Protein AF-A0A937TI10-F1 (afdb_monomer)

Sequence (398 aa):
NIEIWIIPLLNPDGWKYVVEENLANPWWRKNQRDNNENGTFDPDYDGVDINRNYDYNWAIGGSGDPSSWTYRGPAPFSEKEAQAKRDLALSQKFVLSISYHSHGEIVIYSWSDVPPAPDQQLIIDIADSIASRIPLFSSGGSYEPTSSNCTNGFSRCWMYVVAGSLEYTVETAPEFIPPGPDGIQIAQDNVAGALYLLDRVFGPGLTGHITDAFTGEPLLATVKVLEIFDPVLTPRTSDELYGRYFRLLLPGTYSIEISKEGYETVTVNNVQVNPGYLTQLDVQMDSTMTSADKREIGVKISGKYVLHQNYPNPFSSQTVISYQLPINSKVSLKIYNILGEEITILVDAEQKAGEYSVIWDGKDSSGGDLNSGFYIYSLEAENNFSVSEQSKKIFLIR

Foldseek 3Di:
DDDDDDDPDLAVQQVCVCVVVPRPDLLQQWHQAPPPPPPDGDLQQGGARLQQQAPQLNVQAFDCGSSDSHNRDPHRVPDPSNVVVVVVLQVVLAAAEEDEADDDQAKEFDAPDPPGALCNVVLQVLRQVLFQQFADPVDGGTHYYHHYHRNHSGPQNCCCAESNYRYIYGHQYNGRDDPPVSVVVSVVSSVRSVVSRSQLQFWWWAKEFEAAPQQRAGDFKFKDWPSSDDPSHDTFTADRHGNMGITRDDFDFTWIWIDDPQWDIDIDGRQTTDGRGYDYDYYHIYGPDDPVVSVVVCVQPVDDWDWDDWPPFADEFKIKTKIFDSAFWQKWKFKAAPVRHTFATQDGGTDGGGMDITMDGCHGPVRHHHDWDKMKIKMWTDDPPDIDIDMDIGTYDD

Nearest PDB structures (foldseek):
  3osv-assembly2_C-2  TM=8.124E-01  e=7.720E-04  Pseudomonas aeruginosa
  3osv-assembly3_D-3  TM=6.913E-01  e=1.930E-04  Pseudomonas aeruginosa
  7eha-assembly1_C  TM=5.357E-01  e=1.623E-04  Salmonella enterica subsp. enterica serovar Typhimurium str. LT2
  3c12-assembly1_A-2  TM=7.032E-01  e=4.628E-03  Xanthomonas campestris pv. campestris
  7q62-assembly1_B  TM=3.363E-01  e=7.406E-02  Homo sapiens

Mean predicted aligned error: 11.58 Å

Structure (mmCIF, N/CA/C/O backbone):
data_AF-A0A937TI10-F1
#
_entry.id   AF-A0A937TI10-F1
#
loop_
_atom_site.group_PDB
_atom_site.id
_atom_site.type_symbol
_atom_site.label_atom_id
_atom_site.label_alt_id
_atom_site.label_comp_id
_atom_site.label_asym_id
_atom_site.label_entity_id
_atom_site.label_seq_id
_atom_site.pdbx_PDB_ins_code
_atom_site.Cartn_x
_atom_site.Cartn_y
_atom_site.Cartn_z
_atom_site.occupancy
_atom_site.B_iso_or_equiv
_atom_site.auth_seq_id
_atom_site.auth_comp_id
_atom_site.auth_asym_id
_atom_site.auth_atom_id
_atom_site.pdbx_PDB_model_num
ATOM 1 N N . ASN A 1 1 ? 7.418 -9.203 14.237 1.00 65.88 1 ASN A N 1
ATOM 2 C CA . ASN A 1 1 ? 7.607 -9.984 12.995 1.00 65.88 1 ASN A CA 1
ATOM 3 C C . ASN A 1 1 ? 7.283 -9.108 11.803 1.00 65.88 1 ASN A C 1
ATOM 5 O O . ASN A 1 1 ? 6.367 -8.301 11.920 1.00 65.88 1 ASN A O 1
ATOM 9 N N . ILE A 1 2 ? 8.051 -9.247 10.720 1.00 85.38 2 ILE A N 1
ATOM 10 C CA . ILE A 1 2 ? 7.802 -8.611 9.418 1.00 85.38 2 ILE A CA 1
ATOM 11 C C . ILE A 1 2 ? 7.185 -9.666 8.502 1.00 85.38 2 ILE A C 1
ATOM 13 O O . ILE A 1 2 ? 7.547 -10.839 8.598 1.00 85.38 2 ILE A O 1
ATOM 17 N N . GLU A 1 3 ? 6.286 -9.241 7.627 1.00 91.25 3 GLU A N 1
ATOM 18 C CA . GLU A 1 3 ? 5.816 -10.031 6.496 1.00 91.25 3 GLU A CA 1
ATOM 19 C C . GLU A 1 3 ? 6.436 -9.477 5.210 1.00 91.25 3 GLU A C 1
ATOM 21 O O . GLU A 1 3 ? 6.429 -8.266 4.992 1.00 91.25 3 GLU A O 1
ATOM 26 N N . ILE A 1 4 ? 7.036 -10.350 4.397 1.00 93.81 4 ILE A N 1
ATOM 27 C CA . ILE A 1 4 ? 7.802 -9.966 3.206 1.00 93.81 4 ILE A CA 1
ATOM 28 C C . ILE A 1 4 ? 7.180 -10.652 1.996 1.00 93.81 4 ILE A C 1
ATOM 30 O O . ILE A 1 4 ? 7.056 -11.875 1.972 1.00 93.81 4 ILE A O 1
ATOM 34 N N . TRP A 1 5 ? 6.845 -9.854 0.986 1.00 96.12 5 TRP A N 1
ATOM 35 C CA . TRP A 1 5 ? 6.301 -10.315 -0.285 1.00 96.12 5 TRP A CA 1
ATOM 36 C C . TRP A 1 5 ? 7.302 -10.025 -1.399 1.00 96.12 5 TRP A C 1
ATOM 38 O O . TRP A 1 5 ? 7.849 -8.927 -1.477 1.00 96.12 5 TRP A O 1
ATOM 48 N N . ILE A 1 6 ? 7.551 -11.016 -2.255 1.00 95.69 6 ILE A N 1
ATOM 49 C CA . ILE A 1 6 ? 8.474 -10.901 -3.387 1.00 95.69 6 ILE A CA 1
ATOM 50 C C . ILE A 1 6 ? 7.693 -11.229 -4.654 1.00 95.69 6 ILE A C 1
ATOM 52 O O . ILE A 1 6 ? 7.132 -12.317 -4.767 1.00 95.69 6 ILE A O 1
ATOM 56 N N . ILE A 1 7 ? 7.683 -10.292 -5.604 1.00 96.12 7 ILE A N 1
ATOM 57 C CA . ILE A 1 7 ? 7.153 -10.483 -6.957 1.00 96.12 7 ILE A CA 1
ATOM 58 C C . ILE A 1 7 ? 8.364 -10.532 -7.895 1.00 96.12 7 ILE A C 1
ATOM 60 O O . ILE A 1 7 ? 8.885 -9.475 -8.245 1.00 96.12 7 ILE A O 1
ATOM 64 N N . PRO A 1 8 ? 8.854 -11.726 -8.282 1.00 94.00 8 PRO A N 1
ATOM 65 C CA . PRO A 1 8 ? 10.076 -11.830 -9.080 1.00 94.00 8 PRO A CA 1
ATOM 66 C C . PRO A 1 8 ? 9.953 -11.178 -10.460 1.00 94.00 8 PRO A C 1
ATOM 68 O O . PRO A 1 8 ? 10.937 -10.681 -10.995 1.00 94.00 8 PRO A O 1
ATOM 71 N N . LEU A 1 9 ? 8.750 -11.197 -11.040 1.00 94.00 9 LEU A N 1
ATOM 72 C CA . LEU A 1 9 ? 8.481 -10.673 -12.372 1.00 94.00 9 LEU A CA 1
ATOM 73 C C . LEU A 1 9 ? 7.028 -10.208 -12.470 1.00 94.00 9 LEU A C 1
ATOM 75 O O . LEU A 1 9 ? 6.111 -11.011 -12.309 1.00 94.00 9 LEU A O 1
ATOM 79 N N . LEU A 1 10 ? 6.825 -8.915 -12.733 1.00 95.94 10 LEU A N 1
ATOM 80 C CA . LEU A 1 10 ? 5.485 -8.338 -12.888 1.00 95.94 10 LEU A CA 1
ATOM 81 C C . LEU A 1 10 ? 4.950 -8.466 -14.322 1.00 95.94 10 LEU A C 1
ATOM 83 O O . LEU A 1 10 ? 3.753 -8.645 -14.493 1.00 95.94 10 LEU A O 1
ATOM 87 N N . ASN A 1 11 ? 5.826 -8.383 -15.332 1.00 96.25 11 ASN A N 1
ATOM 88 C CA . ASN A 1 11 ? 5.479 -8.420 -16.759 1.00 96.25 11 ASN A CA 1
ATOM 89 C C . ASN A 1 11 ? 6.072 -9.670 -17.441 1.00 96.25 11 ASN A C 1
ATOM 91 O O . ASN A 1 11 ? 7.101 -9.564 -18.118 1.00 96.25 11 ASN A O 1
ATOM 95 N N . PRO A 1 12 ? 5.484 -10.863 -17.237 1.00 94.56 12 PRO A N 1
ATOM 96 C CA . PRO A 1 12 ? 5.992 -12.093 -17.839 1.00 94.56 12 PRO A CA 1
ATOM 97 C C . PRO A 1 12 ? 5.885 -12.102 -19.369 1.00 94.56 12 PRO A C 1
ATOM 99 O O . PRO A 1 12 ? 6.796 -12.598 -20.027 1.00 94.56 12 PRO A O 1
ATOM 102 N N . ASP A 1 13 ? 4.838 -11.504 -19.941 1.00 92.75 13 ASP A N 1
ATOM 103 C CA . ASP A 1 13 ? 4.618 -11.483 -21.393 1.00 92.75 13 ASP A CA 1
ATOM 104 C C . ASP A 1 13 ? 5.658 -10.608 -22.107 1.00 92.75 13 ASP A C 1
ATOM 106 O O . ASP A 1 13 ? 6.280 -11.021 -23.086 1.00 92.75 13 ASP A O 1
ATOM 110 N N . GLY A 1 14 ? 5.918 -9.407 -21.580 1.00 92.94 14 GLY A N 1
ATOM 111 C CA . GLY A 1 14 ? 6.981 -8.543 -22.092 1.00 92.94 14 GLY A CA 1
ATOM 112 C C . GLY A 1 14 ? 8.369 -9.158 -21.907 1.00 92.94 14 GLY A C 1
ATOM 113 O O . GLY A 1 14 ? 9.202 -9.057 -22.803 1.00 92.94 14 GLY A O 1
ATOM 114 N N . TRP A 1 15 ? 8.619 -9.843 -20.786 1.00 91.56 15 TRP A N 1
ATOM 115 C CA . TRP A 1 15 ? 9.876 -10.570 -20.581 1.00 91.56 15 TRP A CA 1
ATOM 116 C C . TRP A 1 15 ? 10.064 -11.691 -21.604 1.00 91.56 15 TRP A C 1
ATOM 118 O O . TRP A 1 15 ? 11.148 -11.817 -22.171 1.00 91.56 15 TRP A O 1
ATOM 128 N N . LYS A 1 16 ? 9.009 -12.464 -21.883 1.00 89.25 16 LYS A N 1
ATOM 129 C CA . LYS A 1 16 ? 9.019 -13.542 -22.874 1.00 89.25 16 LYS A CA 1
ATOM 130 C C . LYS A 1 16 ? 9.401 -13.026 -24.258 1.00 89.25 16 LYS A C 1
ATOM 132 O O . LYS A 1 16 ? 10.302 -13.591 -24.875 1.00 89.25 16 LYS A O 1
ATOM 137 N N . TYR A 1 17 ? 8.775 -11.934 -24.701 1.00 88.94 17 TYR A N 1
ATOM 138 C CA . TYR A 1 17 ? 9.116 -11.283 -25.969 1.00 88.94 17 TYR A CA 1
ATOM 139 C C . TYR A 1 17 ? 10.606 -10.954 -26.062 1.00 88.94 17 TYR A C 1
ATOM 141 O O . TYR A 1 17 ? 11.244 -11.179 -27.083 1.00 88.94 17 TYR A O 1
ATOM 149 N N . VAL A 1 18 ? 11.191 -10.431 -24.984 1.00 89.06 18 VAL A N 1
ATOM 150 C CA . VAL A 1 18 ? 12.598 -10.046 -25.023 1.00 89.06 18 VAL A CA 1
ATOM 151 C C . VAL A 1 18 ? 13.513 -11.256 -24.925 1.00 89.06 18 VAL A C 1
ATOM 153 O O . VAL A 1 18 ? 14.444 -11.372 -25.707 1.00 89.06 18 VAL A O 1
ATOM 156 N N . VAL A 1 19 ? 13.299 -12.158 -23.974 1.00 82.94 19 VAL A N 1
ATOM 157 C CA . VAL A 1 19 ? 14.292 -13.187 -23.640 1.00 82.94 19 VAL A CA 1
ATOM 158 C C . VAL A 1 19 ? 14.108 -14.461 -24.457 1.00 82.94 19 VAL A C 1
ATOM 160 O O . VAL A 1 19 ? 15.090 -15.000 -24.967 1.00 82.94 19 VAL A O 1
ATOM 163 N N . GLU A 1 20 ? 12.876 -14.943 -24.619 1.00 79.56 20 GLU A N 1
ATOM 164 C CA . GLU A 1 20 ? 12.619 -16.188 -25.353 1.00 79.56 20 GLU A CA 1
ATOM 165 C C . GLU A 1 20 ? 12.738 -15.995 -26.871 1.00 79.56 20 GLU A C 1
ATOM 167 O O . GLU A 1 20 ? 13.105 -16.933 -27.578 1.00 79.56 20 GLU A O 1
ATOM 172 N N . GLU A 1 21 ? 12.541 -14.771 -27.373 1.00 78.19 21 GLU A N 1
ATOM 173 C CA . GLU A 1 21 ? 12.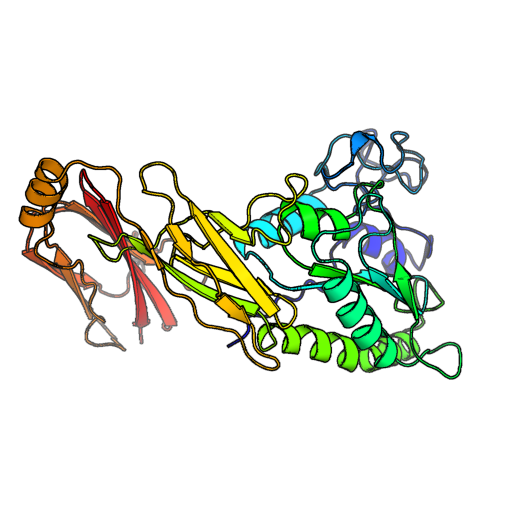761 -14.415 -28.784 1.00 78.19 21 GLU A CA 1
ATOM 174 C C . GLU A 1 21 ? 14.180 -13.867 -29.044 1.00 78.19 21 GLU A C 1
ATOM 176 O O . GLU A 1 21 ? 14.412 -13.091 -29.970 1.00 78.19 21 GLU A O 1
ATOM 181 N N . ASN A 1 22 ? 15.159 -14.306 -28.240 1.00 74.69 22 ASN A N 1
ATOM 182 C CA . ASN A 1 22 ? 16.593 -14.052 -28.422 1.00 74.69 22 ASN A CA 1
ATOM 183 C C . ASN A 1 22 ? 16.976 -12.556 -28.455 1.00 74.69 22 ASN A C 1
ATOM 185 O O . ASN A 1 22 ? 17.707 -12.108 -29.340 1.00 74.69 22 ASN A O 1
ATOM 189 N N . LEU A 1 23 ? 16.505 -11.794 -27.463 1.00 74.38 23 LEU A N 1
ATOM 190 C CA . LEU A 1 23 ? 16.749 -10.353 -27.300 1.00 74.38 23 LEU A CA 1
ATOM 191 C C . LEU A 1 23 ? 16.233 -9.521 -28.478 1.00 74.38 23 LEU A C 1
ATOM 193 O O . LEU A 1 23 ? 16.879 -8.549 -28.870 1.00 74.38 23 LEU A O 1
ATOM 197 N N . ALA A 1 24 ? 15.056 -9.881 -29.009 1.00 73.56 24 ALA A N 1
ATOM 198 C CA . ALA A 1 24 ? 14.419 -9.232 -30.160 1.00 73.56 24 ALA A CA 1
ATOM 199 C C . ALA A 1 24 ? 14.465 -7.697 -30.079 1.00 73.56 24 ALA A C 1
ATOM 201 O O . ALA A 1 24 ? 14.826 -7.026 -31.048 1.00 73.56 24 ALA A O 1
ATOM 202 N N . ASN A 1 25 ? 14.171 -7.141 -28.898 1.00 85.12 25 ASN A N 1
ATOM 203 C CA . ASN A 1 25 ? 14.445 -5.746 -28.582 1.00 85.12 25 ASN A CA 1
ATOM 204 C C . ASN A 1 25 ? 14.732 -5.563 -27.077 1.00 85.12 25 ASN A C 1
ATOM 206 O O . ASN A 1 25 ? 13.791 -5.571 -26.282 1.00 85.12 25 ASN A O 1
ATOM 210 N N . PRO A 1 26 ? 15.991 -5.337 -26.655 1.00 85.31 26 PRO A N 1
ATOM 211 C CA . PRO A 1 26 ? 16.334 -5.187 -25.238 1.00 85.31 26 PRO A CA 1
ATOM 212 C C . PRO A 1 26 ? 15.778 -3.904 -24.597 1.00 85.31 26 PRO A C 1
ATOM 214 O O . PRO A 1 26 ? 15.846 -3.757 -23.382 1.00 85.31 26 PRO A O 1
ATOM 217 N N . TRP A 1 27 ? 15.218 -2.986 -25.392 1.00 87.69 27 TRP A N 1
ATOM 218 C CA . TRP A 1 27 ? 14.556 -1.765 -24.920 1.00 87.69 27 TRP A CA 1
ATOM 219 C C . TRP A 1 27 ? 13.045 -1.940 -24.733 1.00 87.69 27 TRP A C 1
ATOM 221 O O . TRP A 1 27 ? 12.349 -0.982 -24.385 1.00 87.69 27 TRP A O 1
ATOM 231 N N . TRP A 1 28 ? 12.511 -3.140 -24.995 1.00 91.88 28 TRP A N 1
ATOM 232 C CA . TRP A 1 28 ? 11.090 -3.420 -24.832 1.00 91.88 28 TRP A CA 1
ATOM 233 C C . TRP A 1 28 ? 10.632 -3.214 -23.387 1.00 91.88 28 TRP A C 1
ATOM 235 O O . TRP A 1 28 ? 11.249 -3.701 -22.444 1.00 91.88 28 TRP A O 1
ATOM 245 N N . ARG A 1 29 ? 9.519 -2.495 -23.223 1.00 92.81 29 ARG A N 1
ATOM 246 C CA . ARG A 1 29 ? 8.973 -2.117 -21.906 1.00 92.81 29 ARG A CA 1
ATOM 247 C C . ARG A 1 29 ? 7.496 -2.441 -21.715 1.00 92.81 29 ARG A C 1
ATOM 249 O O . ARG A 1 29 ? 7.000 -2.368 -20.593 1.00 92.81 29 ARG A O 1
ATOM 256 N N . LYS A 1 30 ? 6.784 -2.729 -22.803 1.00 95.94 30 LYS A N 1
ATOM 257 C CA . LYS A 1 30 ? 5.340 -2.967 -22.784 1.00 95.94 30 LYS A CA 1
ATOM 258 C C . LYS A 1 30 ? 5.052 -4.444 -22.475 1.00 95.94 30 LYS A C 1
ATOM 260 O O . LYS A 1 30 ? 5.948 -5.285 -22.543 1.00 95.94 30 LYS A O 1
ATOM 265 N N . ASN A 1 31 ? 3.830 -4.790 -22.094 1.00 96.44 31 ASN A N 1
ATOM 266 C CA . ASN A 1 31 ? 3.375 -6.187 -22.170 1.00 96.44 31 ASN A CA 1
ATOM 267 C C . ASN A 1 31 ? 3.026 -6.564 -23.627 1.00 96.44 31 ASN A C 1
ATOM 269 O O . ASN A 1 31 ? 3.325 -5.795 -24.542 1.00 96.44 31 ASN A O 1
ATOM 273 N N . GLN A 1 32 ? 2.420 -7.733 -23.861 1.00 95.00 32 GLN A N 1
ATOM 274 C CA . GLN A 1 32 ? 2.014 -8.190 -25.203 1.00 95.00 32 GLN A CA 1
ATOM 275 C C . GLN A 1 32 ? 0.504 -8.047 -25.472 1.00 95.00 32 GLN A C 1
ATOM 277 O O . GLN A 1 32 ? -0.079 -8.852 -26.196 1.00 95.00 32 GLN A O 1
ATOM 282 N N . ARG A 1 33 ? -0.161 -7.043 -24.883 1.00 95.94 33 ARG A N 1
ATOM 283 C CA . ARG A 1 33 ? -1.580 -6.772 -25.160 1.00 95.94 33 ARG A CA 1
ATOM 284 C C . ARG A 1 33 ? -1.821 -6.562 -26.659 1.00 95.94 33 ARG A C 1
ATOM 286 O O . ARG A 1 33 ? -1.315 -5.595 -27.213 1.00 95.94 33 ARG A O 1
ATOM 293 N N . ASP A 1 34 ? -2.674 -7.381 -27.263 1.00 96.44 34 ASP A N 1
ATOM 294 C CA . ASP A 1 34 ? -3.202 -7.143 -28.611 1.00 96.44 34 ASP A CA 1
ATOM 295 C C . ASP A 1 34 ? -4.146 -5.926 -28.584 1.00 96.44 34 ASP A C 1
ATOM 297 O O . ASP A 1 34 ? -5.246 -5.977 -28.024 1.00 96.44 34 ASP A O 1
ATOM 301 N N . ASN A 1 35 ? -3.676 -4.794 -29.108 1.00 97.12 35 ASN A N 1
ATOM 302 C CA . ASN A 1 35 ? -4.379 -3.516 -29.037 1.00 97.12 35 ASN A CA 1
ATOM 303 C C . ASN A 1 35 ? -5.439 -3.370 -30.139 1.00 97.12 35 ASN A C 1
ATOM 305 O O . ASN A 1 35 ? -6.346 -2.550 -29.988 1.00 97.12 35 ASN A O 1
ATOM 309 N N . ASN A 1 36 ? -5.327 -4.120 -31.240 1.00 95.81 36 ASN A N 1
ATOM 310 C CA . ASN A 1 36 ? -6.251 -4.057 -32.380 1.00 95.81 36 ASN A CA 1
ATOM 311 C C . ASN A 1 36 ? -7.128 -5.316 -32.536 1.00 95.81 36 ASN A C 1
ATOM 313 O O . ASN A 1 36 ? -7.957 -5.359 -33.447 1.00 95.81 36 ASN A O 1
ATOM 317 N N . GLU A 1 37 ? -6.972 -6.293 -31.642 1.00 96.19 37 GLU A N 1
ATOM 318 C CA . GLU A 1 37 ? -7.732 -7.544 -31.571 1.00 96.19 37 GLU A CA 1
ATOM 319 C C . GLU A 1 37 ? -7.614 -8.404 -32.845 1.00 96.19 37 GLU A C 1
ATOM 321 O O . GLU A 1 37 ? -8.543 -9.129 -33.216 1.00 96.19 37 GLU A O 1
ATOM 326 N N . ASN A 1 38 ? -6.476 -8.327 -33.546 1.00 96.81 38 ASN A N 1
ATOM 327 C CA . ASN A 1 38 ? -6.242 -9.092 -34.774 1.00 96.81 38 ASN A CA 1
ATOM 328 C C . ASN A 1 38 ? -5.663 -10.505 -34.523 1.00 96.81 38 ASN A C 1
ATOM 330 O O . ASN A 1 38 ? -5.520 -11.287 -35.468 1.00 96.81 38 ASN A O 1
ATOM 334 N N . GLY A 1 39 ? -5.338 -10.843 -33.270 1.00 95.81 39 GLY A N 1
ATOM 335 C CA . GLY A 1 39 ? -4.792 -12.132 -32.846 1.00 95.81 39 GLY A CA 1
ATOM 336 C C . GLY A 1 39 ? -3.301 -12.338 -33.141 1.00 95.81 39 GLY A C 1
ATOM 337 O O . GLY A 1 39 ? -2.813 -13.461 -33.007 1.00 95.81 39 GLY A O 1
ATOM 338 N N . THR A 1 40 ? -2.581 -11.299 -33.562 1.00 94.12 40 THR A N 1
ATOM 339 C CA . THR A 1 40 ? -1.160 -11.322 -33.933 1.00 94.12 40 THR A CA 1
ATOM 340 C C . THR A 1 40 ? -0.425 -10.190 -33.233 1.00 94.12 40 THR A C 1
ATOM 342 O O . THR A 1 40 ? -0.743 -9.030 -33.451 1.00 94.12 40 THR A O 1
ATOM 345 N N . PHE A 1 41 ? 0.603 -10.526 -32.454 1.00 92.62 41 PHE A N 1
ATOM 346 C CA . PHE A 1 41 ? 1.410 -9.525 -31.766 1.00 92.62 41 PHE A CA 1
ATOM 347 C C . PHE A 1 41 ? 2.253 -8.698 -32.754 1.00 92.62 41 PHE A C 1
ATOM 349 O O . PHE A 1 41 ? 3.125 -9.240 -33.439 1.00 92.62 41 PHE A O 1
ATOM 356 N N . ASP A 1 42 ? 1.998 -7.392 -32.798 1.00 93.94 42 ASP A N 1
ATOM 357 C CA . ASP A 1 42 ? 2.740 -6.385 -33.557 1.00 93.94 42 ASP A CA 1
ATOM 358 C C . ASP A 1 42 ? 3.490 -5.438 -32.601 1.00 93.94 42 ASP A C 1
ATOM 360 O O . ASP A 1 42 ? 2.871 -4.552 -32.011 1.00 93.94 42 ASP A O 1
ATOM 364 N N . PRO A 1 43 ? 4.821 -5.542 -32.442 1.00 91.81 43 PRO A N 1
ATOM 365 C CA . PRO A 1 43 ? 5.561 -4.704 -31.499 1.00 91.81 43 PRO A CA 1
ATOM 366 C C . PRO A 1 43 ? 5.505 -3.194 -31.813 1.00 91.81 43 PRO A C 1
ATOM 368 O O . PRO A 1 43 ? 5.770 -2.383 -30.921 1.00 91.81 43 PRO A O 1
ATOM 371 N N . ASP A 1 44 ? 5.128 -2.787 -33.029 1.00 93.62 44 ASP A N 1
ATOM 372 C CA . ASP A 1 44 ? 4.991 -1.372 -33.401 1.00 93.62 44 ASP A CA 1
ATOM 373 C C . ASP A 1 44 ? 3.634 -0.767 -32.985 1.00 93.62 44 ASP A C 1
ATOM 375 O O . ASP A 1 44 ? 3.444 0.455 -33.041 1.00 93.62 44 ASP A O 1
ATOM 379 N N . TYR A 1 45 ? 2.684 -1.591 -32.532 1.00 96.50 45 TYR A N 1
ATOM 380 C CA . TYR A 1 45 ? 1.330 -1.160 -32.169 1.00 96.50 45 TYR A CA 1
ATOM 381 C C . TYR A 1 45 ? 0.828 -1.748 -30.845 1.00 96.50 45 TYR A C 1
ATOM 383 O O . TYR A 1 45 ? 0.174 -1.057 -30.062 1.00 96.50 45 TYR A O 1
ATOM 391 N N . ASP A 1 46 ? 1.159 -3.000 -30.561 1.00 96.56 46 ASP A N 1
ATOM 392 C CA . ASP A 1 46 ? 0.671 -3.774 -29.428 1.00 96.56 46 ASP A CA 1
ATOM 393 C C . ASP A 1 46 ? 1.474 -3.546 -28.155 1.00 96.56 46 ASP A C 1
ATOM 395 O O . ASP A 1 46 ? 2.620 -3.091 -28.162 1.00 96.56 46 ASP A O 1
ATOM 399 N N . GLY A 1 47 ? 0.843 -3.873 -27.035 1.00 97.56 47 GLY A N 1
ATOM 400 C CA . GLY A 1 47 ? 1.382 -3.742 -25.697 1.00 97.56 47 GLY A CA 1
ATOM 401 C C . GLY A 1 47 ? 1.032 -2.422 -25.025 1.00 97.56 47 GLY A C 1
ATOM 402 O O . GLY A 1 47 ? 0.773 -1.405 -25.670 1.00 97.56 47 GLY A O 1
ATOM 403 N N . VAL A 1 48 ? 1.084 -2.444 -23.698 1.00 98.06 48 VAL A N 1
ATOM 404 C CA . VAL A 1 48 ? 0.903 -1.303 -22.797 1.00 98.06 48 VAL A CA 1
ATOM 405 C C . VAL A 1 48 ? 2.104 -1.183 -21.864 1.00 98.06 48 VAL A C 1
ATOM 407 O O . VAL A 1 48 ? 2.607 -2.180 -21.346 1.00 98.06 48 VAL A O 1
ATOM 410 N N . ASP A 1 49 ? 2.568 0.044 -21.626 1.00 97.38 49 ASP A N 1
ATOM 411 C CA . ASP A 1 49 ? 3.553 0.334 -20.583 1.00 97.38 49 ASP A CA 1
ATOM 412 C C . ASP A 1 49 ? 2.865 0.247 -19.216 1.00 97.38 49 ASP A C 1
ATOM 414 O O . ASP A 1 49 ? 2.164 1.170 -18.791 1.00 97.38 49 ASP A O 1
ATOM 418 N N . ILE A 1 50 ? 3.070 -0.871 -18.514 1.00 97.12 50 ILE A N 1
ATOM 419 C CA . ILE A 1 50 ? 2.453 -1.131 -17.204 1.00 97.12 50 ILE A CA 1
ATOM 420 C C . ILE A 1 50 ? 2.778 -0.002 -16.215 1.00 97.12 50 ILE A C 1
ATOM 422 O O . ILE A 1 50 ? 1.911 0.406 -15.444 1.00 97.12 50 ILE A O 1
ATOM 426 N N . ASN A 1 51 ? 3.971 0.604 -16.286 1.00 96.06 51 ASN A N 1
ATOM 427 C CA . ASN A 1 51 ? 4.342 1.737 -15.433 1.00 96.06 51 ASN A CA 1
ATOM 428 C C . ASN A 1 51 ? 3.820 3.093 -15.960 1.00 96.06 51 ASN A C 1
ATOM 430 O O . ASN A 1 51 ? 4.418 4.138 -15.702 1.00 96.06 51 ASN A O 1
ATOM 434 N N . ARG A 1 52 ? 2.739 3.083 -16.744 1.00 96.94 52 ARG A N 1
ATOM 4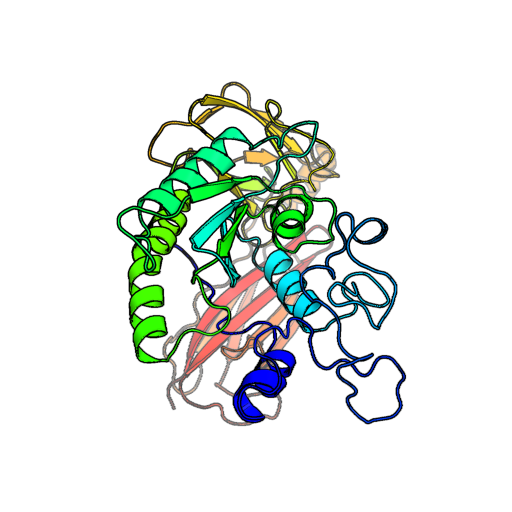35 C CA . ARG A 1 52 ? 1.847 4.222 -17.031 1.00 96.94 52 ARG A CA 1
ATOM 436 C C . ARG A 1 52 ? 0.381 3.893 -16.739 1.00 96.94 52 ARG A C 1
ATOM 438 O O . ARG A 1 52 ? -0.472 4.756 -16.909 1.00 96.94 52 ARG A O 1
ATOM 445 N N . ASN A 1 53 ? 0.073 2.660 -16.335 1.00 97.56 53 ASN A N 1
ATOM 446 C CA . ASN A 1 53 ? -1.287 2.128 -16.287 1.00 97.56 53 ASN A CA 1
ATOM 447 C C . ASN A 1 53 ? -1.991 2.337 -14.931 1.00 97.56 53 ASN A C 1
ATOM 449 O O . ASN A 1 53 ? -3.088 1.832 -14.739 1.00 97.56 53 ASN A O 1
ATOM 453 N N . TYR A 1 54 ? -1.405 3.079 -13.988 1.00 97.44 54 TYR A N 1
ATOM 454 C CA . TYR A 1 54 ? -1.996 3.321 -12.663 1.00 97.44 54 TYR A CA 1
ATOM 455 C C . TYR A 1 54 ? -2.867 4.577 -12.668 1.00 97.44 54 TYR A C 1
ATOM 457 O O . TYR A 1 54 ? -2.510 5.552 -13.324 1.00 97.44 54 TYR A O 1
ATOM 465 N N . ASP A 1 55 ? -3.979 4.570 -11.924 1.00 96.00 55 ASP A N 1
ATOM 466 C CA . ASP A 1 55 ? -5.016 5.616 -11.991 1.00 96.00 55 ASP A CA 1
ATOM 467 C C . ASP A 1 55 ? -4.571 7.013 -11.518 1.00 96.00 55 ASP A C 1
ATOM 469 O O . ASP A 1 55 ? -5.089 8.020 -12.012 1.00 96.00 55 ASP A O 1
ATOM 473 N N . TYR A 1 56 ? -3.572 7.105 -10.636 1.00 94.50 56 TYR A N 1
ATOM 474 C CA . TYR A 1 56 ? -3.079 8.387 -10.141 1.00 94.50 56 TYR A CA 1
ATOM 475 C C . TYR A 1 56 ? -2.393 9.189 -11.253 1.00 94.50 56 TYR A C 1
ATOM 477 O O . TYR A 1 56 ? -1.314 8.838 -11.733 1.00 94.50 56 TYR A O 1
ATOM 485 N N . ASN A 1 57 ? -3.027 10.295 -11.655 1.00 92.94 57 ASN A N 1
ATOM 486 C CA . ASN A 1 57 ? -2.613 11.136 -12.781 1.00 92.94 57 ASN A CA 1
ATOM 487 C C . ASN A 1 57 ? -2.505 10.391 -14.126 1.00 92.94 57 ASN A C 1
ATOM 489 O O . ASN A 1 57 ? -1.835 10.862 -15.043 1.00 92.94 57 ASN A O 1
ATOM 493 N N . TRP A 1 58 ? -3.225 9.275 -14.290 1.00 95.44 58 TRP A N 1
ATOM 494 C CA . TRP A 1 58 ? -3.244 8.493 -15.532 1.00 95.44 58 TRP A CA 1
ATOM 495 C C . TRP A 1 58 ? -3.596 9.333 -16.766 1.00 95.44 58 TRP A C 1
ATOM 497 O O . TRP A 1 58 ? -2.918 9.284 -17.788 1.00 95.44 58 TRP A O 1
ATOM 507 N N . ALA A 1 59 ? -4.647 10.155 -16.665 1.00 92.00 59 ALA A N 1
ATOM 508 C CA . ALA A 1 59 ? -5.187 10.906 -17.801 1.00 92.00 59 ALA A CA 1
ATOM 509 C C . ALA A 1 59 ? -4.205 11.944 -18.375 1.00 92.00 59 ALA A C 1
ATOM 511 O O . ALA A 1 59 ? -4.286 12.279 -19.560 1.00 92.00 59 ALA A O 1
ATOM 512 N N . ILE A 1 60 ? -3.268 12.423 -17.555 1.00 89.50 60 ILE A N 1
ATOM 513 C CA . ILE A 1 60 ? -2.233 13.397 -17.932 1.00 89.50 60 ILE A CA 1
ATOM 514 C C . ILE A 1 60 ? -0.844 12.760 -18.089 1.00 89.50 60 ILE A C 1
ATOM 516 O O . ILE A 1 60 ? 0.107 13.456 -18.431 1.00 89.50 60 ILE A O 1
ATOM 520 N N . GLY A 1 61 ? -0.740 11.448 -17.866 1.00 86.69 61 GLY A N 1
ATOM 521 C CA . GLY A 1 61 ? 0.495 10.681 -17.916 1.00 86.69 61 GLY A CA 1
ATOM 522 C C . GLY A 1 61 ? 0.600 9.769 -19.127 1.00 86.69 61 GLY A C 1
ATOM 523 O O . GLY A 1 61 ? -0.419 9.330 -19.651 1.00 86.69 61 GLY A O 1
ATOM 524 N N . GLY A 1 62 ? 1.824 9.459 -19.566 1.00 91.31 62 GLY A N 1
ATOM 525 C CA . GLY A 1 62 ? 2.052 8.574 -20.717 1.00 91.31 62 GLY A CA 1
ATOM 526 C C . GLY A 1 62 ? 1.401 9.062 -22.021 1.00 91.31 62 GLY A C 1
ATOM 527 O O . GLY A 1 62 ? 0.964 10.206 -22.136 1.00 91.31 62 GLY A O 1
ATOM 528 N N . SER A 1 63 ? 1.348 8.186 -23.022 1.00 95.75 63 SER A N 1
ATOM 529 C CA . SER A 1 63 ? 0.705 8.461 -24.310 1.00 95.75 63 SER A CA 1
ATOM 530 C C . SER A 1 63 ? -0.647 7.759 -24.423 1.00 95.75 63 SER A C 1
ATOM 532 O O . SER A 1 63 ? -0.817 6.654 -23.912 1.00 95.75 63 SER A O 1
ATOM 534 N N . GLY A 1 64 ? -1.596 8.381 -25.127 1.00 96.06 64 GLY A N 1
ATOM 535 C CA . GLY A 1 64 ? -2.846 7.742 -25.561 1.00 96.06 64 GLY A CA 1
ATOM 536 C C . GLY A 1 64 ? -2.749 7.037 -26.921 1.00 96.06 64 GLY A C 1
ATOM 537 O O . GLY A 1 64 ? -3.731 6.444 -27.351 1.00 96.06 64 GLY A O 1
ATOM 538 N N . ASP A 1 65 ? -1.599 7.117 -27.593 1.00 97.25 65 ASP A N 1
ATOM 539 C CA . ASP A 1 65 ? -1.325 6.461 -28.876 1.00 97.25 65 ASP A CA 1
ATOM 540 C C . ASP A 1 65 ? -0.754 5.045 -28.652 1.00 97.25 65 ASP A C 1
ATOM 542 O O . ASP A 1 65 ? 0.326 4.956 -28.055 1.00 97.25 65 ASP A O 1
ATOM 546 N N . PRO A 1 66 ? -1.425 3.965 -29.113 1.00 97.62 66 PRO A N 1
ATOM 547 C CA . PRO A 1 66 ? -0.959 2.578 -28.976 1.00 97.62 66 PRO A CA 1
ATOM 548 C C . PRO A 1 66 ? 0.464 2.317 -29.490 1.00 97.62 66 PRO A C 1
ATOM 550 O O . PRO A 1 66 ? 1.222 1.564 -28.871 1.00 97.62 66 PRO A O 1
ATOM 553 N N . SER A 1 67 ? 0.878 3.010 -30.555 1.00 96.38 67 SER A N 1
ATOM 554 C CA . SER A 1 67 ? 2.230 2.879 -31.118 1.00 96.38 67 SER A CA 1
ATOM 555 C C . SER A 1 67 ? 3.319 3.531 -30.262 1.00 96.38 67 SER A C 1
ATOM 557 O O . SER A 1 67 ? 4.512 3.377 -30.518 1.00 96.38 67 SER A O 1
ATOM 559 N N . SER A 1 68 ? 2.949 4.272 -29.217 1.00 97.00 68 SER A N 1
ATOM 560 C CA . SER A 1 68 ? 3.917 4.899 -28.329 1.00 97.00 68 SER A CA 1
ATOM 561 C C . SER A 1 68 ? 4.556 3.898 -27.366 1.00 97.00 68 SER A C 1
ATOM 563 O O . SER A 1 68 ? 3.888 3.086 -26.729 1.00 97.00 68 SER A O 1
ATOM 565 N N . TRP A 1 69 ? 5.859 4.058 -27.143 1.00 95.12 69 TRP A N 1
ATOM 566 C CA . TRP A 1 69 ? 6.614 3.356 -26.101 1.00 95.12 69 TRP A CA 1
ATOM 567 C C . TRP A 1 69 ? 6.044 3.547 -24.693 1.00 95.12 69 TRP A C 1
ATOM 569 O O . TRP A 1 69 ? 6.194 2.678 -23.840 1.00 95.12 69 TRP A O 1
ATOM 579 N N . THR A 1 70 ? 5.393 4.682 -24.445 1.00 96.12 70 THR A N 1
ATOM 580 C CA . THR A 1 70 ? 4.773 5.020 -23.160 1.00 96.12 70 THR A CA 1
ATOM 581 C C . THR A 1 70 ? 3.250 4.945 -23.229 1.00 96.12 70 THR A C 1
ATOM 583 O O . THR A 1 70 ? 2.572 5.636 -22.463 1.00 96.12 70 THR A O 1
ATOM 586 N N . TYR A 1 71 ? 2.696 4.148 -24.153 1.00 97.81 71 TYR A N 1
ATOM 587 C CA . TYR A 1 71 ? 1.255 3.945 -24.245 1.00 97.81 71 TYR A CA 1
ATOM 588 C C . TYR A 1 71 ? 0.700 3.452 -22.909 1.00 97.81 71 TYR A C 1
ATOM 590 O O . TYR A 1 71 ? 1.107 2.412 -22.393 1.00 97.81 71 TYR A O 1
ATOM 598 N N . ARG A 1 72 ? -0.227 4.223 -22.341 1.00 97.44 72 ARG A N 1
ATOM 599 C CA . ARG A 1 72 ? -0.747 4.033 -20.978 1.00 97.44 72 ARG A CA 1
ATOM 600 C C . ARG A 1 72 ? -1.896 3.037 -20.865 1.00 97.44 72 ARG A C 1
ATOM 602 O O . ARG A 1 72 ? -2.431 2.849 -19.771 1.00 97.44 72 ARG A O 1
ATOM 609 N N . GLY A 1 73 ? -2.280 2.434 -21.986 1.00 97.38 73 GLY A N 1
ATOM 610 C CA . GLY A 1 73 ? -3.457 1.587 -22.108 1.00 97.38 73 GLY A CA 1
ATOM 611 C C . GLY A 1 73 ? -4.737 2.375 -22.398 1.00 97.38 73 GLY A C 1
ATOM 612 O O . GLY A 1 73 ? -4.730 3.610 -22.409 1.00 97.38 73 GLY A O 1
ATOM 613 N N . PRO A 1 74 ? -5.851 1.672 -22.655 1.00 96.81 74 PRO A N 1
ATOM 614 C CA . PRO A 1 74 ? -7.146 2.285 -22.962 1.00 96.81 74 PRO A CA 1
ATOM 615 C C . PRO A 1 74 ? -7.859 2.889 -21.741 1.00 96.81 74 PRO A C 1
ATOM 617 O O . PRO A 1 74 ? -8.718 3.754 -21.898 1.00 96.81 74 PRO A O 1
ATOM 620 N N . ALA A 1 75 ? -7.521 2.441 -20.531 1.00 97.44 75 ALA A N 1
ATOM 621 C CA . ALA A 1 75 ? -8.084 2.904 -19.264 1.00 97.44 75 ALA A CA 1
ATOM 622 C C . ALA A 1 75 ? -7.060 2.685 -18.133 1.00 97.44 75 ALA A C 1
ATOM 624 O O . ALA A 1 75 ? -6.165 1.850 -18.294 1.00 97.44 75 ALA A O 1
ATOM 625 N N . PRO A 1 76 ? -7.169 3.384 -16.989 1.00 97.25 76 PRO A N 1
ATOM 626 C CA . PRO A 1 76 ? -6.367 3.034 -15.826 1.00 97.25 76 PRO A CA 1
ATOM 627 C C . PRO A 1 76 ? -6.683 1.605 -15.378 1.00 97.25 76 PRO A C 1
ATOM 629 O O . PRO A 1 76 ? -7.839 1.178 -15.398 1.00 97.25 76 PRO A O 1
ATOM 632 N N . PHE A 1 77 ? -5.650 0.871 -14.977 1.00 97.81 77 PHE A N 1
ATOM 633 C CA . PHE A 1 77 ? -5.706 -0.545 -14.632 1.00 97.81 77 PHE A CA 1
ATOM 634 C C . PHE A 1 77 ? -6.343 -1.410 -15.726 1.00 97.81 77 PHE A C 1
ATOM 636 O O . PHE A 1 77 ? -7.045 -2.370 -15.421 1.00 97.81 77 PHE A O 1
ATOM 643 N N . SER A 1 78 ? -6.128 -1.087 -17.003 1.00 97.94 78 SER A N 1
ATOM 644 C CA . SER A 1 78 ? -6.554 -1.946 -18.115 1.00 97.94 78 SER A CA 1
ATOM 645 C C . SER A 1 78 ? -5.767 -3.256 -18.199 1.00 97.94 78 SER A C 1
ATOM 647 O O . SER A 1 78 ? -6.266 -4.211 -18.797 1.00 97.94 78 SER A O 1
ATOM 649 N N . GLU A 1 79 ? -4.568 -3.301 -17.611 1.00 98.19 79 GLU A N 1
ATOM 650 C CA . GLU A 1 79 ? -3.660 -4.448 -17.660 1.00 98.19 79 GLU A CA 1
ATOM 651 C C . GLU A 1 79 ? -3.779 -5.317 -16.403 1.00 98.19 79 GLU A C 1
ATOM 653 O O . GLU A 1 79 ? -3.855 -4.811 -15.278 1.00 98.19 79 GLU A O 1
ATOM 658 N N . LYS A 1 80 ? -3.769 -6.643 -16.583 1.00 97.56 80 LYS A N 1
ATOM 659 C CA . LYS A 1 80 ? -3.943 -7.614 -15.488 1.00 97.56 80 LYS A CA 1
ATOM 660 C C . LYS A 1 80 ? -2.794 -7.558 -14.486 1.00 97.56 80 LYS A C 1
ATOM 662 O O . LYS A 1 80 ? -3.004 -7.753 -13.296 1.00 97.56 80 LYS A O 1
ATOM 667 N N . GLU A 1 81 ? -1.596 -7.251 -14.955 1.00 98.19 81 GLU A N 1
ATOM 668 C CA . GLU A 1 81 ? -0.385 -7.075 -14.163 1.00 98.19 81 GLU A CA 1
ATOM 669 C C . GLU A 1 81 ? -0.535 -5.887 -13.203 1.00 98.19 81 GLU A C 1
ATOM 671 O O . GLU A 1 81 ? -0.260 -5.997 -12.005 1.00 98.19 81 GLU A O 1
ATOM 676 N N . ALA A 1 82 ? -1.050 -4.758 -13.707 1.00 97.88 82 ALA A N 1
ATOM 677 C CA . ALA A 1 82 ? -1.322 -3.576 -12.894 1.00 97.88 82 ALA A CA 1
ATOM 678 C C . ALA A 1 82 ? -2.452 -3.839 -11.884 1.00 97.88 82 ALA A C 1
ATOM 680 O O . ALA A 1 82 ? -2.327 -3.451 -10.721 1.00 97.88 82 ALA A O 1
ATOM 681 N N . GLN A 1 83 ? -3.519 -4.536 -12.301 1.00 98.44 83 GLN A N 1
ATOM 682 C CA . GLN A 1 83 ? -4.610 -4.964 -11.414 1.00 98.44 83 GLN A CA 1
ATOM 683 C C . GLN A 1 83 ? -4.106 -5.889 -10.298 1.00 98.44 83 GLN A C 1
ATOM 685 O O . GLN A 1 83 ? -4.412 -5.651 -9.136 1.00 98.44 83 GLN A O 1
ATOM 690 N N . ALA A 1 84 ? -3.269 -6.879 -10.614 1.00 97.81 84 ALA A N 1
ATOM 691 C CA . ALA A 1 84 ? -2.728 -7.809 -9.626 1.00 97.81 84 ALA A CA 1
ATOM 692 C C . ALA A 1 84 ? -1.876 -7.094 -8.563 1.00 97.81 84 ALA A C 1
ATOM 694 O O . ALA A 1 84 ? -2.062 -7.325 -7.367 1.00 97.81 84 ALA A O 1
ATOM 695 N N . LYS A 1 85 ? -0.982 -6.177 -8.973 1.00 97.69 85 LYS A N 1
ATOM 696 C CA . LYS A 1 85 ? -0.204 -5.362 -8.019 1.00 97.69 85 LYS A CA 1
ATOM 697 C C . LYS A 1 85 ? -1.112 -4.443 -7.190 1.00 97.69 85 LYS A C 1
ATOM 699 O O . LYS A 1 85 ? -0.887 -4.316 -5.988 1.00 97.69 85 LYS A O 1
ATOM 704 N N . ARG A 1 86 ? -2.132 -3.826 -7.800 1.00 97.62 86 ARG A N 1
ATOM 705 C CA . ARG A 1 86 ? -3.122 -2.981 -7.107 1.00 97.62 86 ARG A CA 1
ATOM 706 C C . ARG A 1 86 ? -3.856 -3.765 -6.025 1.00 97.62 86 ARG A C 1
ATOM 708 O O . ARG A 1 86 ? -3.878 -3.334 -4.876 1.00 97.62 86 ARG A O 1
ATOM 715 N N . ASP A 1 87 ? -4.441 -4.897 -6.395 1.00 97.44 87 ASP A N 1
ATOM 716 C CA . ASP A 1 87 ? -5.299 -5.682 -5.511 1.00 97.44 87 ASP A CA 1
ATOM 717 C C . ASP A 1 87 ? -4.490 -6.226 -4.328 1.00 97.44 87 ASP A C 1
ATOM 719 O O . ASP A 1 87 ? -4.925 -6.106 -3.184 1.00 97.44 87 ASP A O 1
ATOM 723 N N . LEU A 1 88 ? -3.259 -6.692 -4.579 1.00 96.38 88 LEU A N 1
ATOM 724 C CA . LEU A 1 88 ? -2.334 -7.101 -3.522 1.00 96.38 88 LEU A CA 1
ATOM 725 C C . LEU A 1 88 ? -1.954 -5.935 -2.593 1.00 96.38 88 LEU A C 1
ATOM 727 O O . LEU A 1 88 ? -1.946 -6.091 -1.373 1.00 96.38 88 LEU A O 1
ATOM 731 N N . ALA A 1 89 ? -1.634 -4.761 -3.144 1.00 96.06 89 ALA A N 1
ATOM 732 C CA . ALA A 1 89 ? -1.247 -3.606 -2.337 1.00 96.06 89 ALA A CA 1
ATOM 733 C C . ALA A 1 89 ? -2.387 -3.117 -1.431 1.00 96.06 89 ALA A C 1
ATOM 735 O O . ALA A 1 89 ? -2.144 -2.786 -0.270 1.00 96.06 89 ALA A O 1
ATOM 736 N N . LEU A 1 90 ? -3.623 -3.108 -1.939 1.00 92.50 90 LEU A N 1
ATOM 737 C CA . LEU A 1 90 ? -4.806 -2.716 -1.170 1.00 92.50 90 LEU A CA 1
ATOM 738 C C . LEU A 1 90 ? -5.196 -3.769 -0.128 1.00 92.50 90 LEU A C 1
ATOM 740 O O . LEU A 1 90 ? -5.635 -3.394 0.958 1.00 92.50 90 LEU A O 1
ATOM 744 N N . SER A 1 91 ? -5.011 -5.061 -0.422 1.00 90.44 91 SER A N 1
ATOM 745 C CA . SER A 1 91 ? -5.336 -6.128 0.528 1.00 90.44 91 SER A CA 1
ATOM 746 C C . SER A 1 91 ? -4.326 -6.213 1.673 1.00 90.44 91 SER A C 1
ATOM 748 O O . SER A 1 91 ? -4.719 -6.385 2.820 1.00 90.44 91 SER A O 1
ATOM 750 N N . GLN A 1 92 ? -3.027 -6.101 1.373 1.00 90.44 92 GLN A N 1
ATOM 751 C CA . GLN A 1 92 ? -1.965 -6.278 2.372 1.00 90.44 92 GLN A CA 1
ATOM 752 C C . GLN A 1 92 ? -1.588 -4.985 3.102 1.00 90.44 92 GLN A C 1
ATOM 754 O O . GLN A 1 92 ? -0.965 -5.047 4.160 1.00 90.44 92 GLN A O 1
ATOM 759 N N . LYS A 1 93 ? -1.949 -3.814 2.552 1.00 90.38 93 LYS A N 1
ATOM 760 C CA . LYS A 1 93 ? -1.616 -2.486 3.101 1.00 90.38 93 LYS A CA 1
ATOM 761 C C . LYS A 1 93 ? -0.122 -2.354 3.439 1.00 90.38 93 LYS A C 1
ATOM 763 O O . LYS A 1 93 ? 0.257 -2.072 4.577 1.00 90.38 93 LYS A O 1
ATOM 768 N N . PHE A 1 94 ? 0.738 -2.588 2.445 1.00 94.56 94 PHE A N 1
ATOM 769 C CA . PHE A 1 94 ? 2.191 -2.515 2.623 1.00 94.56 94 PHE A CA 1
ATOM 770 C C . PHE A 1 94 ? 2.647 -1.161 3.180 1.00 94.56 94 PHE A C 1
ATOM 772 O O . PHE A 1 94 ? 2.140 -0.109 2.802 1.00 94.56 94 PHE A O 1
ATOM 779 N N . VAL A 1 95 ? 3.659 -1.191 4.051 1.00 94.50 95 VAL A N 1
ATOM 780 C CA . VAL A 1 95 ? 4.292 0.028 4.584 1.00 94.50 95 VAL A CA 1
ATOM 781 C C . VAL A 1 95 ? 5.345 0.567 3.609 1.00 94.50 95 VAL A C 1
ATOM 783 O O . VAL A 1 95 ? 5.470 1.777 3.421 1.00 94.50 95 VAL A O 1
ATOM 786 N N . LEU A 1 96 ? 6.124 -0.336 3.008 1.00 96.31 96 LEU A N 1
ATOM 787 C CA . LEU A 1 96 ? 7.301 -0.043 2.193 1.00 96.31 96 LEU A CA 1
ATOM 788 C C . LEU A 1 96 ? 7.348 -0.989 0.991 1.00 96.31 96 LEU A C 1
ATOM 790 O O . LEU A 1 96 ? 6.946 -2.146 1.106 1.00 96.31 96 LEU A O 1
ATOM 794 N N . SER A 1 97 ? 7.882 -0.515 -0.134 1.00 97.12 97 SER A N 1
ATOM 795 C CA . SER A 1 97 ? 8.041 -1.300 -1.364 1.00 97.12 97 SER A CA 1
ATOM 796 C C . SER A 1 97 ? 9.295 -0.881 -2.138 1.00 97.12 97 SER A C 1
ATOM 798 O O . SER A 1 97 ? 9.713 0.278 -2.090 1.00 97.12 97 SER A O 1
ATOM 800 N N . ILE A 1 98 ? 9.871 -1.818 -2.891 1.00 97.75 98 ILE A N 1
ATOM 801 C CA . ILE A 1 98 ? 10.840 -1.539 -3.954 1.00 97.75 98 ILE A CA 1
ATOM 802 C C . ILE A 1 98 ? 10.276 -2.102 -5.255 1.00 97.75 98 ILE A C 1
ATOM 804 O O . ILE A 1 98 ? 9.883 -3.265 -5.316 1.00 97.75 98 ILE A O 1
ATOM 808 N N . SER A 1 99 ? 10.281 -1.281 -6.301 1.00 97.25 99 SER A N 1
ATOM 809 C CA . SER A 1 99 ? 10.099 -1.712 -7.684 1.00 97.25 99 SER A CA 1
ATOM 810 C C . SER A 1 99 ? 11.454 -1.645 -8.379 1.00 97.25 99 SER A C 1
ATOM 812 O O . SER A 1 99 ? 12.018 -0.559 -8.521 1.00 97.25 99 SER A O 1
ATOM 814 N N . TYR A 1 100 ? 11.996 -2.785 -8.797 1.00 96.75 100 TYR A N 1
ATOM 815 C CA . TYR A 1 100 ? 13.256 -2.828 -9.539 1.00 96.75 100 TYR A CA 1
ATOM 816 C C . TYR A 1 100 ? 13.025 -2.538 -11.022 1.00 96.75 100 TYR A C 1
ATOM 818 O O . TYR A 1 100 ? 12.076 -3.043 -11.622 1.00 96.75 100 TYR A O 1
ATOM 826 N N . HIS A 1 101 ? 13.881 -1.697 -11.590 1.00 95.44 101 HIS A N 1
ATOM 827 C CA . HIS A 1 101 ? 13.855 -1.247 -12.973 1.00 95.44 101 HIS A CA 1
ATOM 828 C C . HIS A 1 101 ? 15.266 -1.296 -13.574 1.00 95.44 101 HIS A C 1
ATOM 830 O O . HIS A 1 101 ? 16.268 -1.436 -12.873 1.00 95.44 101 HIS A O 1
ATOM 836 N N . SER A 1 102 ? 15.321 -1.177 -14.892 1.00 91.06 102 SER A N 1
ATOM 837 C CA . SER A 1 102 ? 16.501 -0.774 -15.642 1.00 91.06 102 SER A CA 1
ATOM 838 C C . SER A 1 102 ? 16.037 0.224 -16.721 1.00 91.06 102 SER A C 1
ATOM 840 O O . SER A 1 102 ? 14.878 0.193 -17.150 1.00 91.06 102 SER A O 1
ATOM 842 N N . HIS A 1 103 ? 16.856 1.174 -17.168 1.00 90.19 103 HIS A N 1
ATOM 843 C CA . HIS A 1 103 ? 18.291 1.320 -16.924 1.00 90.19 103 HIS A CA 1
ATOM 844 C C . HIS A 1 103 ? 18.660 2.540 -16.060 1.00 90.19 103 HIS A C 1
ATOM 846 O O . HIS A 1 103 ? 17.981 3.566 -16.045 1.00 90.19 103 HIS A O 1
ATOM 852 N N . GLY A 1 104 ? 19.814 2.445 -15.409 1.00 93.00 104 GLY A N 1
ATOM 853 C CA . GLY A 1 104 ? 20.383 3.439 -14.506 1.00 93.00 104 GLY A CA 1
ATOM 854 C C . GLY A 1 104 ? 20.967 2.772 -13.265 1.00 93.00 104 GLY A C 1
ATOM 855 O O . GLY A 1 104 ? 20.813 1.573 -13.073 1.00 93.00 104 GLY A O 1
ATOM 856 N N . GLU A 1 105 ? 21.641 3.553 -12.429 1.00 95.88 105 GLU A N 1
ATOM 857 C CA . GLU A 1 105 ? 22.180 3.104 -11.138 1.00 95.88 105 GLU A CA 1
ATOM 858 C C . GLU A 1 105 ? 21.776 4.110 -10.058 1.00 95.88 105 GLU A C 1
ATOM 860 O O . GLU A 1 105 ? 22.586 4.857 -9.502 1.00 95.88 105 GLU A O 1
ATOM 865 N N . ILE A 1 106 ? 20.462 4.225 -9.877 1.00 97.06 106 ILE A N 1
ATOM 866 C CA . ILE A 1 106 ? 19.830 5.295 -9.107 1.00 97.06 106 ILE A CA 1
ATOM 867 C C . ILE A 1 106 ? 18.651 4.769 -8.295 1.00 97.06 106 ILE A C 1
ATOM 869 O O . ILE A 1 106 ? 17.951 3.838 -8.694 1.00 97.06 106 ILE A O 1
ATOM 873 N N . VAL A 1 107 ? 18.399 5.417 -7.160 1.00 98.44 107 VAL A N 1
ATOM 874 C CA . VAL A 1 107 ? 17.207 5.184 -6.339 1.00 98.44 107 VAL A CA 1
ATOM 875 C C . VAL A 1 107 ? 16.249 6.342 -6.558 1.00 98.44 107 VAL A C 1
ATOM 877 O O . VAL A 1 107 ? 16.454 7.445 -6.055 1.00 98.44 107 VAL A O 1
ATOM 880 N N . ILE A 1 108 ? 15.193 6.104 -7.324 1.00 97.88 108 ILE A N 1
ATOM 881 C CA . ILE A 1 108 ? 14.188 7.108 -7.639 1.00 97.88 108 ILE A CA 1
ATOM 882 C C . ILE A 1 108 ? 13.075 7.094 -6.591 1.00 97.88 108 ILE A C 1
ATOM 884 O O . ILE A 1 108 ? 12.465 6.056 -6.312 1.00 97.88 108 ILE A O 1
ATOM 888 N N . TYR A 1 109 ? 12.748 8.271 -6.070 1.00 96.94 109 TYR A N 1
ATOM 889 C CA . TYR A 1 109 ? 11.675 8.469 -5.101 1.00 96.94 109 TYR A CA 1
ATOM 890 C C . TYR A 1 109 ? 10.650 9.509 -5.566 1.00 96.94 109 TYR A C 1
ATOM 892 O O . TYR A 1 109 ? 10.932 10.391 -6.383 1.00 96.94 109 TYR A O 1
ATOM 900 N N . SER A 1 110 ? 9.429 9.387 -5.041 1.00 91.06 110 SER A N 1
ATOM 901 C CA . SER A 1 110 ? 8.356 10.369 -5.227 1.00 91.06 110 SER A CA 1
ATOM 902 C C . SER A 1 110 ? 8.364 11.402 -4.086 1.00 91.06 110 SER A C 1
ATOM 904 O O . SER A 1 110 ? 8.588 11.036 -2.947 1.00 91.06 110 SER A O 1
ATOM 906 N N . TRP A 1 111 ? 8.101 12.687 -4.287 1.00 90.12 111 TRP A N 1
ATOM 907 C CA . TRP A 1 111 ? 7.944 13.378 -5.558 1.00 90.12 111 TRP A CA 1
ATOM 908 C C . TRP A 1 111 ? 8.703 14.700 -5.590 1.00 90.12 111 TRP A C 1
ATOM 910 O O . TRP A 1 111 ? 8.984 15.300 -4.551 1.00 90.12 111 TRP A O 1
ATOM 920 N N . SER A 1 112 ? 9.004 15.166 -6.802 1.00 91.06 112 SER A N 1
ATOM 921 C CA . SER A 1 112 ? 9.460 16.536 -7.068 1.00 91.06 112 SER A CA 1
ATOM 922 C C . SER A 1 112 ? 8.315 17.501 -7.416 1.00 91.06 112 SER A C 1
ATOM 924 O O . SER A 1 112 ? 8.574 18.632 -7.827 1.00 91.06 112 SER A O 1
ATOM 926 N N . ASP A 1 113 ? 7.057 17.068 -7.261 1.00 89.00 113 ASP A N 1
ATOM 927 C CA . ASP A 1 113 ? 5.873 17.900 -7.493 1.00 89.00 113 ASP A CA 1
ATOM 928 C C . ASP A 1 113 ? 5.748 19.049 -6.478 1.00 89.00 113 ASP A C 1
ATOM 930 O O . ASP A 1 113 ? 6.337 19.030 -5.394 1.00 89.00 113 ASP A O 1
ATOM 934 N N . VAL A 1 114 ? 4.945 20.051 -6.848 1.00 86.44 114 VAL A N 1
ATOM 935 C CA . VAL A 1 114 ? 4.574 21.186 -5.996 1.00 86.44 114 VAL A CA 1
ATOM 936 C C . VAL A 1 114 ? 3.056 21.153 -5.761 1.00 86.44 114 VAL A C 1
ATOM 938 O O . VAL A 1 114 ? 2.312 21.149 -6.746 1.00 86.44 114 VAL A O 1
ATOM 941 N N . PRO A 1 115 ? 2.579 21.189 -4.501 1.00 90.31 115 PRO A N 1
ATOM 942 C CA . PRO A 1 115 ? 3.363 21.230 -3.259 1.00 90.31 115 PRO A CA 1
ATOM 943 C C . PRO A 1 115 ? 4.167 19.936 -3.004 1.00 90.31 115 PRO A C 1
ATOM 945 O O . PRO A 1 115 ? 3.848 18.889 -3.572 1.00 90.31 115 PRO A O 1
ATOM 948 N N . PRO A 1 116 ? 5.232 19.999 -2.179 1.00 92.00 116 PRO A N 1
ATOM 949 C CA . PRO A 1 116 ? 6.013 18.818 -1.822 1.00 92.00 116 PRO A CA 1
ATOM 950 C C . PRO A 1 116 ? 5.163 17.770 -1.097 1.00 92.00 116 PRO A C 1
ATOM 952 O O . PRO A 1 116 ? 4.120 18.084 -0.526 1.00 92.00 116 PRO A O 1
ATOM 955 N N . ALA A 1 117 ? 5.633 16.521 -1.106 1.00 93.00 117 ALA A N 1
ATOM 956 C CA . ALA A 1 117 ? 4.925 15.426 -0.461 1.00 93.00 117 ALA A CA 1
ATOM 957 C C . ALA A 1 117 ? 4.856 15.675 1.049 1.00 93.00 117 ALA A C 1
ATOM 959 O O . ALA A 1 117 ? 5.845 16.137 1.626 1.00 93.00 117 ALA A O 1
ATOM 960 N N . PRO A 1 118 ? 3.757 15.309 1.723 1.00 93.12 118 PRO A N 1
ATOM 961 C CA . PRO A 1 118 ? 3.670 15.501 3.168 1.00 93.12 118 PRO A CA 1
ATOM 962 C C . PRO A 1 118 ? 4.753 14.741 3.944 1.00 93.12 118 PRO A C 1
ATOM 964 O O . PRO A 1 118 ? 5.218 15.206 4.980 1.00 93.12 118 PRO A O 1
ATOM 967 N N . ASP A 1 119 ? 5.208 13.604 3.405 1.00 95.38 119 ASP A N 1
ATOM 968 C CA . ASP A 1 119 ? 6.308 12.798 3.948 1.00 95.38 119 ASP A CA 1
ATOM 969 C C . ASP A 1 119 ? 7.669 13.083 3.282 1.00 95.38 119 ASP A C 1
ATOM 971 O O . ASP A 1 119 ? 8.576 12.260 3.384 1.00 95.38 119 ASP A O 1
ATOM 975 N N . GLN A 1 120 ? 7.840 14.206 2.569 1.00 94.88 120 GLN A N 1
ATOM 976 C CA . GLN A 1 120 ? 8.991 14.422 1.678 1.00 94.88 120 GLN A CA 1
ATOM 977 C C . GLN A 1 120 ? 10.346 14.150 2.346 1.00 94.88 120 GLN A C 1
ATOM 979 O O . GLN A 1 120 ? 11.148 13.407 1.787 1.00 94.88 120 GLN A O 1
ATOM 984 N N . GLN A 1 121 ? 10.596 14.703 3.537 1.00 95.88 121 GLN A N 1
ATOM 985 C CA . GLN A 1 121 ? 11.884 14.510 4.211 1.00 95.88 121 GLN A CA 1
ATOM 986 C C . GLN A 1 121 ? 12.130 13.038 4.573 1.00 95.88 121 GLN A C 1
ATOM 988 O O . GLN A 1 121 ? 13.214 12.524 4.329 1.00 95.88 121 GLN A O 1
ATOM 993 N N . LEU A 1 122 ? 11.110 12.337 5.083 1.00 96.25 122 LEU A N 1
ATOM 994 C CA . LEU A 1 122 ? 11.200 10.906 5.383 1.00 96.25 122 LEU A CA 1
ATOM 995 C C . LEU A 1 122 ? 11.517 10.094 4.121 1.00 96.25 122 LEU A C 1
ATOM 997 O O . LEU A 1 122 ? 12.334 9.175 4.159 1.00 96.25 122 LEU A O 1
ATOM 1001 N N . ILE A 1 123 ? 10.865 10.431 3.006 1.00 97.31 123 ILE A N 1
ATOM 1002 C CA . ILE A 1 123 ? 11.065 9.732 1.741 1.00 97.31 123 ILE A CA 1
ATOM 1003 C C . ILE A 1 123 ? 12.500 9.927 1.233 1.00 97.31 123 ILE A C 1
ATOM 1005 O O . ILE A 1 123 ? 13.118 8.939 0.829 1.00 97.31 123 ILE A O 1
ATOM 1009 N N . ILE A 1 124 ? 13.024 11.158 1.297 1.00 97.56 124 ILE A N 1
ATOM 1010 C CA . ILE A 1 124 ? 14.402 11.504 0.915 1.00 97.56 124 ILE A CA 1
ATOM 1011 C C . ILE A 1 124 ? 15.409 10.758 1.795 1.00 97.56 124 ILE A C 1
ATOM 1013 O O . ILE A 1 124 ? 16.262 10.053 1.267 1.00 97.56 124 ILE A O 1
ATOM 1017 N N . ASP A 1 125 ? 15.268 10.823 3.123 1.00 97.12 125 ASP A N 1
ATOM 1018 C CA . ASP A 1 125 ? 16.215 10.203 4.063 1.00 97.12 125 ASP A CA 1
ATOM 1019 C C . ASP A 1 125 ? 16.359 8.688 3.829 1.00 97.12 125 ASP A C 1
ATOM 1021 O O . ASP A 1 125 ? 17.455 8.116 3.918 1.00 97.12 125 ASP A O 1
ATOM 1025 N N . ILE A 1 126 ? 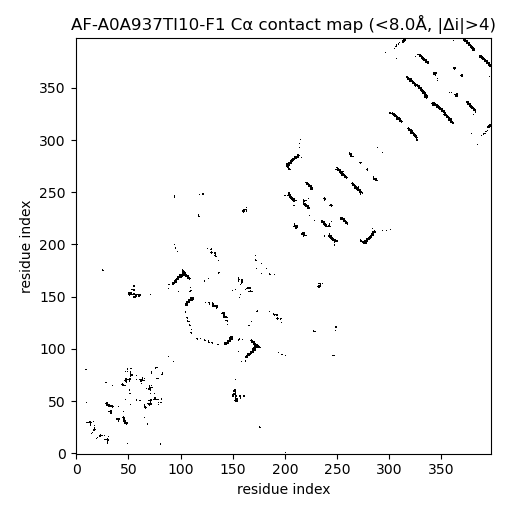15.242 8.021 3.520 1.00 97.75 126 ILE A N 1
ATOM 1026 C CA . ILE A 1 126 ? 15.229 6.597 3.182 1.00 97.75 126 ILE A CA 1
ATOM 1027 C C . ILE A 1 126 ? 15.877 6.364 1.812 1.00 97.75 126 ILE A C 1
ATOM 1029 O O . ILE A 1 126 ? 16.697 5.453 1.708 1.00 97.75 126 ILE A O 1
ATOM 1033 N N . ALA A 1 127 ? 15.556 7.162 0.785 1.00 98.31 127 ALA A N 1
ATOM 1034 C CA . ALA A 1 127 ? 16.155 7.025 -0.545 1.00 98.31 127 ALA A CA 1
ATOM 1035 C C . ALA A 1 127 ? 17.680 7.166 -0.495 1.00 98.31 127 ALA A C 1
ATOM 1037 O O . ALA A 1 127 ? 18.385 6.276 -0.967 1.00 98.31 127 ALA A O 1
ATOM 1038 N N . ASP A 1 128 ? 18.179 8.227 0.141 1.00 98.19 128 ASP A N 1
ATOM 1039 C CA . ASP A 1 128 ? 19.609 8.502 0.319 1.00 98.19 128 ASP A CA 1
ATOM 1040 C C . ASP A 1 128 ? 20.313 7.333 1.015 1.00 98.19 128 ASP A C 1
ATOM 1042 O O . ASP A 1 128 ? 21.416 6.905 0.654 1.00 98.19 128 ASP A O 1
ATOM 1046 N N . SER A 1 129 ? 19.652 6.761 2.018 1.00 98.00 129 SER A N 1
ATOM 1047 C CA . SER A 1 129 ? 20.204 5.646 2.769 1.00 98.00 129 SER A CA 1
ATOM 1048 C C . SER A 1 129 ? 20.185 4.324 1.998 1.00 98.00 129 SER A C 1
ATOM 1050 O O . SER A 1 129 ? 21.111 3.530 2.169 1.00 98.00 129 SER A O 1
ATOM 1052 N N . ILE A 1 130 ? 19.181 4.071 1.154 1.00 98.38 130 ILE A N 1
ATOM 1053 C CA . ILE A 1 130 ? 19.208 2.931 0.227 1.00 98.38 130 ILE A CA 1
ATOM 1054 C C . ILE A 1 130 ? 20.354 3.139 -0.767 1.00 98.38 130 ILE A C 1
ATOM 1056 O O . ILE A 1 130 ? 21.200 2.259 -0.898 1.00 98.38 130 ILE A O 1
ATOM 1060 N N . ALA A 1 131 ? 20.419 4.307 -1.413 1.00 98.25 131 ALA A N 1
ATOM 1061 C CA . ALA A 1 131 ? 21.355 4.580 -2.501 1.00 98.25 131 ALA A CA 1
ATOM 1062 C C . ALA A 1 131 ? 22.818 4.464 -2.043 1.00 98.25 131 ALA A C 1
ATOM 1064 O O . ALA A 1 131 ? 23.602 3.730 -2.637 1.00 98.25 131 ALA A O 1
ATOM 1065 N N . SER A 1 132 ? 23.153 5.064 -0.895 1.00 98.00 132 SER A N 1
ATOM 1066 C CA . SER A 1 132 ? 24.498 5.002 -0.291 1.00 98.00 132 SER A CA 1
ATOM 1067 C C . SER A 1 132 ? 24.980 3.595 0.091 1.00 98.00 132 SER A C 1
ATOM 1069 O O . SER A 1 132 ? 26.158 3.417 0.404 1.00 98.00 132 SER A O 1
ATOM 1071 N N . ARG A 1 133 ? 24.093 2.591 0.098 1.00 97.81 133 ARG A N 1
ATOM 1072 C CA . ARG A 1 133 ? 24.415 1.191 0.426 1.00 97.81 133 ARG A CA 1
ATOM 1073 C C . ARG A 1 133 ? 24.590 0.301 -0.792 1.00 97.81 133 ARG A C 1
ATOM 1075 O O . ARG A 1 133 ? 25.026 -0.832 -0.618 1.00 97.81 133 ARG A O 1
ATOM 1082 N N . ILE A 1 134 ? 24.243 0.787 -1.978 1.00 97.50 134 ILE A N 1
ATOM 1083 C CA . ILE A 1 134 ? 24.334 0.016 -3.212 1.00 97.50 134 ILE A CA 1
ATOM 1084 C C . ILE A 1 134 ? 25.534 0.557 -3.995 1.00 97.50 134 ILE A C 1
ATOM 1086 O O . ILE A 1 134 ? 25.505 1.724 -4.396 1.00 97.50 134 ILE A O 1
ATOM 1090 N N . PRO A 1 135 ? 26.615 -0.222 -4.170 1.00 96.44 135 PRO A N 1
ATOM 1091 C CA . PRO A 1 135 ? 27.755 0.211 -4.966 1.00 96.44 135 PRO A CA 1
ATOM 1092 C C . PRO A 1 135 ? 27.375 0.339 -6.446 1.00 96.44 135 PRO A C 1
ATOM 1094 O O . PRO A 1 135 ? 26.576 -0.442 -6.961 1.00 96.44 135 PRO A O 1
ATOM 1097 N N . LEU A 1 136 ? 27.976 1.310 -7.135 1.00 95.00 136 LEU A N 1
ATOM 1098 C CA . LEU A 1 136 ? 27.891 1.387 -8.594 1.00 95.00 136 LEU A CA 1
ATOM 1099 C C . LEU A 1 136 ? 28.643 0.202 -9.214 1.00 95.00 136 LEU A C 1
ATOM 1101 O O . LEU A 1 136 ? 29.767 -0.113 -8.827 1.00 95.00 136 LEU A O 1
ATOM 1105 N N . PHE A 1 137 ? 28.035 -0.420 -10.214 1.00 90.69 137 PHE A N 1
ATOM 1106 C CA . PHE A 1 137 ? 28.651 -1.411 -11.083 1.00 90.69 137 PHE A CA 1
ATOM 1107 C C . PHE A 1 137 ? 29.525 -0.741 -12.153 1.00 90.69 137 PHE A C 1
ATOM 1109 O O . PHE A 1 137 ? 30.596 -1.245 -12.490 1.00 90.69 137 PHE A O 1
ATOM 1116 N N . SER A 1 138 ? 29.103 0.416 -12.682 1.00 84.12 138 SER A N 1
ATOM 1117 C CA . SER A 1 138 ? 29.822 1.106 -13.768 1.00 84.12 138 SER A CA 1
ATOM 1118 C C . SER A 1 138 ? 31.116 1.806 -13.343 1.00 84.12 138 SER A C 1
ATOM 1120 O O . SER A 1 138 ? 31.984 2.077 -14.178 1.00 84.12 138 SER A O 1
ATOM 1122 N N . SER A 1 139 ? 31.239 2.170 -12.066 1.00 85.56 139 SER A N 1
ATOM 1123 C CA . SER A 1 139 ? 32.312 3.032 -11.569 1.00 85.56 139 SER A CA 1
ATOM 1124 C C . SER A 1 139 ? 32.495 2.904 -10.055 1.00 85.56 139 SER A C 1
ATOM 1126 O O . SER A 1 139 ? 31.798 2.149 -9.390 1.00 85.56 139 SER A O 1
ATOM 1128 N N . GLY A 1 140 ? 33.467 3.621 -9.486 1.00 85.44 140 GLY A N 1
ATOM 1129 C CA . GLY A 1 140 ? 33.600 3.709 -8.032 1.00 85.44 140 GLY A CA 1
ATOM 1130 C C . GLY A 1 140 ? 32.556 4.659 -7.442 1.00 85.44 140 GLY A C 1
ATOM 1131 O O . GLY A 1 140 ? 32.427 5.782 -7.918 1.00 85.44 140 GLY A O 1
ATOM 1132 N N . GLY A 1 141 ? 31.861 4.239 -6.384 1.00 94.19 141 GLY A N 1
ATOM 1133 C CA . GLY A 1 141 ? 30.860 5.057 -5.695 1.00 94.19 141 GLY A CA 1
ATOM 1134 C C . GLY A 1 141 ? 29.647 4.243 -5.261 1.00 94.19 141 GLY A C 1
ATOM 1135 O O . GLY A 1 141 ? 29.710 3.016 -5.185 1.00 94.19 141 GLY A O 1
ATOM 1136 N N . SER A 1 142 ? 28.552 4.941 -4.983 1.00 96.75 142 SER A N 1
ATOM 1137 C CA . SER A 1 142 ? 27.254 4.364 -4.641 1.00 96.75 142 SER A CA 1
ATOM 1138 C C . SER A 1 142 ? 26.161 4.953 -5.524 1.00 96.75 142 SER A C 1
ATOM 1140 O O . SER A 1 142 ? 26.385 5.968 -6.181 1.00 96.75 142 SER A O 1
ATOM 1142 N N . TYR A 1 143 ? 24.988 4.330 -5.531 1.00 97.75 143 TYR A N 1
ATOM 1143 C CA . TYR A 1 143 ? 23.838 4.829 -6.278 1.00 97.75 143 TYR A CA 1
ATOM 1144 C C . TYR A 1 143 ? 23.466 6.245 -5.836 1.00 97.75 143 TYR A C 1
ATOM 1146 O O . TYR A 1 143 ? 23.668 6.625 -4.678 1.00 97.75 143 TYR A O 1
ATOM 1154 N N . GLU A 1 144 ? 22.863 6.996 -6.755 1.00 95.25 144 GLU A N 1
ATOM 1155 C CA . GLU A 1 144 ? 22.396 8.357 -6.493 1.00 95.25 144 GLU A CA 1
ATOM 1156 C C . GLU A 1 144 ? 20.884 8.386 -6.200 1.00 95.25 144 GLU A C 1
ATOM 1158 O O . GLU A 1 144 ? 20.084 7.824 -6.963 1.00 95.25 144 GLU A O 1
ATOM 1163 N N . PRO A 1 145 ? 20.448 9.055 -5.121 1.00 97.44 145 PRO A N 1
ATOM 1164 C CA . PRO A 1 145 ? 19.037 9.275 -4.842 1.00 97.44 145 PRO A CA 1
ATOM 1165 C C . PRO A 1 145 ? 18.483 10.370 -5.768 1.00 97.44 145 PRO A C 1
ATOM 1167 O O . PRO A 1 145 ? 18.972 11.497 -5.805 1.00 97.44 145 PRO A O 1
ATOM 1170 N N . THR A 1 146 ? 17.433 10.059 -6.528 1.00 97.62 146 THR A N 1
ATOM 1171 C CA . THR A 1 146 ? 16.879 10.955 -7.556 1.00 97.62 146 THR A CA 1
ATOM 1172 C C . THR A 1 146 ? 15.388 11.202 -7.339 1.00 97.62 146 THR A C 1
ATOM 1174 O O . THR A 1 146 ? 14.586 10.274 -7.278 1.00 97.62 146 THR A O 1
ATOM 1177 N N . SER A 1 147 ? 14.976 12.468 -7.266 1.00 95.62 147 SER A N 1
ATOM 1178 C CA . SER A 1 147 ? 13.549 12.806 -7.199 1.00 95.62 147 SER A CA 1
ATOM 1179 C C . SER A 1 147 ? 12.874 12.686 -8.570 1.00 95.62 147 SER A C 1
ATOM 1181 O O . SER A 1 147 ? 13.480 12.938 -9.613 1.00 95.62 147 SER A O 1
ATOM 1183 N N . SER A 1 148 ? 11.594 12.322 -8.588 1.00 94.38 148 SER A N 1
ATOM 1184 C CA . SER A 1 148 ? 10.800 12.221 -9.816 1.00 94.38 148 SER A CA 1
ATOM 1185 C C . SER A 1 148 ? 9.361 12.675 -9.576 1.00 94.38 148 SER A C 1
ATOM 1187 O O . SER A 1 148 ? 8.802 12.443 -8.508 1.00 94.38 148 SER A O 1
ATOM 1189 N N . ASN A 1 149 ? 8.764 13.343 -10.563 1.00 92.62 149 ASN A N 1
ATOM 1190 C CA . ASN A 1 149 ? 7.386 13.827 -10.487 1.00 92.62 149 ASN A CA 1
ATOM 1191 C C . ASN A 1 149 ? 6.365 12.677 -10.529 1.00 92.62 149 ASN A C 1
ATOM 1193 O O . ASN A 1 149 ? 6.678 11.551 -10.926 1.00 92.62 149 ASN A O 1
ATOM 1197 N N . CYS A 1 150 ? 5.123 12.969 -10.153 1.00 91.56 150 CYS A N 1
ATOM 1198 C CA . CYS A 1 150 ? 4.021 12.017 -10.168 1.00 91.56 150 CYS A CA 1
ATOM 1199 C C . CYS A 1 150 ? 2.936 12.364 -11.184 1.00 91.56 150 CYS A C 1
ATOM 1201 O O . CYS A 1 150 ? 1.747 12.295 -10.889 1.00 91.56 150 CYS A O 1
ATOM 1203 N N . THR A 1 151 ? 3.332 12.688 -12.414 1.00 87.06 151 THR A N 1
ATOM 1204 C CA . THR A 1 151 ? 2.408 13.082 -13.494 1.00 87.06 151 THR A CA 1
ATOM 1205 C C . THR A 1 151 ? 2.157 11.994 -14.536 1.00 87.06 151 THR A C 1
ATOM 1207 O O . THR A 1 151 ? 1.444 12.234 -15.500 1.00 87.06 151 THR A O 1
ATOM 1210 N N . ASN A 1 152 ? 2.738 10.802 -14.375 1.00 88.94 152 ASN A N 1
ATOM 1211 C CA . ASN A 1 152 ? 2.844 9.811 -15.449 1.00 88.94 152 ASN A CA 1
ATOM 1212 C C . ASN A 1 152 ? 2.084 8.492 -15.216 1.00 88.94 152 ASN A C 1
ATOM 1214 O O . ASN A 1 152 ? 2.349 7.533 -15.924 1.00 88.94 152 ASN A O 1
ATOM 1218 N N . GLY A 1 153 ? 1.170 8.387 -14.247 1.00 92.50 153 GLY A N 1
ATOM 1219 C CA . GLY A 1 153 ? 0.521 7.092 -13.963 1.00 92.50 153 GLY A CA 1
ATOM 1220 C C . GLY A 1 153 ? 1.511 6.022 -13.478 1.00 92.50 153 GLY A C 1
ATOM 1221 O O . GLY A 1 153 ? 1.359 4.838 -13.780 1.00 92.50 153 GLY A O 1
ATOM 1222 N N . PHE A 1 154 ? 2.573 6.447 -12.782 1.00 94.69 154 PHE A N 1
ATOM 1223 C CA . PHE A 1 154 ? 3.601 5.563 -12.237 1.00 94.69 154 PHE A CA 1
ATOM 1224 C C . PHE A 1 154 ? 3.070 4.757 -11.050 1.00 94.69 154 PHE A C 1
ATOM 1226 O O . PHE A 1 154 ? 2.422 5.314 -10.159 1.00 94.69 154 PHE A O 1
ATOM 1233 N N . SER A 1 155 ? 3.469 3.485 -10.972 1.00 95.25 155 SER A N 1
ATOM 1234 C CA . SER A 1 155 ? 3.173 2.617 -9.823 1.00 95.25 155 SER A CA 1
ATOM 1235 C C . SER A 1 155 ? 3.645 3.226 -8.501 1.00 95.25 155 SER A C 1
ATOM 1237 O O . SER A 1 155 ? 2.863 3.320 -7.561 1.00 95.25 155 SER A O 1
ATOM 1239 N N . ARG A 1 156 ? 4.873 3.757 -8.465 1.00 95.88 156 ARG A N 1
ATOM 1240 C CA . ARG A 1 156 ? 5.480 4.383 -7.280 1.00 95.88 156 ARG A CA 1
ATOM 1241 C C . ARG A 1 156 ? 4.615 5.480 -6.656 1.00 95.88 156 ARG A C 1
ATOM 1243 O O . ARG A 1 156 ? 4.428 5.544 -5.445 1.00 95.88 156 ARG A O 1
ATOM 1250 N N . CYS A 1 157 ? 4.075 6.350 -7.502 1.00 95.38 157 CYS A N 1
ATOM 1251 C CA . CYS A 1 157 ? 3.233 7.463 -7.079 1.00 95.38 157 CYS A CA 1
ATOM 1252 C C . CYS A 1 157 ? 1.876 6.987 -6.578 1.00 95.38 157 CYS A C 1
ATOM 1254 O O . CYS A 1 157 ? 1.397 7.461 -5.553 1.00 95.38 157 CYS A O 1
ATOM 1256 N N . TRP A 1 158 ? 1.291 6.019 -7.280 1.00 96.81 158 TRP A N 1
ATOM 1257 C CA . TRP A 1 158 ? 0.049 5.388 -6.869 1.00 96.81 158 TRP A CA 1
ATOM 1258 C C . TRP A 1 158 ? 0.182 4.667 -5.521 1.00 96.81 158 TRP A C 1
ATOM 1260 O O . TRP A 1 158 ? -0.657 4.849 -4.640 1.00 96.81 158 TRP A O 1
ATOM 1270 N N . MET A 1 159 ? 1.273 3.919 -5.325 1.00 97.50 159 MET A N 1
ATOM 1271 C CA . MET A 1 159 ? 1.580 3.230 -4.070 1.00 97.50 159 MET A CA 1
ATOM 1272 C C . MET A 1 159 ? 1.630 4.210 -2.901 1.00 97.50 159 MET A C 1
ATOM 1274 O O . MET A 1 159 ? 1.055 3.929 -1.852 1.00 97.50 159 MET A O 1
ATOM 1278 N N . TYR A 1 160 ? 2.239 5.382 -3.094 1.00 95.94 160 TYR A N 1
ATOM 1279 C CA . TYR A 1 160 ? 2.256 6.411 -2.064 1.00 95.94 160 TYR A CA 1
ATOM 1280 C C . TYR A 1 160 ? 0.882 7.046 -1.866 1.00 95.94 160 TYR A C 1
ATOM 1282 O O . TYR A 1 160 ? 0.337 6.997 -0.768 1.00 95.94 160 TYR A O 1
ATOM 1290 N N . VAL A 1 161 ? 0.291 7.629 -2.906 1.00 95.19 161 VAL A N 1
ATOM 1291 C CA . VAL A 1 161 ? -0.923 8.443 -2.767 1.00 95.19 161 VAL A CA 1
ATOM 1292 C C . VAL A 1 161 ? -2.121 7.609 -2.342 1.00 95.19 161 VAL A C 1
ATOM 1294 O O . VAL A 1 161 ? -2.790 7.941 -1.361 1.00 95.19 161 VAL A O 1
ATOM 1297 N N . VAL A 1 162 ? -2.357 6.510 -3.050 1.00 95.12 162 VAL A N 1
ATOM 1298 C CA . VAL A 1 162 ? -3.568 5.706 -2.915 1.00 95.12 162 VAL A CA 1
ATOM 1299 C C . VAL A 1 162 ? -3.361 4.599 -1.888 1.00 95.12 162 VAL A C 1
ATOM 1301 O O . VAL A 1 162 ? -4.080 4.554 -0.894 1.00 95.12 162 VAL A O 1
ATOM 1304 N N . ALA A 1 163 ? -2.340 3.753 -2.059 1.00 95.25 163 ALA A N 1
ATOM 1305 C CA . ALA A 1 163 ? -2.149 2.591 -1.183 1.00 95.25 163 ALA A CA 1
ATOM 1306 C C . ALA A 1 163 ? -1.509 2.927 0.181 1.00 95.25 163 ALA A C 1
ATOM 1308 O O . ALA A 1 163 ? -1.704 2.203 1.152 1.00 95.25 163 ALA A O 1
ATOM 1309 N N . GLY A 1 164 ? -0.766 4.031 0.279 1.00 93.75 164 GLY A N 1
ATOM 1310 C CA . GLY A 1 164 ? -0.091 4.461 1.508 1.00 93.75 164 GLY A CA 1
ATOM 1311 C C . GLY A 1 164 ? 1.235 3.795 1.819 1.00 93.75 164 GLY A C 1
ATOM 1312 O O . GLY A 1 164 ? 1.757 3.984 2.917 1.00 93.75 164 GLY A O 1
ATOM 1313 N N . SER A 1 165 ? 1.799 3.100 0.837 1.00 95.06 165 SER A N 1
ATOM 1314 C CA . SER A 1 165 ? 3.125 2.501 0.901 1.00 95.06 165 SER A CA 1
ATOM 1315 C C . SER A 1 165 ? 4.175 3.469 0.363 1.00 95.06 165 SER A C 1
ATOM 1317 O O . SER A 1 165 ? 3.997 4.051 -0.707 1.00 95.06 165 SER A O 1
ATOM 1319 N N . LEU A 1 166 ? 5.321 3.586 1.035 1.00 96.19 166 LEU A N 1
ATOM 1320 C CA . LEU A 1 166 ? 6.478 4.270 0.450 1.00 96.19 166 LEU A CA 1
ATOM 1321 C C . LEU A 1 166 ? 7.168 3.313 -0.528 1.00 96.19 166 LEU A C 1
ATOM 1323 O O . LEU A 1 166 ? 7.846 2.376 -0.109 1.00 96.19 166 LEU A O 1
ATOM 1327 N N . GLU A 1 167 ? 6.946 3.507 -1.828 1.00 97.75 167 GLU A N 1
ATOM 1328 C CA . GLU A 1 167 ? 7.630 2.744 -2.874 1.00 97.75 167 GLU A CA 1
ATOM 1329 C C . GLU A 1 167 ? 8.840 3.514 -3.419 1.00 97.75 167 GLU A C 1
ATOM 1331 O O . GLU A 1 167 ? 8.763 4.717 -3.674 1.00 97.75 167 GLU A O 1
ATOM 1336 N N . TYR A 1 168 ? 9.941 2.798 -3.640 1.00 98.12 168 TYR A N 1
ATOM 1337 C CA . TYR A 1 168 ? 11.143 3.299 -4.304 1.00 98.12 168 TYR A CA 1
ATOM 1338 C C . TYR A 1 168 ? 11.339 2.558 -5.619 1.00 98.12 168 TYR A C 1
ATOM 1340 O O . TYR A 1 168 ? 11.183 1.339 -5.679 1.00 98.12 168 TYR A O 1
ATOM 1348 N N . THR A 1 169 ? 11.693 3.281 -6.676 1.00 97.81 169 THR A N 1
ATOM 1349 C CA . THR A 1 169 ? 12.127 2.659 -7.927 1.00 97.81 169 THR A CA 1
ATOM 1350 C C . THR A 1 169 ? 13.642 2.555 -7.893 1.00 97.81 169 THR A C 1
ATOM 1352 O O . THR A 1 169 ? 14.306 3.576 -7.766 1.00 97.81 169 THR A O 1
ATOM 1355 N N . VAL A 1 170 ? 14.197 1.355 -7.999 1.00 98.12 170 VAL A N 1
ATOM 1356 C CA . VAL A 1 170 ? 15.652 1.165 -8.052 1.00 98.12 170 VAL A CA 1
ATOM 1357 C C . VAL A 1 170 ? 16.022 0.770 -9.472 1.00 98.12 170 VAL A C 1
ATOM 1359 O O . VAL A 1 170 ? 15.673 -0.325 -9.904 1.00 98.12 170 VAL A O 1
ATOM 1362 N N . GLU A 1 171 ? 16.692 1.668 -10.189 1.00 96.69 171 GLU A N 1
ATOM 1363 C CA . GLU A 1 171 ? 17.311 1.367 -11.480 1.00 96.69 171 GLU A CA 1
ATOM 1364 C C . GLU A 1 171 ? 18.622 0.628 -11.195 1.00 96.69 171 GLU A C 1
ATOM 1366 O O . GLU A 1 171 ? 19.498 1.184 -10.532 1.00 96.69 171 GLU A O 1
ATOM 1371 N N . THR A 1 172 ? 18.726 -0.639 -11.600 1.00 94.50 172 THR A N 1
ATOM 1372 C CA . THR A 1 172 ? 19.746 -1.565 -11.070 1.00 94.50 172 THR A CA 1
ATOM 1373 C C . THR A 1 172 ? 21.014 -1.686 -11.903 1.00 94.50 172 THR A C 1
ATOM 1375 O O . THR A 1 172 ? 21.978 -2.301 -11.462 1.00 94.50 172 THR A O 1
ATOM 1378 N N . ALA A 1 173 ? 21.006 -1.243 -13.154 1.00 89.75 173 ALA A N 1
ATOM 1379 C CA . ALA A 1 173 ? 22.085 -1.544 -14.082 1.00 89.75 173 ALA A CA 1
ATOM 1380 C C . ALA A 1 173 ? 22.245 -0.461 -15.158 1.00 89.75 173 ALA A C 1
ATOM 1382 O O . ALA A 1 173 ? 21.241 0.060 -15.652 1.00 89.75 173 ALA A O 1
ATOM 1383 N N . PRO A 1 174 ? 23.482 -0.176 -15.613 1.00 87.62 174 PRO A N 1
ATOM 1384 C CA . PRO A 1 174 ? 23.719 0.709 -16.757 1.00 87.62 174 PRO A CA 1
ATOM 1385 C C . PRO A 1 174 ? 23.039 0.226 -18.045 1.00 87.62 174 PRO A C 1
ATOM 1387 O O . PRO A 1 174 ? 22.629 1.035 -18.879 1.00 87.62 174 PRO A O 1
ATOM 1390 N N . GLU A 1 175 ? 22.921 -1.093 -18.196 1.00 88.44 175 GLU A N 1
ATOM 1391 C CA . GLU A 1 175 ? 22.263 -1.766 -19.312 1.00 88.44 175 GLU A CA 1
ATOM 1392 C C . GLU A 1 175 ? 20.849 -2.211 -18.923 1.00 88.44 175 GLU A C 1
ATOM 1394 O O . GLU A 1 175 ? 20.590 -2.561 -17.774 1.00 88.44 175 GLU A O 1
ATOM 1399 N N . PHE A 1 176 ? 19.928 -2.259 -19.889 1.00 88.31 176 PHE A N 1
ATOM 1400 C CA . PHE A 1 176 ? 18.570 -2.758 -19.641 1.00 88.31 176 PHE A CA 1
ATOM 1401 C C . PHE A 1 176 ? 18.549 -4.238 -19.241 1.00 88.31 176 PHE A C 1
ATOM 1403 O O . PHE A 1 176 ? 17.795 -4.631 -18.351 1.00 88.31 176 PHE A O 1
ATOM 1410 N N . ILE A 1 177 ? 19.375 -5.053 -19.899 1.00 88.56 177 ILE A N 1
ATOM 1411 C CA . ILE A 1 177 ? 19.474 -6.494 -19.662 1.00 88.56 177 ILE A CA 1
ATOM 1412 C C . ILE A 1 177 ? 20.958 -6.839 -19.546 1.00 88.56 177 ILE A C 1
ATOM 1414 O O . ILE A 1 177 ? 21.590 -7.113 -20.569 1.00 88.56 177 ILE A O 1
ATOM 1418 N N . PRO A 1 178 ? 21.528 -6.789 -18.330 1.00 87.06 178 PRO A N 1
ATOM 141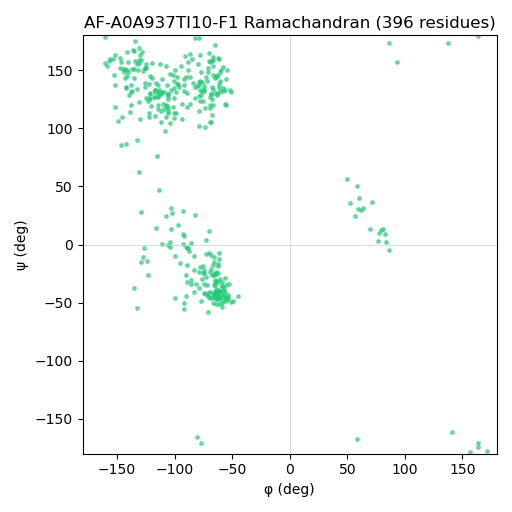9 C CA . PRO A 1 178 ? 22.928 -7.123 -18.133 1.00 87.06 178 PRO A CA 1
ATOM 1420 C C . PRO A 1 178 ? 23.180 -8.616 -18.415 1.00 87.06 178 PRO A C 1
ATOM 1422 O O . PRO A 1 178 ? 22.281 -9.449 -18.228 1.00 87.06 178 PRO A O 1
ATOM 1425 N N . PRO A 1 179 ? 24.405 -8.999 -18.816 1.00 84.38 179 PRO A N 1
ATOM 1426 C CA . PRO A 1 179 ? 24.802 -10.398 -18.916 1.00 84.38 179 PRO A CA 1
ATOM 1427 C C . PRO A 1 179 ? 24.582 -11.158 -17.601 1.00 84.38 179 PRO A C 1
ATOM 1429 O O . PRO A 1 179 ? 24.704 -10.602 -16.512 1.00 84.38 179 PRO A O 1
ATOM 1432 N N . GLY A 1 180 ? 24.315 -12.465 -17.688 1.00 84.06 180 GLY A N 1
ATOM 1433 C CA . GLY A 1 180 ? 23.977 -13.299 -16.523 1.00 84.06 180 GLY A CA 1
ATOM 1434 C C . GLY A 1 180 ? 24.928 -13.177 -15.315 1.00 84.06 180 GLY A C 1
ATOM 1435 O O . GLY A 1 180 ? 24.436 -12.987 -14.203 1.00 84.06 180 GLY A O 1
ATOM 1436 N N . PRO A 1 181 ? 26.265 -13.261 -15.485 1.00 88.56 181 PRO A N 1
ATOM 1437 C CA . PRO A 1 181 ? 27.209 -13.079 -14.378 1.00 88.56 181 PRO A CA 1
ATOM 1438 C C . PRO A 1 181 ? 27.128 -11.695 -13.719 1.00 88.56 181 PRO A C 1
ATOM 1440 O O . PRO A 1 181 ? 27.157 -11.606 -12.492 1.00 88.56 181 PRO A O 1
ATOM 1443 N N . ASP A 1 182 ? 26.966 -10.641 -14.519 1.00 91.88 182 ASP A N 1
ATOM 1444 C CA . ASP A 1 182 ? 26.876 -9.261 -14.035 1.00 91.88 182 ASP A CA 1
ATOM 1445 C C . ASP A 1 182 ? 25.561 -9.046 -13.277 1.00 91.88 182 ASP A C 1
ATOM 1447 O O . ASP A 1 182 ? 25.553 -8.473 -12.190 1.00 91.88 182 ASP A O 1
ATOM 1451 N N . GLY A 1 183 ? 24.457 -9.610 -13.780 1.00 90.56 183 GLY A N 1
ATOM 1452 C CA . GLY A 1 183 ? 23.155 -9.581 -13.112 1.00 90.56 183 GLY A CA 1
ATOM 1453 C C . GLY A 1 183 ? 23.165 -10.215 -11.715 1.00 90.56 183 GLY A C 1
ATOM 1454 O O . GLY A 1 183 ? 22.501 -9.711 -10.811 1.00 90.56 183 GLY A O 1
ATOM 1455 N N . ILE A 1 184 ? 23.947 -11.282 -11.497 1.00 92.25 184 ILE A N 1
ATOM 1456 C CA . ILE A 1 184 ? 24.100 -11.896 -10.165 1.00 92.25 184 ILE A CA 1
ATOM 1457 C C . ILE A 1 184 ? 24.814 -10.939 -9.206 1.00 92.25 184 ILE A C 1
ATOM 1459 O O . ILE A 1 184 ? 24.362 -10.778 -8.072 1.00 92.25 184 ILE A O 1
ATOM 1463 N N . GLN A 1 185 ? 25.905 -10.308 -9.647 1.00 93.38 185 GLN A N 1
ATOM 1464 C CA . GLN A 1 185 ? 26.650 -9.351 -8.827 1.00 93.38 185 GLN A CA 1
ATOM 1465 C C . GLN A 1 185 ? 25.781 -8.134 -8.483 1.00 93.38 185 GLN A C 1
ATOM 1467 O O . GLN A 1 185 ? 25.637 -7.790 -7.313 1.00 93.38 185 GLN A O 1
ATOM 1472 N N . ILE A 1 186 ? 25.099 -7.564 -9.479 1.00 94.31 186 ILE A N 1
ATOM 1473 C CA . ILE A 1 186 ? 24.163 -6.446 -9.306 1.00 94.31 186 ILE A CA 1
ATOM 1474 C C . ILE A 1 186 ? 23.065 -6.794 -8.293 1.00 94.31 186 ILE A C 1
ATOM 1476 O O . ILE A 1 186 ? 22.767 -6.002 -7.395 1.00 94.31 186 ILE A O 1
ATOM 1480 N N . ALA A 1 187 ? 22.475 -7.988 -8.393 1.00 93.88 187 ALA A N 1
ATOM 1481 C CA . ALA A 1 187 ? 21.464 -8.436 -7.443 1.00 93.88 187 ALA A CA 1
ATOM 1482 C C . ALA A 1 187 ? 22.024 -8.543 -6.014 1.00 93.88 187 ALA A C 1
ATOM 1484 O O . ALA A 1 187 ? 21.351 -8.128 -5.072 1.00 93.88 187 ALA A O 1
ATOM 1485 N N . GLN A 1 188 ? 23.249 -9.057 -5.844 1.00 95.19 188 GLN A N 1
ATOM 1486 C CA . GLN A 1 188 ? 23.921 -9.146 -4.540 1.00 95.19 188 GLN A CA 1
ATOM 1487 C C . GLN A 1 188 ? 24.182 -7.763 -3.933 1.00 95.19 188 GLN A C 1
ATOM 1489 O O . GLN A 1 188 ? 23.899 -7.549 -2.753 1.00 95.19 188 GLN A O 1
ATOM 1494 N N . ASP A 1 189 ? 24.646 -6.816 -4.742 1.00 94.94 189 ASP A N 1
ATOM 1495 C CA . ASP A 1 189 ? 24.956 -5.447 -4.324 1.00 94.94 189 ASP A CA 1
ATOM 1496 C C . ASP A 1 189 ? 23.706 -4.672 -3.875 1.00 94.94 189 ASP A C 1
ATOM 1498 O O . ASP A 1 189 ? 23.754 -3.851 -2.955 1.00 94.94 189 ASP A O 1
ATOM 1502 N N . ASN A 1 190 ? 22.545 -4.998 -4.447 1.00 96.25 190 ASN A N 1
ATOM 1503 C CA . ASN A 1 190 ? 21.263 -4.393 -4.088 1.00 96.25 190 ASN A CA 1
ATOM 1504 C C . ASN A 1 190 ? 20.682 -4.899 -2.749 1.00 96.25 190 ASN A C 1
ATOM 1506 O O . ASN A 1 190 ? 19.826 -4.229 -2.157 1.00 96.25 190 ASN A O 1
ATOM 1510 N N . VAL A 1 191 ? 21.142 -6.047 -2.228 1.00 96.38 191 VAL A N 1
ATOM 1511 C CA . VAL A 1 191 ? 20.589 -6.658 -1.001 1.00 96.38 191 VAL A CA 1
ATOM 1512 C C . VAL A 1 191 ? 20.725 -5.730 0.207 1.00 96.38 191 VAL A C 1
ATOM 1514 O O . VAL A 1 191 ? 19.795 -5.627 1.006 1.00 96.38 191 VAL A O 1
ATOM 1517 N N . ALA A 1 192 ? 21.849 -5.022 0.345 1.00 96.56 192 ALA A N 1
ATOM 1518 C CA . ALA A 1 192 ? 22.081 -4.133 1.484 1.00 96.56 192 ALA A CA 1
ATOM 1519 C C . ALA A 1 192 ? 21.065 -2.977 1.544 1.00 96.56 192 ALA A C 1
ATOM 1521 O O . ALA A 1 192 ? 20.579 -2.633 2.625 1.00 96.56 192 ALA A O 1
ATOM 1522 N N . GLY A 1 193 ? 20.706 -2.412 0.387 1.00 97.06 193 GLY A N 1
ATOM 1523 C CA . GLY A 1 193 ? 19.665 -1.390 0.276 1.00 97.06 193 GLY A CA 1
ATOM 1524 C C . GLY A 1 193 ? 18.273 -1.933 0.620 1.00 97.06 193 GLY A C 1
ATOM 1525 O O . GLY A 1 193 ? 17.538 -1.310 1.389 1.00 97.06 193 GLY A O 1
ATOM 1526 N N . ALA A 1 194 ? 17.934 -3.129 0.129 1.00 96.25 194 ALA A N 1
ATOM 1527 C CA . ALA A 1 194 ? 16.656 -3.779 0.426 1.00 96.25 194 ALA A CA 1
ATOM 1528 C C . ALA A 1 194 ? 16.499 -4.125 1.919 1.00 96.25 194 ALA A C 1
ATOM 1530 O O . ALA A 1 194 ? 15.459 -3.844 2.516 1.00 96.25 194 ALA A O 1
ATOM 1531 N N . LEU A 1 195 ? 17.544 -4.677 2.548 1.00 95.19 195 LEU A N 1
ATOM 1532 C CA . LEU A 1 195 ? 17.552 -4.968 3.985 1.00 95.19 195 LEU A CA 1
ATOM 1533 C C . LEU A 1 195 ? 17.430 -3.693 4.821 1.00 95.19 195 LEU A C 1
ATOM 1535 O O . LEU A 1 195 ? 16.664 -3.668 5.783 1.00 95.19 195 LEU A O 1
ATOM 1539 N N . TYR A 1 196 ? 18.118 -2.616 4.422 1.00 95.56 196 TYR A N 1
ATOM 1540 C CA . TYR A 1 196 ? 17.939 -1.320 5.066 1.00 95.56 196 TYR A CA 1
ATOM 1541 C C . TYR A 1 196 ? 16.466 -0.907 5.033 1.00 95.56 196 TYR A C 1
ATOM 1543 O O . TYR A 1 196 ? 15.940 -0.540 6.079 1.00 95.56 196 TYR A O 1
ATOM 1551 N N . LEU A 1 197 ? 15.783 -0.982 3.887 1.00 95.25 197 LEU A N 1
ATOM 1552 C CA . LEU A 1 197 ? 14.373 -0.596 3.812 1.00 95.25 197 LEU A CA 1
ATOM 1553 C C . LEU A 1 197 ? 13.505 -1.411 4.782 1.00 95.25 197 LEU A C 1
ATOM 1555 O O . LEU A 1 197 ? 12.713 -0.821 5.514 1.00 95.25 197 LEU A O 1
ATOM 1559 N N . LEU A 1 198 ? 13.697 -2.732 4.853 1.00 92.50 198 LEU A N 1
ATOM 1560 C CA . LEU A 1 198 ? 12.949 -3.594 5.776 1.00 92.50 198 LEU A CA 1
ATOM 1561 C C . LEU A 1 198 ? 13.097 -3.156 7.239 1.00 92.50 198 LEU A C 1
ATOM 1563 O O . LEU A 1 198 ? 12.113 -3.157 7.972 1.00 92.50 198 LEU A O 1
ATOM 1567 N N . ASP A 1 199 ? 14.275 -2.689 7.654 1.00 91.69 199 ASP A N 1
ATOM 1568 C CA . ASP A 1 199 ? 14.499 -2.214 9.023 1.00 91.69 199 ASP A CA 1
ATOM 1569 C C . ASP A 1 199 ? 13.712 -0.938 9.374 1.00 91.69 199 ASP A C 1
ATOM 1571 O O . ASP A 1 199 ? 13.550 -0.616 10.555 1.00 91.69 199 ASP A O 1
ATOM 1575 N N . ARG A 1 200 ? 13.202 -0.181 8.388 1.00 92.44 200 ARG A N 1
ATOM 1576 C CA . ARG A 1 200 ? 12.421 1.038 8.670 1.00 92.44 200 ARG A CA 1
ATOM 1577 C C . ARG A 1 200 ? 11.108 0.740 9.376 1.00 92.44 200 ARG A C 1
ATOM 1579 O O . ARG A 1 200 ? 10.662 1.584 10.145 1.00 92.44 200 ARG A O 1
ATOM 1586 N N . VAL A 1 201 ? 10.540 -0.456 9.220 1.00 89.69 201 VAL A N 1
ATOM 1587 C CA . VAL A 1 201 ? 9.310 -0.837 9.938 1.00 89.69 201 VAL A CA 1
ATOM 1588 C C . VAL A 1 201 ? 9.528 -1.050 11.441 1.00 89.69 201 VAL A C 1
ATOM 1590 O O . VAL A 1 201 ? 8.562 -1.220 12.175 1.00 89.69 201 VAL A O 1
ATOM 1593 N N . PHE A 1 202 ? 10.775 -1.025 11.916 1.00 90.12 202 PHE A N 1
ATOM 1594 C CA . PHE A 1 202 ? 11.115 -0.983 13.342 1.00 90.12 202 PHE A CA 1
ATOM 1595 C C . PHE A 1 202 ? 11.577 0.401 13.805 1.00 90.12 202 PHE A C 1
ATOM 1597 O O . PHE A 1 202 ? 11.904 0.575 14.974 1.00 90.12 202 PHE A O 1
ATOM 1604 N N . GLY A 1 203 ? 11.654 1.364 12.888 1.00 88.31 203 GLY A N 1
ATOM 1605 C CA . GLY A 1 203 ? 12.125 2.714 13.145 1.00 88.31 203 GLY A CA 1
ATOM 1606 C C . GLY A 1 203 ? 11.064 3.625 13.772 1.00 88.31 203 GLY A C 1
ATOM 1607 O O . GLY A 1 203 ? 10.039 3.150 14.263 1.00 88.31 203 GLY A O 1
ATOM 1608 N N . PRO A 1 204 ? 11.318 4.945 13.772 1.00 94.62 204 PRO A N 1
ATOM 1609 C CA . PRO A 1 204 ? 10.377 5.923 14.297 1.00 94.62 204 PRO A CA 1
ATOM 1610 C C . PRO A 1 204 ? 9.059 5.898 13.510 1.00 94.62 204 PRO A C 1
ATOM 1612 O O . PRO A 1 204 ? 9.023 5.790 12.282 1.00 94.62 204 PRO A O 1
ATOM 1615 N N . GLY A 1 205 ? 7.960 5.980 14.246 1.00 95.75 205 GLY A N 1
ATOM 1616 C CA . GLY A 1 205 ? 6.614 5.945 13.701 1.00 95.75 205 GLY A CA 1
ATOM 1617 C C . GLY A 1 205 ? 5.580 5.656 14.778 1.00 95.75 205 GLY A C 1
ATOM 1618 O O . GLY A 1 205 ? 5.890 5.636 15.970 1.00 95.75 205 GLY A O 1
ATOM 1619 N N . LEU A 1 206 ? 4.351 5.416 14.341 1.00 95.81 206 LEU A N 1
ATOM 1620 C CA . LEU A 1 206 ? 3.210 5.060 15.170 1.00 95.81 206 LEU A CA 1
ATOM 1621 C C . LEU A 1 206 ? 2.667 3.702 14.765 1.00 95.81 206 LEU A C 1
ATOM 1623 O O . LEU A 1 206 ? 2.598 3.360 13.582 1.00 95.81 206 LEU A O 1
ATOM 1627 N N . THR A 1 207 ? 2.221 2.953 15.759 1.00 96.12 207 THR A N 1
ATOM 1628 C CA . THR A 1 207 ? 1.399 1.765 15.557 1.00 96.12 207 THR A CA 1
ATOM 1629 C C . THR A 1 207 ? 0.515 1.547 16.773 1.00 96.12 207 THR A C 1
ATOM 1631 O O . THR A 1 207 ? 0.764 2.114 17.831 1.00 96.12 207 THR A O 1
ATOM 1634 N N . GLY A 1 208 ? -0.524 0.744 16.623 1.00 96.31 208 GLY A N 1
ATOM 1635 C CA . GLY A 1 208 ? -1.453 0.422 17.696 1.00 96.31 208 GLY A CA 1
ATOM 1636 C C . GLY A 1 208 ? -2.732 -0.163 17.130 1.00 96.31 208 GLY A C 1
ATOM 1637 O O . GLY A 1 208 ? -2.819 -0.394 15.920 1.00 96.31 208 GLY A O 1
ATOM 1638 N N . HIS A 1 209 ? -3.707 -0.386 18.002 1.00 97.81 209 HIS A N 1
ATOM 1639 C CA . HIS A 1 209 ? -5.019 -0.925 17.669 1.00 97.81 209 HIS A CA 1
ATOM 1640 C C . HIS A 1 209 ? -6.111 0.097 17.962 1.00 97.81 209 HIS A C 1
ATOM 1642 O O . HIS A 1 209 ? -6.094 0.776 18.990 1.00 97.81 209 HIS A O 1
ATOM 1648 N N . ILE A 1 210 ? -7.080 0.185 17.059 1.00 98.38 210 ILE A N 1
ATOM 1649 C CA . ILE A 1 210 ? -8.277 0.999 17.210 1.00 98.38 210 ILE A CA 1
ATOM 1650 C C . ILE A 1 210 ? -9.438 0.050 17.451 1.00 98.38 210 ILE A C 1
ATOM 1652 O O . ILE A 1 210 ? -9.713 -0.822 16.628 1.00 98.38 210 ILE A O 1
ATOM 1656 N N . THR A 1 211 ? -10.094 0.205 18.594 1.00 96.19 211 THR A N 1
ATOM 1657 C CA . THR A 1 211 ? -11.169 -0.690 19.034 1.00 96.19 211 THR A CA 1
ATOM 1658 C C . THR A 1 211 ? -12.389 0.097 19.473 1.00 96.19 211 THR A C 1
ATOM 1660 O O . THR A 1 211 ? -12.307 1.270 19.840 1.00 96.19 211 THR A O 1
ATOM 1663 N N . ASP A 1 212 ? -13.542 -0.547 19.430 1.00 93.00 212 ASP A N 1
ATOM 1664 C CA . ASP A 1 212 ? -14.763 -0.025 20.019 1.00 93.00 212 ASP A CA 1
ATOM 1665 C C . ASP A 1 212 ? -14.635 -0.037 21.550 1.00 93.00 212 ASP A C 1
ATOM 1667 O O . ASP A 1 212 ? -14.310 -1.062 22.152 1.00 93.00 212 ASP A O 1
ATOM 1671 N N . ALA A 1 213 ? -14.876 1.105 22.196 1.00 88.31 213 ALA A N 1
ATOM 1672 C CA . ALA A 1 213 ? -14.705 1.259 23.642 1.00 88.31 213 ALA A CA 1
ATOM 1673 C C . ALA A 1 213 ? -15.656 0.372 24.464 1.00 88.31 213 ALA A C 1
ATOM 1675 O O . ALA A 1 213 ? -15.376 0.064 25.624 1.00 88.31 213 ALA A O 1
ATOM 1676 N N . PHE A 1 214 ? -16.790 -0.021 23.880 1.00 81.56 214 PHE A N 1
ATOM 1677 C CA . PHE A 1 214 ? -17.825 -0.788 24.550 1.00 81.56 214 PHE A CA 1
ATOM 1678 C C . PHE A 1 214 ? -17.639 -2.300 24.367 1.00 81.56 214 PHE A C 1
ATOM 1680 O O . PHE A 1 214 ? -17.667 -3.053 25.340 1.00 81.56 214 PHE A O 1
ATOM 1687 N N . THR A 1 215 ? -17.452 -2.748 23.128 1.00 79.69 215 THR A N 1
ATOM 1688 C CA . THR A 1 215 ? -17.348 -4.172 22.771 1.00 79.69 215 THR A CA 1
ATOM 1689 C C . THR A 1 215 ? -15.911 -4.692 22.810 1.00 79.69 215 THR A C 1
ATOM 1691 O O . THR A 1 215 ? -15.696 -5.877 23.061 1.00 79.69 215 THR A O 1
ATOM 1694 N N . GLY A 1 216 ? -14.922 -3.816 22.612 1.00 83.25 216 GLY A N 1
ATOM 1695 C CA . GLY A 1 216 ? -13.517 -4.182 22.435 1.00 83.25 216 GLY A CA 1
ATOM 1696 C C . GLY A 1 216 ? -13.185 -4.728 21.044 1.00 83.25 216 GLY A C 1
ATOM 1697 O O . GLY A 1 216 ? -12.039 -5.116 20.822 1.00 83.25 216 GLY A O 1
ATOM 1698 N N . GLU A 1 217 ? -14.154 -4.766 20.126 1.00 86.62 217 GLU A N 1
ATOM 1699 C CA . GLU A 1 217 ? -13.955 -5.262 18.763 1.00 86.62 217 GLU A CA 1
ATOM 1700 C C . GLU A 1 217 ? -13.088 -4.297 17.935 1.00 86.62 217 GLU A C 1
ATOM 1702 O O . GLU A 1 217 ? -13.126 -3.078 18.157 1.00 86.62 217 GLU A O 1
ATOM 1707 N N . PRO A 1 218 ? -12.293 -4.816 16.985 1.00 93.81 218 PRO A N 1
ATOM 1708 C CA . PRO A 1 218 ? -11.454 -4.007 16.111 1.00 93.81 218 PRO A CA 1
ATOM 1709 C C . PRO A 1 218 ? -12.277 -3.089 15.204 1.00 93.81 218 PRO A C 1
ATOM 1711 O O . PRO A 1 218 ? -13.355 -3.436 14.726 1.00 93.81 218 PRO A O 1
ATOM 1714 N N . LEU A 1 219 ? -11.744 -1.898 14.929 1.00 93.81 219 LEU A N 1
ATOM 1715 C CA . LEU A 1 219 ? -12.381 -0.915 14.062 1.00 93.81 219 LEU A CA 1
ATOM 1716 C C . LEU A 1 219 ? -11.483 -0.552 12.885 1.00 93.81 219 LEU A C 1
ATOM 1718 O O . LEU A 1 219 ? -10.392 -0.023 13.080 1.00 93.81 219 LEU A O 1
ATOM 1722 N N . LEU A 1 220 ? -12.015 -0.691 11.666 1.00 96.19 220 LEU A N 1
ATOM 1723 C CA . LEU A 1 220 ? -11.550 0.057 10.496 1.00 96.19 220 LEU A CA 1
ATOM 1724 C C . LEU A 1 220 ? -11.905 1.541 10.669 1.00 96.19 220 LEU A C 1
ATOM 1726 O O . LEU A 1 220 ? -13.075 1.917 10.548 1.00 96.19 220 LEU A O 1
ATOM 1730 N N . ALA A 1 221 ? -10.906 2.360 10.977 1.00 97.38 221 ALA A N 1
ATOM 1731 C CA . ALA A 1 221 ? -11.016 3.788 11.246 1.00 97.38 221 ALA A CA 1
ATOM 1732 C C . ALA A 1 221 ? -9.901 4.547 10.517 1.00 97.38 221 ALA A C 1
ATOM 1734 O O . ALA A 1 221 ? -8.819 4.012 10.276 1.00 97.38 221 ALA A O 1
ATOM 1735 N N . THR A 1 222 ? -10.163 5.802 10.164 1.00 97.81 222 THR A N 1
ATOM 1736 C CA . THR A 1 222 ? -9.162 6.696 9.574 1.00 97.81 222 THR A CA 1
ATOM 1737 C C . THR A 1 222 ? -8.191 7.174 10.645 1.00 97.81 222 THR A C 1
ATOM 1739 O O . THR A 1 222 ? -8.623 7.588 11.716 1.00 97.81 222 THR A O 1
ATOM 1742 N N . VAL A 1 223 ? -6.898 7.178 10.323 1.00 97.75 223 VAL A N 1
ATOM 1743 C CA . VAL A 1 223 ? -5.798 7.687 11.147 1.00 97.75 223 VAL A CA 1
ATOM 1744 C C . VAL A 1 223 ? -5.139 8.850 10.418 1.00 97.75 223 VAL A C 1
ATOM 1746 O O . VAL A 1 223 ? -4.486 8.673 9.388 1.00 97.75 223 VAL A O 1
ATOM 1749 N N . LYS A 1 224 ? -5.306 10.057 10.953 1.00 97.56 224 LYS A N 1
ATOM 1750 C CA . LYS A 1 224 ? -4.795 11.296 10.369 1.00 97.56 224 LYS A CA 1
ATOM 1751 C C . LYS A 1 224 ? -3.729 11.906 11.275 1.00 97.56 224 LYS A C 1
ATOM 1753 O O . LYS A 1 224 ? -3.976 12.148 12.451 1.00 97.56 224 LYS A O 1
ATOM 1758 N N . VAL A 1 225 ? -2.557 12.188 10.707 1.00 97.81 225 VAL A N 1
ATOM 1759 C CA . VAL A 1 225 ? -1.489 12.955 11.368 1.00 97.81 225 VAL A CA 1
ATOM 1760 C C . VAL A 1 225 ? -1.664 14.414 10.970 1.00 97.81 225 VAL A C 1
ATOM 1762 O O . VAL A 1 225 ? -1.456 14.748 9.805 1.00 97.81 225 VAL A O 1
ATOM 1765 N N . LEU A 1 226 ? -2.109 15.262 11.896 1.00 97.44 226 LEU A N 1
ATOM 1766 C CA . LEU A 1 226 ? -2.591 16.605 11.559 1.00 97.44 226 LEU A CA 1
ATOM 1767 C C . LEU A 1 226 ? -1.495 17.510 10.982 1.00 97.44 226 LEU A C 1
ATOM 1769 O O . LEU A 1 226 ? -1.772 18.303 10.087 1.00 97.44 226 LEU A O 1
ATOM 1773 N N . GLU A 1 227 ? -0.255 17.367 11.446 1.00 96.62 227 GLU A N 1
ATOM 1774 C CA . GLU A 1 227 ? 0.875 18.209 11.041 1.00 96.62 227 GLU A CA 1
ATOM 1775 C C . GLU A 1 227 ? 1.327 17.981 9.592 1.00 96.62 227 GLU A C 1
ATOM 1777 O O . GLU A 1 227 ? 1.936 18.864 8.994 1.00 96.62 227 GLU A O 1
ATOM 1782 N N . ILE A 1 228 ? 1.035 16.806 9.031 1.00 94.19 228 ILE A N 1
ATOM 1783 C CA . ILE A 1 228 ? 1.420 16.409 7.667 1.00 94.19 228 ILE A CA 1
ATOM 1784 C C . ILE A 1 228 ? 0.213 15.878 6.886 1.00 94.19 228 ILE A C 1
ATOM 1786 O O . ILE A 1 228 ? 0.336 15.016 6.016 1.00 94.19 228 ILE A O 1
ATOM 1790 N N . PHE A 1 229 ? -0.986 16.339 7.234 1.00 94.06 229 PHE A N 1
ATOM 1791 C CA . PHE A 1 229 ? -2.182 15.972 6.496 1.00 94.06 229 PHE A CA 1
ATOM 1792 C C . PHE A 1 229 ? -2.221 16.708 5.158 1.00 94.06 229 PHE A C 1
ATOM 1794 O O . PHE A 1 229 ? -2.090 17.929 5.107 1.00 94.06 229 PHE A O 1
ATOM 1801 N N . ASP A 1 230 ? -2.498 15.962 4.093 1.00 93.12 230 ASP A N 1
ATOM 1802 C CA . ASP A 1 230 ? -2.806 16.522 2.785 1.00 93.12 230 ASP A CA 1
ATOM 1803 C C . ASP A 1 230 ? -3.944 15.718 2.143 1.00 93.12 230 ASP A C 1
ATOM 1805 O O . ASP A 1 230 ? -3.865 14.484 2.094 1.00 93.12 230 ASP A O 1
ATOM 1809 N N . PRO A 1 231 ? -5.012 16.383 1.665 1.00 91.94 231 PRO A N 1
ATOM 1810 C CA . PRO A 1 231 ? -6.149 15.719 1.034 1.00 91.94 231 PRO A CA 1
ATOM 1811 C C . PRO A 1 231 ? -5.810 15.036 -0.297 1.00 91.94 231 PRO A C 1
ATOM 1813 O O . PRO A 1 231 ? -6.644 14.289 -0.804 1.00 91.94 231 PRO A O 1
ATOM 1816 N N . VAL A 1 232 ? -4.624 15.269 -0.875 1.00 90.88 232 VAL A N 1
ATOM 1817 C CA . VAL A 1 232 ? -4.150 14.510 -2.039 1.00 90.88 232 VAL A CA 1
ATOM 1818 C C . VAL A 1 232 ? -3.995 13.025 -1.711 1.00 90.88 232 VAL A C 1
ATOM 1820 O O . VAL A 1 232 ? -4.211 12.187 -2.581 1.00 90.88 232 VAL A O 1
ATOM 1823 N N . LEU A 1 233 ? -3.646 12.686 -0.463 1.00 93.38 233 LEU A N 1
ATOM 1824 C CA . LEU A 1 233 ? -3.458 11.311 -0.017 1.00 93.38 233 LEU A CA 1
ATOM 1825 C C . LEU A 1 233 ? -4.806 10.663 0.302 1.00 93.38 233 LEU A C 1
ATOM 1827 O O . LEU A 1 233 ? -5.642 11.236 1.003 1.00 93.38 233 LEU A O 1
ATOM 1831 N N . THR A 1 234 ? -4.994 9.417 -0.133 1.00 94.06 234 THR A N 1
ATOM 1832 C CA . THR A 1 234 ? -6.110 8.604 0.361 1.00 94.06 234 THR A CA 1
ATOM 1833 C C . THR A 1 234 ? -5.968 8.415 1.878 1.00 94.06 234 THR A C 1
ATOM 1835 O O . THR A 1 234 ? -4.857 8.138 2.350 1.00 94.06 234 THR A O 1
ATOM 1838 N N . PRO A 1 235 ? -7.060 8.559 2.658 1.00 93.19 235 PRO A N 1
ATOM 1839 C CA . PRO A 1 235 ? -7.014 8.402 4.105 1.00 93.19 235 PRO A CA 1
ATOM 1840 C C . PRO A 1 235 ? -6.345 7.092 4.526 1.00 93.19 235 PRO A C 1
ATOM 1842 O O . PRO A 1 235 ? -6.673 6.015 4.026 1.00 93.19 235 PRO A O 1
ATOM 1845 N N . ARG A 1 236 ? -5.397 7.182 5.462 1.00 94.19 236 ARG A N 1
ATOM 1846 C CA . ARG A 1 236 ? -4.764 5.998 6.054 1.00 94.19 236 ARG A CA 1
ATOM 1847 C C . ARG A 1 236 ? -5.706 5.408 7.080 1.00 94.19 236 ARG A C 1
ATOM 1849 O O . ARG A 1 236 ? -6.365 6.151 7.800 1.00 94.19 236 ARG A O 1
ATOM 1856 N N . THR A 1 237 ? -5.780 4.087 7.137 1.00 95.56 237 THR A N 1
ATOM 1857 C CA . THR A 1 237 ? -6.749 3.388 7.980 1.00 95.56 237 THR A CA 1
ATOM 1858 C C . THR A 1 237 ? -6.095 2.271 8.778 1.00 95.56 237 THR A C 1
ATOM 1860 O O . THR A 1 237 ? -5.069 1.728 8.364 1.00 95.56 237 THR A O 1
ATOM 1863 N N . SER A 1 238 ? -6.703 1.913 9.906 1.00 96.06 238 SER A N 1
ATOM 1864 C CA . SER A 1 238 ? -6.486 0.608 10.537 1.00 96.06 238 SER A CA 1
ATOM 1865 C C . SER A 1 238 ? -7.003 -0.540 9.660 1.00 96.06 238 SER A C 1
ATOM 1867 O O . SER A 1 238 ? -7.628 -0.313 8.626 1.00 96.06 238 SER A O 1
ATOM 1869 N N . ASP A 1 239 ? -6.727 -1.792 10.012 1.00 91.56 239 ASP A N 1
ATOM 1870 C CA . ASP A 1 239 ? -7.352 -2.961 9.385 1.00 91.56 239 ASP A CA 1
ATOM 1871 C C . ASP A 1 239 ? -8.636 -3.410 10.108 1.00 91.56 239 ASP A C 1
ATOM 1873 O O . ASP A 1 239 ? -8.888 -3.031 11.249 1.00 91.56 239 ASP A O 1
ATOM 1877 N N . GLU A 1 240 ? -9.466 -4.201 9.428 1.00 88.25 240 GLU A N 1
ATOM 1878 C CA . GLU A 1 240 ? -10.738 -4.706 9.968 1.00 88.25 240 GLU A CA 1
ATOM 1879 C C . GLU A 1 240 ? -10.561 -5.859 10.962 1.00 88.25 240 GLU A C 1
ATOM 1881 O O . GLU A 1 240 ? -11.372 -6.007 11.869 1.00 88.25 240 GLU A O 1
ATOM 1886 N N . LEU A 1 241 ? -9.505 -6.662 10.813 1.00 87.25 241 LEU A N 1
ATOM 1887 C CA . LEU A 1 241 ? -9.330 -7.922 11.537 1.00 87.25 241 LEU A CA 1
ATOM 1888 C C . LEU A 1 241 ? -8.772 -7.714 12.950 1.00 87.25 241 LEU A C 1
ATOM 1890 O O . LEU A 1 241 ? -9.109 -8.447 13.877 1.00 87.25 241 LEU A O 1
ATOM 1894 N N . TYR A 1 242 ? -7.909 -6.716 13.117 1.00 90.06 242 TYR A N 1
ATOM 1895 C CA . TYR A 1 242 ? -7.241 -6.402 14.376 1.00 90.06 242 TYR A CA 1
ATOM 1896 C C . TYR A 1 242 ? -7.398 -4.937 14.782 1.00 90.06 242 TYR A C 1
ATOM 1898 O O . TYR A 1 242 ? -7.057 -4.582 15.908 1.00 90.06 242 TYR A O 1
ATOM 1906 N N . GLY A 1 243 ? -7.900 -4.063 13.904 1.00 94.94 243 GLY A N 1
ATOM 1907 C CA . GLY A 1 243 ? -7.918 -2.626 14.174 1.00 94.94 243 GLY A CA 1
ATOM 1908 C C . GLY A 1 243 ? -6.512 -2.033 14.151 1.00 94.94 243 GLY A C 1
ATOM 1909 O O . GLY A 1 243 ? -6.310 -0.915 14.622 1.00 94.94 243 GLY A O 1
ATOM 1910 N N . ARG A 1 244 ? -5.515 -2.760 13.639 1.00 94.81 244 ARG A N 1
ATOM 1911 C CA . ARG A 1 244 ? -4.118 -2.357 13.687 1.00 94.81 244 ARG A CA 1
ATOM 1912 C C . ARG A 1 244 ? -3.830 -1.329 12.607 1.00 94.81 244 ARG A C 1
ATOM 1914 O O . ARG A 1 244 ? -4.276 -1.445 11.472 1.00 94.81 244 ARG A O 1
ATOM 1921 N N . TYR A 1 245 ? -3.031 -0.328 12.946 1.00 95.31 245 TYR A N 1
ATOM 1922 C CA . TYR A 1 245 ? -2.526 0.644 11.982 1.00 95.31 245 TYR A CA 1
ATOM 1923 C C . TYR A 1 245 ? -1.016 0.822 12.101 1.00 95.31 245 TYR A C 1
ATOM 1925 O O . TYR A 1 245 ? -0.382 0.447 13.097 1.00 95.31 245 TYR A O 1
ATOM 1933 N N . PHE A 1 246 ? -0.439 1.405 11.055 1.00 94.44 246 PHE A N 1
ATOM 1934 C CA . PHE A 1 246 ? 0.981 1.684 10.962 1.00 94.44 246 PHE A CA 1
ATOM 1935 C C . PHE A 1 246 ? 1.216 3.025 10.273 1.00 94.44 246 PHE A C 1
ATOM 1937 O O . PHE A 1 246 ? 0.612 3.315 9.239 1.00 94.44 246 PHE A O 1
ATOM 1944 N N . ARG A 1 247 ? 2.117 3.842 10.821 1.00 94.62 247 ARG A N 1
ATOM 1945 C CA . ARG A 1 247 ? 2.510 5.114 10.218 1.00 94.62 247 ARG A CA 1
ATOM 1946 C C . ARG A 1 247 ? 3.981 5.411 10.477 1.00 94.62 247 ARG A C 1
ATOM 1948 O O . ARG A 1 247 ? 4.350 5.735 11.598 1.00 94.62 247 ARG A O 1
ATOM 1955 N N . LEU A 1 248 ? 4.816 5.346 9.442 1.00 95.00 248 LEU A N 1
ATOM 1956 C CA . LEU A 1 248 ? 6.186 5.859 9.538 1.00 95.00 248 LEU A CA 1
ATOM 1957 C C . LEU A 1 248 ? 6.156 7.375 9.706 1.00 95.00 248 LEU A C 1
ATOM 1959 O O . LEU A 1 248 ? 5.424 8.051 8.986 1.00 95.00 248 LEU A O 1
ATOM 1963 N N . LEU A 1 249 ? 6.945 7.883 10.650 1.00 96.31 249 LEU A N 1
ATOM 1964 C CA . LEU A 1 249 ? 7.103 9.309 10.923 1.00 96.31 249 LEU A CA 1
ATOM 1965 C C . LEU A 1 249 ? 8.545 9.581 11.332 1.00 96.31 249 LEU A C 1
ATOM 1967 O O . LEU A 1 249 ? 9.202 8.736 11.938 1.00 96.31 249 LEU A O 1
ATOM 1971 N N . LEU A 1 250 ? 9.027 10.784 11.044 1.00 96.81 250 LEU A N 1
ATOM 1972 C CA . LEU A 1 250 ? 10.271 11.248 11.644 1.00 96.81 250 LEU A CA 1
ATOM 1973 C C . LEU A 1 250 ? 10.079 11.464 13.158 1.00 96.81 250 LEU A C 1
ATOM 1975 O O . LEU A 1 250 ? 8.951 11.647 13.619 1.00 96.81 250 LEU A O 1
ATOM 1979 N N . PRO A 1 251 ? 11.159 11.443 13.959 1.00 97.88 251 PRO A N 1
ATOM 1980 C CA . PRO A 1 251 ? 11.071 11.808 15.364 1.00 97.88 251 PRO A CA 1
ATOM 1981 C C . PRO A 1 251 ? 10.494 13.214 15.539 1.00 97.88 251 PRO A C 1
ATOM 1983 O O . PRO A 1 251 ? 10.923 14.158 14.875 1.00 97.88 251 PRO A O 1
ATOM 1986 N N . GLY A 1 252 ? 9.532 13.359 16.444 1.00 97.50 252 GLY A N 1
ATOM 1987 C CA . GLY A 1 252 ? 8.779 14.598 16.582 1.00 97.50 252 GLY A CA 1
ATOM 1988 C C . GLY A 1 252 ? 7.590 14.480 17.524 1.00 97.50 252 GLY A C 1
ATOM 1989 O O . GLY A 1 252 ? 7.356 13.446 18.146 1.00 97.50 252 GLY A O 1
ATOM 1990 N N . THR A 1 253 ? 6.841 15.572 17.639 1.00 98.06 253 THR A N 1
ATOM 1991 C CA . THR A 1 253 ? 5.578 15.625 18.379 1.00 98.06 253 THR A CA 1
ATOM 1992 C C . THR A 1 253 ? 4.438 15.820 17.393 1.00 98.06 253 THR A C 1
ATOM 1994 O O . THR A 1 253 ? 4.504 16.737 16.579 1.00 98.06 253 THR A O 1
ATOM 1997 N N . TYR A 1 254 ? 3.411 14.980 17.491 1.00 98.44 254 TYR A N 1
ATOM 1998 C CA . TYR A 1 254 ? 2.295 14.951 16.552 1.00 98.44 254 TYR A CA 1
ATOM 1999 C C . TYR A 1 254 ? 0.941 14.966 17.257 1.00 98.44 254 TYR A C 1
ATOM 2001 O O . TYR A 1 254 ? 0.811 14.572 18.422 1.00 98.44 254 TYR A O 1
ATOM 2009 N N . SER A 1 255 ? -0.077 15.373 16.511 1.00 98.44 255 SER A N 1
ATOM 2010 C CA . SER A 1 255 ? -1.479 15.331 16.898 1.00 98.44 255 SER A CA 1
ATOM 2011 C C . SER A 1 255 ? -2.192 14.352 15.975 1.00 98.44 255 SER A C 1
ATOM 2013 O O . SER A 1 255 ? -2.186 14.504 14.752 1.00 98.44 255 SER A O 1
ATOM 2015 N N . ILE A 1 256 ? -2.777 13.312 16.565 1.00 98.56 256 ILE A N 1
ATOM 2016 C CA . ILE A 1 256 ? -3.360 12.189 15.832 1.00 98.56 256 ILE A CA 1
ATOM 2017 C C . ILE A 1 256 ? -4.872 12.255 15.962 1.00 98.56 256 ILE A C 1
ATOM 2019 O O . ILE A 1 256 ? -5.410 12.155 17.062 1.00 98.56 256 ILE A O 1
ATOM 2023 N N . GLU A 1 257 ? -5.553 12.436 14.837 1.00 98.56 257 GLU A N 1
ATOM 2024 C CA . GLU A 1 257 ? -7.008 12.405 14.750 1.00 98.56 257 GLU A CA 1
ATOM 2025 C C . GLU A 1 257 ? -7.459 11.049 14.207 1.00 98.56 257 GLU A C 1
ATOM 2027 O O . GLU A 1 257 ? -7.025 10.613 13.137 1.00 98.56 257 GLU A O 1
ATOM 2032 N N . ILE A 1 258 ? -8.348 10.393 14.946 1.00 98.62 258 ILE A N 1
ATOM 2033 C CA . ILE A 1 258 ? -8.933 9.104 14.598 1.00 98.62 258 ILE A CA 1
ATOM 2034 C C . ILE A 1 258 ? -10.436 9.278 14.437 1.00 98.62 258 ILE A C 1
ATOM 2036 O O . ILE A 1 258 ? -11.113 9.797 15.325 1.00 98.62 258 ILE A O 1
ATOM 2040 N N . SER A 1 259 ? -10.958 8.847 13.291 1.00 98.00 259 SER A N 1
ATOM 2041 C CA . SER A 1 259 ? -12.368 9.032 12.941 1.00 98.00 259 SER A CA 1
ATOM 2042 C C . SER A 1 259 ? -12.954 7.819 12.225 1.00 98.00 259 SER A C 1
ATOM 2044 O O . SER A 1 259 ? -12.288 7.145 11.437 1.00 98.00 259 SER A O 1
ATOM 2046 N N . LYS A 1 260 ? -14.230 7.552 12.504 1.00 96.62 260 LYS A N 1
ATOM 2047 C CA . LYS A 1 260 ? -15.045 6.509 11.881 1.00 96.62 260 LYS A CA 1
ATOM 2048 C C . LYS A 1 260 ? -16.502 6.964 11.925 1.00 96.62 260 LYS A C 1
ATOM 2050 O O . LYS A 1 260 ? -16.946 7.507 12.934 1.00 96.62 260 LYS A O 1
ATOM 2055 N N . GLU A 1 261 ? -17.244 6.767 10.840 1.00 94.06 261 GLU A N 1
ATOM 2056 C CA . GLU A 1 261 ? -18.680 7.060 10.825 1.00 94.06 261 GLU A CA 1
ATOM 2057 C C . GLU A 1 261 ? -19.402 6.252 11.917 1.00 94.06 261 GLU A C 1
ATOM 2059 O O . GLU A 1 261 ? -19.123 5.070 12.108 1.00 94.06 261 GLU A O 1
ATOM 2064 N N . GLY A 1 262 ? -20.296 6.903 12.669 1.00 90.25 262 GLY A N 1
ATOM 2065 C CA . GLY A 1 262 ? -20.975 6.296 13.821 1.00 90.25 262 GLY A CA 1
ATOM 2066 C C . GLY A 1 262 ? -20.184 6.323 15.137 1.00 90.25 262 GLY A C 1
ATOM 2067 O O . GLY A 1 262 ? -20.684 5.835 16.149 1.00 90.25 262 GLY A O 1
ATOM 2068 N N . TYR A 1 263 ? -18.989 6.921 15.155 1.00 95.19 263 TYR A N 1
ATOM 2069 C CA . TYR A 1 263 ? -18.145 7.060 16.345 1.00 95.19 263 TYR A CA 1
ATOM 2070 C C . TYR A 1 263 ? -17.772 8.519 16.611 1.00 95.19 263 TYR A C 1
ATOM 2072 O O . TYR A 1 263 ? -17.696 9.339 15.695 1.00 95.19 263 TYR A O 1
ATOM 2080 N N . GLU A 1 264 ? -17.541 8.850 17.879 1.00 95.19 264 GLU A N 1
ATOM 2081 C CA . GLU A 1 264 ? -16.964 10.134 18.262 1.00 95.19 264 GLU A CA 1
ATOM 2082 C C . GLU A 1 264 ? -15.503 10.202 17.792 1.00 95.19 264 GLU A C 1
ATOM 2084 O O . GLU A 1 264 ? -14.712 9.286 18.027 1.00 95.19 264 GLU A O 1
ATOM 2089 N N . THR A 1 265 ? -15.137 11.290 17.109 1.00 97.56 265 THR A N 1
ATOM 2090 C CA . THR A 1 265 ? -13.751 11.529 16.689 1.00 97.56 265 THR A CA 1
ATOM 2091 C C . THR A 1 265 ? -12.860 11.708 17.913 1.00 97.56 265 THR A C 1
ATOM 2093 O O . THR A 1 265 ? -13.146 12.530 18.785 1.00 97.56 265 THR A O 1
ATOM 2096 N N . VAL A 1 266 ? -11.740 10.988 17.945 1.00 98.25 266 VAL A N 1
ATOM 2097 C CA . VAL A 1 266 ? -10.738 11.082 19.011 1.00 98.25 266 VAL A CA 1
ATOM 2098 C C . VAL A 1 266 ? -9.524 11.837 18.488 1.00 98.25 266 VAL A C 1
ATOM 2100 O O . VAL A 1 266 ? -8.947 11.459 17.471 1.00 98.25 266 VAL A O 1
ATOM 2103 N N . THR A 1 267 ? -9.093 12.877 19.202 1.00 98.38 267 THR A N 1
ATOM 2104 C CA . THR A 1 267 ? -7.831 13.574 18.921 1.00 98.38 267 THR A CA 1
ATOM 2105 C C . THR A 1 267 ? -6.863 13.382 20.080 1.00 98.38 267 THR A C 1
ATOM 2107 O O . THR A 1 267 ? -7.112 13.842 21.195 1.00 98.38 267 THR A O 1
ATOM 2110 N N . VAL A 1 268 ? -5.735 12.730 19.811 1.00 98.31 268 VAL A N 1
ATOM 2111 C CA . VAL A 1 268 ? -4.642 12.556 20.768 1.00 98.31 268 VAL A CA 1
ATOM 2112 C C . VAL A 1 268 ? -3.555 13.572 20.447 1.00 98.31 268 VAL A C 1
ATOM 2114 O O . VAL A 1 268 ? -2.865 13.468 19.436 1.00 98.31 268 VAL A O 1
ATOM 2117 N N . ASN A 1 269 ? -3.418 14.577 21.306 1.00 97.94 269 ASN A N 1
ATOM 2118 C CA . ASN A 1 269 ? -2.417 15.630 21.151 1.00 97.94 269 ASN A CA 1
ATOM 2119 C C . ASN A 1 269 ? -1.090 15.236 21.809 1.00 97.94 269 ASN A C 1
ATOM 2121 O O . ASN A 1 269 ? -1.066 14.479 22.780 1.00 97.94 269 ASN A O 1
ATOM 2125 N N . ASN A 1 270 ? -0.001 15.853 21.350 1.00 96.94 270 ASN A N 1
ATOM 2126 C CA . ASN A 1 270 ? 1.339 15.727 21.933 1.00 96.94 270 ASN A CA 1
ATOM 2127 C C . ASN A 1 270 ? 1.926 14.301 21.914 1.00 96.94 270 ASN A C 1
ATOM 2129 O O . ASN A 1 270 ? 2.734 13.953 22.782 1.00 96.94 270 ASN A O 1
ATOM 2133 N N . VAL A 1 271 ? 1.558 13.482 20.926 1.00 98.12 271 VAL A N 1
ATOM 2134 C CA . VAL A 1 271 ? 2.107 12.133 20.741 1.00 98.12 271 VAL A CA 1
ATOM 2135 C C . VAL A 1 271 ? 3.584 12.237 20.371 1.00 98.12 271 VAL A C 1
ATOM 2137 O O . VAL A 1 271 ? 3.937 12.840 19.360 1.00 98.12 271 VAL A O 1
ATOM 2140 N N . GLN A 1 272 ? 4.452 11.654 21.197 1.00 97.81 272 GLN A N 1
ATOM 2141 C CA . GLN A 1 272 ? 5.898 11.659 20.978 1.00 97.81 272 GLN A CA 1
ATOM 2142 C C . GLN A 1 272 ? 6.310 10.485 20.090 1.00 97.81 272 GLN A C 1
ATOM 2144 O O . GLN A 1 272 ? 6.121 9.328 20.463 1.00 97.81 272 GLN A O 1
ATOM 2149 N N . VAL A 1 273 ? 6.924 10.774 18.946 1.00 97.62 273 VAL A N 1
ATOM 2150 C CA . VAL A 1 273 ? 7.624 9.791 18.116 1.00 97.62 273 VAL A CA 1
ATOM 2151 C C . VAL A 1 273 ? 9.108 9.892 18.430 1.00 97.62 273 VAL A C 1
ATOM 2153 O O . VAL A 1 273 ? 9.748 10.907 18.156 1.00 97.62 273 VAL A O 1
ATOM 2156 N N . ASN A 1 274 ? 9.652 8.836 19.027 1.00 93.62 274 ASN A N 1
ATOM 2157 C CA . ASN A 1 274 ? 11.054 8.772 19.421 1.00 93.62 274 ASN A CA 1
ATOM 2158 C C . ASN A 1 274 ? 11.902 8.092 18.338 1.00 93.62 274 ASN A C 1
ATOM 2160 O O . ASN A 1 274 ? 11.398 7.254 17.591 1.00 93.62 274 ASN A O 1
ATOM 2164 N N . PRO A 1 275 ? 13.204 8.409 18.246 1.00 91.62 275 PRO A N 1
ATOM 2165 C CA . PRO A 1 275 ? 14.092 7.705 17.334 1.00 91.62 275 PRO A CA 1
ATOM 2166 C C . PRO A 1 275 ? 14.249 6.227 17.726 1.00 91.62 275 PRO A C 1
ATOM 2168 O O . PRO A 1 275 ? 14.366 5.887 18.902 1.00 91.62 275 PRO A O 1
ATOM 2171 N N . GLY A 1 276 ? 14.334 5.361 16.714 1.00 87.62 276 GLY A N 1
ATOM 2172 C CA . GLY A 1 276 ? 14.780 3.970 16.852 1.00 87.62 276 GLY A CA 1
ATOM 2173 C C . GLY A 1 276 ? 13.714 2.937 17.227 1.00 87.62 276 GLY A C 1
ATOM 2174 O O . GLY A 1 276 ? 14.050 1.757 17.262 1.00 87.62 276 GLY A O 1
ATOM 2175 N N . TYR A 1 277 ? 12.470 3.342 17.496 1.00 90.56 277 TYR A N 1
ATOM 2176 C CA . TYR A 1 277 ? 11.357 2.417 17.729 1.00 90.56 277 TYR A CA 1
ATOM 2177 C C . TYR A 1 277 ? 9.998 3.062 17.439 1.00 90.56 277 TYR A C 1
ATOM 2179 O O . TYR A 1 277 ? 9.853 4.284 17.461 1.00 90.56 277 TYR A O 1
ATOM 2187 N N . LEU A 1 278 ? 8.988 2.221 17.210 1.00 93.25 278 LEU A N 1
ATOM 2188 C CA . LEU A 1 278 ? 7.604 2.657 17.045 1.00 93.25 278 LEU A CA 1
ATOM 2189 C C . LEU A 1 278 ? 6.993 3.057 18.384 1.00 93.25 278 LEU A C 1
ATOM 2191 O O . LEU A 1 278 ? 7.053 2.305 19.361 1.00 93.25 278 LEU A O 1
ATOM 2195 N N . THR A 1 279 ? 6.318 4.198 18.402 1.00 96.19 279 THR A N 1
ATOM 2196 C CA . THR A 1 279 ? 5.451 4.585 19.510 1.00 96.19 279 THR A CA 1
ATOM 2197 C C . THR A 1 279 ? 4.133 3.820 19.404 1.00 96.19 279 THR A C 1
ATOM 2199 O O . THR A 1 279 ? 3.439 3.889 18.389 1.00 96.19 279 THR A O 1
ATOM 2202 N N . GLN A 1 280 ? 3.798 3.084 20.466 1.00 96.56 280 GLN A N 1
ATOM 2203 C CA . GLN A 1 280 ? 2.516 2.393 20.601 1.00 96.56 280 GLN A CA 1
ATOM 2204 C C . GLN A 1 280 ? 1.423 3.381 21.011 1.00 96.56 280 GLN A C 1
ATOM 2206 O O . GLN A 1 280 ? 1.580 4.108 21.994 1.00 96.56 280 GLN A O 1
ATOM 2211 N N . LEU A 1 281 ? 0.321 3.390 20.270 1.00 97.69 281 LEU A N 1
ATOM 2212 C CA . LEU A 1 281 ? -0.845 4.226 20.521 1.00 97.69 281 LEU A CA 1
ATOM 2213 C C . LEU A 1 281 ? -2.117 3.428 20.206 1.00 97.69 281 LEU A C 1
ATOM 2215 O O . LEU A 1 281 ? -2.652 3.479 19.098 1.00 97.69 281 LEU A O 1
ATOM 2219 N N . ASP A 1 282 ? -2.585 2.683 21.203 1.00 98.06 282 ASP A N 1
ATOM 2220 C CA . ASP A 1 282 ? -3.898 2.040 21.173 1.00 98.06 282 ASP A CA 1
ATOM 2221 C C . ASP A 1 282 ? -4.985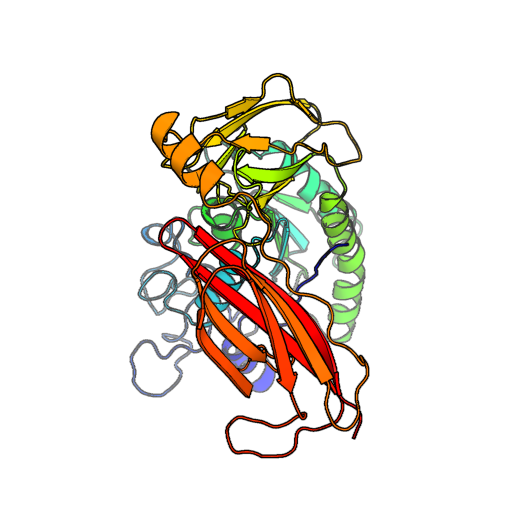 3.071 21.504 1.00 98.06 282 ASP A C 1
ATOM 2223 O O . ASP A 1 282 ? -4.822 3.894 22.411 1.00 98.06 282 ASP A O 1
ATOM 2227 N N . VAL A 1 283 ? -6.096 3.034 20.768 1.00 98.00 283 VAL A N 1
ATOM 2228 C CA . VAL A 1 283 ? -7.202 3.984 20.922 1.00 98.00 283 VAL A CA 1
ATOM 2229 C C . VAL A 1 283 ? -8.529 3.246 20.968 1.00 98.00 283 VAL A C 1
ATOM 2231 O O . VAL A 1 283 ? -8.818 2.373 20.155 1.00 98.00 283 VAL A O 1
ATOM 2234 N N . GLN A 1 284 ? -9.356 3.628 21.933 1.00 96.56 284 GLN A N 1
ATOM 2235 C CA . GLN A 1 284 ? -10.736 3.183 22.031 1.00 96.56 284 GLN A CA 1
ATOM 2236 C C . GLN A 1 284 ? -11.655 4.300 21.547 1.00 96.56 284 GLN A C 1
ATOM 2238 O O . GLN A 1 284 ? -11.478 5.454 21.938 1.00 96.56 284 GLN A O 1
ATOM 2243 N N . MET A 1 285 ? -12.615 3.963 20.690 1.00 95.81 285 MET A N 1
ATOM 2244 C CA . MET A 1 285 ? -13.593 4.908 20.161 1.00 95.81 285 MET A CA 1
ATOM 2245 C C . MET A 1 285 ? -14.973 4.631 20.742 1.00 95.81 285 MET A C 1
ATOM 2247 O O . MET A 1 285 ? -15.461 3.500 20.714 1.00 95.81 285 MET A O 1
ATOM 2251 N N . ASP A 1 286 ? -15.630 5.681 21.221 1.00 92.56 286 ASP A N 1
ATOM 2252 C CA . ASP A 1 286 ? -17.015 5.614 21.663 1.00 92.56 286 ASP A CA 1
ATOM 2253 C C . ASP A 1 286 ? -17.966 5.738 20.473 1.00 92.56 286 ASP A C 1
ATOM 2255 O O . ASP A 1 286 ? -17.913 6.706 19.714 1.00 92.56 286 ASP A O 1
ATOM 2259 N N . SER A 1 287 ? -18.883 4.781 20.321 1.00 89.12 287 SER A N 1
ATOM 2260 C CA . SER A 1 287 ? -19.978 4.917 19.356 1.00 89.12 287 SER A CA 1
ATOM 2261 C C . SER A 1 287 ? -20.857 6.118 19.729 1.00 89.12 287 SER A C 1
ATOM 2263 O O . SER A 1 287 ? -21.143 6.306 20.921 1.00 89.12 287 SER A O 1
ATOM 2265 N N . THR A 1 288 ? -21.414 6.823 18.745 1.00 88.25 288 THR A N 1
ATOM 2266 C CA . THR A 1 288 ? -22.367 7.935 18.950 1.00 88.25 288 THR A CA 1
ATOM 2267 C C . THR A 1 288 ? -23.766 7.482 19.398 1.00 88.25 288 THR A C 1
ATOM 2269 O O . THR A 1 288 ? -24.675 8.301 19.547 1.00 88.25 288 THR A O 1
ATOM 2272 N N . MET A 1 289 ? -23.958 6.178 19.633 1.00 77.50 289 MET A N 1
ATOM 2273 C CA . MET A 1 289 ? -25.198 5.595 20.151 1.00 77.50 289 MET A CA 1
ATOM 2274 C C . MET A 1 289 ? -25.576 6.152 21.528 1.00 77.50 289 MET A C 1
ATOM 2276 O O . MET A 1 289 ? -24.714 6.481 22.351 1.00 77.50 289 MET A O 1
ATOM 2280 N N . THR A 1 290 ? -26.880 6.202 21.820 1.00 75.94 290 THR A N 1
ATOM 2281 C CA . THR A 1 290 ? -27.359 6.741 23.097 1.00 75.94 290 THR A CA 1
ATOM 2282 C C . THR A 1 290 ? -27.000 5.826 24.267 1.00 75.94 290 THR A C 1
ATOM 2284 O O . THR A 1 290 ? -26.824 4.617 24.121 1.00 75.94 290 THR A O 1
ATOM 2287 N N . SER A 1 291 ? -26.942 6.376 25.483 1.00 69.12 291 SER A N 1
ATOM 2288 C CA . SER A 1 291 ? -26.680 5.580 26.690 1.00 69.12 291 SER A CA 1
ATOM 2289 C C . SER A 1 291 ? -27.758 4.521 26.962 1.00 69.12 291 SER A C 1
ATOM 2291 O O . SER A 1 291 ? -27.475 3.535 27.640 1.00 69.12 291 SER A O 1
ATOM 2293 N N . ALA A 1 292 ? -28.987 4.723 26.473 1.00 65.56 292 ALA A N 1
ATOM 2294 C CA . ALA A 1 292 ? -30.060 3.736 26.559 1.00 65.56 292 ALA A CA 1
ATOM 2295 C C . ALA A 1 292 ? -29.787 2.558 25.615 1.00 65.56 292 ALA A C 1
ATOM 2297 O O . ALA A 1 292 ? -29.844 1.414 26.061 1.00 65.56 292 ALA A O 1
ATOM 2298 N N . ASP A 1 293 ? -29.367 2.842 24.379 1.00 67.00 293 ASP A N 1
ATOM 2299 C CA . ASP A 1 293 ? -28.996 1.817 23.400 1.00 67.00 293 ASP A CA 1
ATOM 2300 C C . ASP A 1 293 ? -27.739 1.062 23.850 1.00 67.00 293 ASP A C 1
ATOM 2302 O O . ASP A 1 293 ? -27.739 -0.165 23.871 1.00 67.00 293 ASP A O 1
ATOM 2306 N N . LYS A 1 294 ? -26.705 1.769 24.339 1.00 63.06 294 LYS A N 1
ATOM 2307 C CA . LYS A 1 294 ? -25.502 1.152 24.933 1.00 63.06 294 LYS A CA 1
ATOM 2308 C C . LYS A 1 294 ? -25.845 0.256 26.130 1.00 63.06 294 LYS A C 1
ATOM 2310 O O . LYS A 1 294 ? -25.205 -0.771 26.321 1.00 63.06 294 LYS A O 1
ATOM 2315 N N . ARG A 1 295 ? -26.849 0.604 26.949 1.00 62.44 295 ARG A N 1
ATOM 2316 C CA . ARG A 1 295 ? -27.311 -0.242 28.070 1.00 62.44 295 ARG A CA 1
ATOM 2317 C C . ARG A 1 295 ? -28.122 -1.440 27.601 1.00 62.44 295 ARG A C 1
ATOM 2319 O O . ARG A 1 295 ? -27.930 -2.522 28.141 1.00 62.44 295 ARG A O 1
ATOM 2326 N N . GLU A 1 296 ? -29.013 -1.273 26.629 1.00 58.00 296 GLU A N 1
ATOM 2327 C CA . GLU A 1 296 ? -29.769 -2.391 26.063 1.00 58.00 296 GLU A CA 1
ATOM 2328 C C . GLU A 1 296 ? -28.828 -3.398 25.391 1.00 58.00 296 GLU A C 1
ATOM 2330 O O . GLU A 1 296 ? -28.927 -4.603 25.630 1.00 58.00 296 GLU A O 1
ATOM 2335 N N . ILE A 1 297 ? -27.861 -2.891 24.626 1.00 61.19 297 ILE A N 1
ATOM 2336 C CA . ILE A 1 297 ? -26.780 -3.669 24.031 1.00 61.19 297 ILE A CA 1
ATOM 2337 C C . ILE A 1 297 ? -25.904 -4.273 25.127 1.00 61.19 297 ILE A C 1
ATOM 2339 O O . ILE A 1 297 ? -25.663 -5.468 25.105 1.00 61.19 297 ILE A O 1
ATOM 2343 N N . GLY A 1 298 ? -25.484 -3.527 26.146 1.00 54.97 298 GLY A N 1
ATOM 2344 C CA . GLY A 1 298 ? -24.618 -4.066 27.196 1.00 54.97 298 GLY A CA 1
ATOM 2345 C C . GLY A 1 298 ? -25.248 -5.111 28.104 1.00 54.97 298 GLY A C 1
ATOM 2346 O O . GLY A 1 298 ? -24.556 -5.997 28.598 1.00 54.97 298 GLY A O 1
ATOM 2347 N N . VAL A 1 299 ? -26.568 -5.070 28.263 1.00 55.44 299 VAL A N 1
ATOM 2348 C CA . VAL A 1 299 ? -27.335 -6.154 28.886 1.00 55.44 299 VAL A CA 1
ATOM 2349 C C . VAL A 1 299 ? -27.426 -7.374 27.954 1.00 55.44 299 VAL A C 1
ATOM 2351 O O . VAL A 1 299 ? -27.495 -8.500 28.438 1.00 55.44 299 VAL A O 1
ATOM 2354 N N . LYS A 1 300 ? -27.376 -7.177 26.630 1.00 51.91 300 LYS A N 1
ATOM 2355 C CA . LYS A 1 300 ? -27.398 -8.232 25.602 1.00 51.91 300 LYS A CA 1
ATOM 2356 C C . LYS A 1 300 ? -26.012 -8.832 25.272 1.00 51.91 300 LYS A C 1
ATOM 2358 O O . LYS A 1 300 ? -25.953 -10.014 24.962 1.00 51.91 300 LYS A O 1
ATOM 2363 N N . ILE A 1 301 ? -24.914 -8.074 25.386 1.00 58.41 301 ILE A N 1
ATOM 2364 C CA . ILE A 1 301 ? -23.512 -8.483 25.122 1.00 58.41 301 ILE A CA 1
ATOM 2365 C C . ILE A 1 301 ? -22.750 -8.751 26.441 1.00 58.41 301 ILE A C 1
ATOM 2367 O O . ILE A 1 301 ? -21.535 -8.623 26.520 1.00 58.41 301 ILE A O 1
ATOM 2371 N N . SER A 1 302 ? -23.415 -9.130 27.536 1.00 50.00 302 SER A N 1
ATOM 2372 C CA . SER A 1 302 ? -22.725 -9.337 28.828 1.00 50.00 302 SER A CA 1
ATOM 2373 C C . SER A 1 302 ? -21.802 -10.582 28.877 1.00 50.00 302 SER A C 1
ATOM 2375 O O . SER A 1 302 ? -21.331 -10.965 29.950 1.00 50.00 302 SER A O 1
ATOM 2377 N N . GLY A 1 303 ? -21.511 -11.216 27.739 1.00 62.44 303 GLY A N 1
ATOM 2378 C CA . GLY A 1 303 ? -20.543 -12.302 27.600 1.00 62.44 303 GLY A CA 1
ATOM 2379 C C . GLY A 1 303 ? -19.670 -12.114 26.357 1.00 62.44 303 GLY A C 1
ATOM 2380 O O . GLY A 1 303 ? -19.977 -11.303 25.488 1.00 62.44 303 GLY A O 1
ATOM 2381 N N . LYS A 1 304 ? -18.587 -12.886 26.251 1.00 77.81 304 LYS A N 1
ATOM 2382 C CA . LYS A 1 304 ? -17.694 -12.874 25.084 1.00 77.81 304 LYS A CA 1
ATOM 2383 C C . LYS A 1 304 ? -18.026 -14.024 24.138 1.00 77.81 304 LYS A C 1
ATOM 2385 O O . LYS A 1 304 ? -18.335 -15.120 24.602 1.00 77.81 304 LYS A O 1
ATOM 2390 N N . TYR A 1 305 ? -17.900 -13.782 22.835 1.00 86.06 305 TYR A N 1
ATOM 2391 C CA . TYR A 1 305 ? -17.758 -14.860 21.860 1.00 86.06 305 TYR A CA 1
ATOM 2392 C C . TYR A 1 305 ? -16.405 -15.533 22.069 1.00 86.06 305 TYR A C 1
ATOM 2394 O O . TYR A 1 305 ? -15.375 -14.857 22.159 1.00 86.06 305 TYR A O 1
ATOM 2402 N N . VAL A 1 306 ? -16.395 -16.858 22.179 1.00 90.25 306 VAL A N 1
ATOM 2403 C CA . VAL A 1 306 ? -15.156 -17.612 22.394 1.00 90.25 306 VAL A CA 1
ATOM 2404 C C . VAL A 1 306 ? -15.157 -18.853 21.523 1.00 90.25 306 VAL A C 1
ATOM 2406 O O . VAL A 1 306 ? -16.004 -19.717 21.696 1.00 90.25 306 VAL A O 1
ATOM 2409 N N . LEU A 1 307 ? -14.174 -18.973 20.636 1.00 95.88 307 LEU A N 1
ATOM 2410 C CA . LEU A 1 307 ? -13.833 -20.193 19.918 1.00 95.88 307 LEU A CA 1
ATOM 2411 C C . LEU A 1 307 ? -12.630 -20.853 20.595 1.00 95.88 307 LEU A C 1
ATOM 2413 O O . LEU A 1 307 ? -11.506 -20.332 20.591 1.00 95.88 307 LEU A O 1
ATOM 2417 N N . HIS A 1 308 ? -12.856 -22.022 21.186 1.00 92.75 308 HIS A N 1
ATOM 2418 C CA . HIS A 1 308 ? -11.812 -22.763 21.879 1.00 92.75 308 HIS A CA 1
ATOM 2419 C C . HIS A 1 308 ? -10.927 -23.534 20.901 1.00 92.75 308 HIS A C 1
ATOM 2421 O O . HIS A 1 308 ? -11.339 -23.894 19.796 1.00 92.75 308 HIS A O 1
ATOM 2427 N N . GLN A 1 309 ? -9.695 -23.817 21.331 1.00 96.88 309 GLN A N 1
ATOM 2428 C CA . GLN A 1 309 ? -8.846 -24.779 20.639 1.00 96.88 309 GLN A CA 1
ATOM 2429 C C . GLN A 1 309 ? -9.518 -26.157 20.678 1.00 96.88 309 GLN A C 1
ATOM 2431 O O . GLN A 1 309 ? -9.925 -26.611 21.748 1.00 96.88 309 GLN A O 1
ATOM 2436 N N . ASN A 1 310 ? -9.625 -26.812 19.524 1.00 96.94 310 ASN A N 1
ATOM 2437 C CA . ASN A 1 310 ? -10.213 -28.138 19.415 1.00 96.94 310 ASN A CA 1
ATOM 2438 C C . ASN A 1 310 ? -9.431 -29.162 20.256 1.00 96.94 310 ASN A C 1
ATOM 2440 O O . ASN A 1 310 ? -8.210 -29.047 20.407 1.00 96.94 310 ASN A O 1
ATOM 2444 N N . TYR A 1 311 ? -10.116 -30.177 20.780 1.00 92.00 311 TYR A N 1
ATOM 2445 C CA . TYR A 1 311 ? -9.471 -31.251 21.533 1.00 92.00 311 TYR A CA 1
ATOM 2446 C C . TYR A 1 311 ? -10.033 -32.630 21.153 1.00 92.00 311 TYR A C 1
ATOM 2448 O O . TYR A 1 311 ? -11.255 -32.808 21.137 1.00 92.00 311 TYR A O 1
ATOM 2456 N N . PRO A 1 312 ? -9.164 -33.624 20.881 1.00 95.94 312 PRO A N 1
ATOM 2457 C CA . PRO A 1 312 ? -7.699 -33.526 20.847 1.00 95.94 312 PRO A CA 1
ATOM 2458 C C . PRO A 1 312 ? -7.179 -32.720 19.638 1.00 95.94 312 PRO A C 1
ATOM 2460 O O . PRO A 1 312 ? -7.837 -32.662 18.603 1.00 95.94 312 PRO A O 1
ATOM 2463 N N . ASN A 1 313 ? -6.010 -32.086 19.776 1.00 89.31 313 ASN A N 1
ATOM 2464 C CA . ASN A 1 313 ? -5.231 -31.504 18.676 1.00 89.31 313 ASN A CA 1
ATOM 2465 C C . ASN A 1 313 ? -3.736 -31.802 18.914 1.00 89.31 313 ASN A C 1
ATOM 2467 O O . ASN A 1 313 ? -3.186 -31.282 19.888 1.00 89.31 313 ASN A O 1
ATOM 2471 N N . PRO A 1 314 ? -3.061 -32.611 18.079 1.00 96.12 314 PRO A N 1
ATOM 2472 C CA . PRO A 1 314 ? -3.586 -33.317 16.906 1.00 96.12 314 PRO A CA 1
ATOM 2473 C C . PRO A 1 314 ? -4.686 -34.345 17.197 1.00 96.12 314 PRO A C 1
ATOM 2475 O O . PRO A 1 314 ? -4.784 -34.839 18.319 1.00 96.12 314 PRO A O 1
ATOM 2478 N N . PHE A 1 315 ? -5.472 -34.713 16.183 1.00 96.94 315 PHE A N 1
ATOM 2479 C CA . PHE A 1 315 ? -6.464 -35.795 16.268 1.00 96.94 315 PHE A CA 1
ATOM 2480 C C . PHE A 1 315 ? -6.323 -36.800 15.125 1.00 96.94 315 PHE A C 1
ATOM 2482 O O . PHE A 1 315 ? -5.764 -36.464 14.085 1.00 96.94 315 PHE A O 1
ATOM 2489 N N . SER A 1 316 ? -6.840 -38.020 15.317 1.00 91.62 316 SER A N 1
ATOM 2490 C CA . SER A 1 316 ? -6.729 -39.101 14.323 1.00 91.62 316 SER A CA 1
ATOM 2491 C C . SER A 1 316 ? -8.030 -39.743 13.852 1.00 91.62 316 SER A C 1
ATOM 2493 O O . SER A 1 316 ? -8.041 -40.457 12.857 1.00 91.62 316 SER A O 1
ATOM 2495 N N . SER A 1 317 ? -9.134 -39.510 14.557 1.00 92.50 317 SER A N 1
ATOM 2496 C CA . SER A 1 317 ? -10.452 -40.037 14.178 1.00 92.50 317 SER A CA 1
ATOM 2497 C C . SER A 1 317 ? -11.499 -38.943 14.235 1.00 92.50 317 SER A C 1
ATOM 2499 O O . SER A 1 317 ? -12.162 -38.664 13.249 1.00 92.50 317 SER A O 1
ATOM 2501 N N . GLN A 1 318 ? -11.602 -38.283 15.384 1.00 96.88 318 GLN A N 1
ATOM 2502 C CA . GLN A 1 318 ? -12.481 -37.145 15.578 1.00 96.88 318 GLN A CA 1
ATOM 2503 C C . GLN A 1 318 ? -11.887 -36.156 16.576 1.00 96.88 318 GLN A C 1
ATOM 2505 O O . GLN A 1 318 ? -11.035 -36.507 17.398 1.00 96.88 318 GLN A O 1
ATOM 2510 N N . THR A 1 319 ? -12.375 -34.928 16.528 1.00 97.62 319 THR A N 1
ATOM 2511 C CA . THR A 1 319 ? -12.063 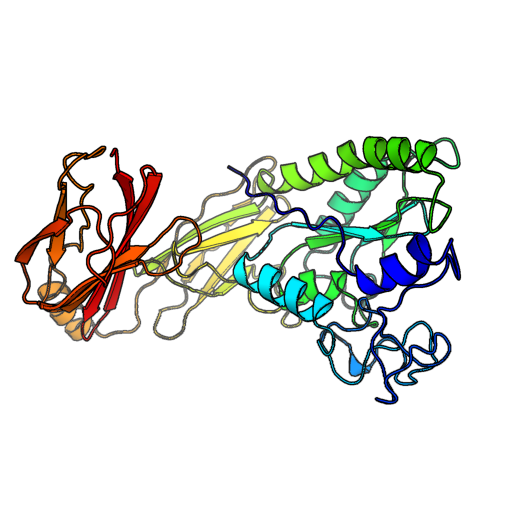-33.879 17.494 1.00 97.62 319 THR A CA 1
ATOM 2512 C C . THR A 1 319 ? -13.301 -33.061 17.808 1.00 97.62 319 THR A C 1
ATOM 2514 O O . THR A 1 319 ? -14.252 -33.039 17.026 1.00 97.62 319 THR A O 1
ATOM 2517 N N . VAL A 1 320 ? -13.300 -32.415 18.969 1.00 98.00 320 VAL A N 1
ATOM 2518 C CA . VAL A 1 320 ? -14.395 -31.557 19.411 1.00 98.00 320 VAL A CA 1
ATOM 2519 C C . VAL A 1 320 ? -13.967 -30.105 19.279 1.00 98.00 320 VAL A C 1
ATOM 2521 O O . VAL A 1 320 ? -12.946 -29.703 19.839 1.00 98.00 320 VAL A O 1
ATOM 2524 N N . ILE A 1 321 ? -14.763 -29.323 18.558 1.00 98.25 321 ILE A N 1
ATOM 2525 C CA . ILE A 1 321 ? -14.660 -27.868 18.477 1.00 98.25 321 ILE A CA 1
ATOM 2526 C C . ILE A 1 321 ? -15.734 -27.291 19.391 1.00 98.25 321 ILE A C 1
ATOM 2528 O O . ILE A 1 321 ? -16.922 -27.529 19.173 1.00 98.25 321 ILE A O 1
ATOM 2532 N N . SER A 1 322 ? -15.318 -26.544 20.412 1.00 95.88 322 SER A N 1
ATOM 2533 C CA . SER A 1 322 ? -16.237 -25.900 21.352 1.00 95.88 322 SER A CA 1
ATOM 2534 C C . SER A 1 322 ? -16.225 -24.390 21.184 1.00 95.88 322 SER A C 1
ATOM 2536 O O . SER A 1 322 ? -15.165 -23.794 20.976 1.00 95.88 322 SER A O 1
ATOM 2538 N N . TYR A 1 323 ? -17.393 -23.772 21.318 1.00 96.88 323 TYR A N 1
ATOM 2539 C CA . TYR A 1 323 ? -17.534 -22.324 21.277 1.00 96.88 323 TYR A CA 1
ATOM 2540 C C . TYR A 1 323 ? -18.653 -21.815 22.186 1.00 96.88 323 TYR A C 1
ATOM 2542 O O . TYR A 1 323 ? -19.581 -22.545 22.530 1.00 96.88 323 TYR A O 1
ATOM 2550 N N . GLN A 1 324 ? -18.552 -20.549 22.576 1.00 93.06 324 GLN A N 1
ATOM 2551 C CA . GLN A 1 324 ? -19.505 -19.853 23.428 1.00 93.06 324 GLN A CA 1
ATOM 2552 C C . GLN A 1 324 ? -20.135 -18.687 22.666 1.00 93.06 324 GLN A C 1
ATOM 2554 O O . GLN A 1 324 ? -19.429 -17.873 22.069 1.00 93.06 324 GLN A O 1
ATOM 2559 N N . LEU A 1 325 ? -21.462 -18.593 22.747 1.00 92.25 325 LEU A N 1
ATOM 2560 C CA . LEU A 1 325 ? -22.259 -17.481 22.245 1.00 92.25 325 LEU A CA 1
ATOM 2561 C C . LEU A 1 325 ? -22.834 -16.698 23.434 1.00 92.25 325 LEU A C 1
ATOM 2563 O O . LEU A 1 325 ? -23.579 -17.267 24.238 1.00 92.25 325 LEU A O 1
ATOM 2567 N N . PRO A 1 326 ? -22.534 -15.401 23.574 1.00 83.50 326 PRO A N 1
ATOM 2568 C CA . PRO A 1 326 ? -23.083 -14.580 24.646 1.00 83.50 326 PRO A CA 1
ATOM 2569 C C . PRO A 1 326 ? -24.526 -14.132 24.391 1.00 83.50 326 PRO A C 1
ATOM 2571 O O . PRO A 1 326 ? -25.232 -13.768 25.328 1.00 83.50 326 PRO A O 1
ATOM 2574 N N . ILE A 1 327 ? -24.970 -14.181 23.136 1.00 85.38 327 ILE A N 1
ATOM 2575 C CA . ILE A 1 327 ? -26.295 -13.773 22.676 1.00 85.38 327 ILE A CA 1
ATOM 2576 C C . ILE A 1 327 ? -26.779 -14.759 21.607 1.00 85.38 327 ILE A C 1
ATOM 2578 O O . ILE A 1 327 ? -26.007 -15.578 21.113 1.00 85.38 327 ILE A O 1
ATOM 2582 N N . ASN A 1 328 ? -28.072 -14.719 21.286 1.00 89.75 328 ASN A N 1
ATOM 2583 C CA . ASN A 1 328 ? -28.592 -15.433 20.127 1.00 89.75 328 ASN A CA 1
ATOM 2584 C C . ASN A 1 328 ? -27.957 -14.867 18.854 1.00 89.75 328 ASN A C 1
ATOM 2586 O O . ASN A 1 328 ? -28.021 -13.653 18.636 1.00 89.75 328 ASN A O 1
ATOM 2590 N N . SER A 1 329 ? -27.410 -15.751 18.032 1.00 93.06 329 SER A N 1
ATOM 2591 C CA . SER A 1 329 ? -26.668 -15.389 16.833 1.00 93.06 329 SER A CA 1
ATOM 2592 C C . SER A 1 329 ? -26.929 -16.401 15.728 1.00 93.06 329 SER A C 1
ATOM 2594 O O . SER A 1 329 ? -27.085 -17.598 15.989 1.00 93.06 329 SER A O 1
ATOM 2596 N N . LYS A 1 330 ? -26.888 -15.929 14.489 1.00 96.31 330 LYS A N 1
ATOM 2597 C CA . LYS A 1 330 ? -26.712 -16.760 13.311 1.00 96.31 330 LYS A CA 1
ATOM 2598 C C . LYS A 1 330 ? -25.259 -17.214 13.266 1.00 96.31 330 LYS A C 1
ATOM 2600 O O . LYS A 1 330 ? -24.354 -16.387 13.207 1.00 96.31 330 LYS A O 1
ATOM 2605 N N . VAL A 1 331 ? -25.033 -18.518 13.355 1.00 97.50 331 VAL A N 1
ATOM 2606 C CA . VAL A 1 331 ? -23.701 -19.112 13.472 1.00 97.50 331 VAL A CA 1
ATOM 2607 C C . VAL A 1 331 ? -23.340 -19.875 12.212 1.00 97.50 331 VAL A C 1
ATOM 2609 O O . VAL A 1 331 ? -24.096 -20.746 11.791 1.00 97.50 331 VAL A O 1
ATOM 2612 N N . SER A 1 332 ? -22.144 -19.609 11.691 1.00 98.06 332 SER A N 1
ATOM 2613 C CA . SER A 1 332 ? -21.489 -20.369 10.632 1.00 98.06 332 SER A CA 1
ATOM 2614 C C . SER A 1 332 ? -20.133 -20.881 11.135 1.00 98.06 332 SER A C 1
ATOM 2616 O O . SER A 1 332 ? -19.223 -20.099 11.393 1.00 98.06 332 SER A O 1
ATOM 2618 N N . LEU A 1 333 ? -19.987 -22.200 11.293 1.00 98.25 333 LEU A N 1
ATOM 2619 C CA . LEU A 1 333 ? -18.723 -22.857 11.646 1.00 98.25 333 LEU A CA 1
ATOM 2620 C C . LEU A 1 333 ? -18.235 -23.673 10.452 1.00 98.25 333 LEU A C 1
ATOM 2622 O O . LEU A 1 333 ? -18.866 -24.664 10.082 1.00 98.25 333 LEU A O 1
ATOM 2626 N N . LYS A 1 334 ? -17.098 -23.286 9.878 1.00 98.44 334 LYS A N 1
ATOM 2627 C CA . LYS A 1 334 ? -16.572 -23.852 8.629 1.00 98.44 334 LYS A CA 1
ATOM 2628 C C . LYS A 1 334 ? -15.145 -24.350 8.785 1.00 98.44 334 LYS A C 1
ATOM 2630 O O . LYS A 1 334 ? -14.388 -23.822 9.596 1.00 98.44 334 LYS A O 1
ATOM 2635 N N . ILE A 1 335 ? -14.779 -25.354 7.991 1.00 98.00 335 ILE A N 1
ATOM 2636 C CA . ILE A 1 335 ? -13.411 -25.860 7.854 1.00 98.00 335 ILE A CA 1
ATOM 2637 C C . ILE A 1 335 ? -12.842 -25.417 6.510 1.00 98.00 335 ILE A C 1
ATOM 2639 O O . ILE A 1 335 ? -13.506 -25.558 5.486 1.00 98.00 335 ILE A O 1
ATOM 2643 N N . TYR A 1 336 ? -11.588 -24.979 6.512 1.00 97.62 336 TYR A N 1
ATOM 2644 C CA . TYR A 1 336 ? -10.829 -24.562 5.341 1.00 97.62 336 TYR A CA 1
ATOM 2645 C C . TYR A 1 336 ? -9.504 -25.314 5.246 1.00 97.62 336 TYR A C 1
ATOM 2647 O O . TYR A 1 336 ? -8.914 -25.709 6.261 1.00 97.62 336 TYR A O 1
ATOM 2655 N N . ASN A 1 337 ? -9.000 -25.478 4.026 1.00 93.62 337 ASN A N 1
ATOM 2656 C CA . ASN A 1 337 ? -7.612 -25.881 3.821 1.00 93.62 337 ASN A CA 1
ATOM 2657 C C . ASN A 1 337 ? -6.650 -24.691 3.996 1.00 93.62 337 ASN A C 1
ATOM 2659 O O . ASN A 1 337 ? -7.054 -23.552 4.228 1.00 93.62 337 ASN A O 1
ATOM 2663 N N . ILE A 1 338 ? -5.347 -24.953 3.879 1.00 90.50 338 ILE A N 1
ATOM 2664 C CA . ILE A 1 338 ? -4.306 -23.921 4.019 1.00 90.50 338 ILE A CA 1
ATOM 2665 C C . ILE A 1 338 ? -4.323 -22.851 2.916 1.00 90.50 338 ILE A C 1
ATOM 2667 O O . ILE A 1 338 ? -3.678 -21.822 3.082 1.00 90.50 338 ILE A O 1
ATOM 2671 N N . LEU A 1 339 ? -5.022 -23.098 1.804 1.00 87.81 339 LEU A N 1
ATOM 2672 C CA . LEU A 1 339 ? -5.199 -22.146 0.706 1.00 87.81 339 LEU A CA 1
ATOM 2673 C C . LEU A 1 339 ? -6.435 -21.252 0.916 1.00 87.81 339 LEU A C 1
ATOM 2675 O O . LEU A 1 339 ? -6.675 -20.359 0.111 1.00 87.81 339 LEU A O 1
ATOM 2679 N N . GLY A 1 340 ? -7.203 -21.472 1.991 1.00 87.62 340 GLY A N 1
ATOM 2680 C CA . GLY A 1 340 ? -8.435 -20.738 2.282 1.00 87.62 340 GLY A CA 1
ATOM 2681 C C . GLY A 1 340 ? -9.668 -21.273 1.552 1.00 87.62 340 GLY A C 1
ATOM 2682 O O . GLY A 1 340 ? -10.721 -20.645 1.602 1.00 87.62 340 GLY A O 1
ATOM 2683 N N . GLU A 1 341 ? -9.574 -22.427 0.890 1.00 91.75 341 GLU A N 1
ATOM 2684 C CA . GLU A 1 341 ? -10.726 -23.049 0.235 1.00 91.75 341 GLU A CA 1
ATOM 2685 C C . GLU A 1 341 ? -11.607 -23.744 1.279 1.00 91.75 341 GLU A C 1
ATOM 2687 O O . GLU A 1 341 ? -11.107 -24.472 2.143 1.00 91.75 341 GLU A O 1
ATOM 2692 N N . GLU A 1 342 ? -12.920 -23.517 1.200 1.00 97.25 342 GLU A N 1
ATOM 2693 C CA . GLU A 1 342 ? -13.913 -24.134 2.082 1.00 97.25 342 GLU A CA 1
ATOM 2694 C C . GLU A 1 342 ? -14.005 -25.643 1.814 1.00 97.25 342 GLU A C 1
ATOM 2696 O O . GLU A 1 342 ? -14.228 -26.084 0.689 1.00 97.25 342 GLU A O 1
ATOM 2701 N N . ILE A 1 343 ? -13.838 -26.441 2.867 1.00 97.44 343 ILE A N 1
ATOM 2702 C CA . ILE A 1 343 ? -13.855 -27.907 2.814 1.00 97.44 343 ILE A CA 1
ATOM 2703 C C . ILE A 1 343 ? -15.209 -28.461 3.248 1.00 97.44 343 ILE A C 1
ATOM 2705 O O . ILE A 1 343 ? -15.758 -29.369 2.616 1.00 97.44 343 ILE A O 1
ATOM 2709 N N . THR A 1 344 ? -15.740 -27.949 4.357 1.00 97.81 344 THR A N 1
ATOM 2710 C CA . THR A 1 344 ? -17.046 -28.353 4.876 1.00 97.81 344 THR A CA 1
ATOM 2711 C C . THR A 1 344 ? -17.609 -27.315 5.840 1.00 97.81 344 THR A C 1
ATOM 2713 O O . THR A 1 344 ? -16.861 -26.562 6.470 1.00 97.81 344 THR A O 1
ATOM 2716 N N . ILE A 1 345 ? -18.931 -27.312 5.983 1.00 97.69 345 ILE A N 1
ATOM 2717 C CA . ILE A 1 345 ? -19.675 -26.492 6.937 1.00 97.69 345 ILE A CA 1
ATOM 2718 C C . ILE A 1 345 ? -20.169 -27.419 8.046 1.00 97.69 345 ILE A C 1
ATOM 2720 O O . ILE A 1 345 ? -20.916 -28.362 7.795 1.00 97.69 345 ILE A O 1
ATOM 2724 N N . LEU A 1 346 ? -19.738 -27.162 9.278 1.00 97.56 346 LEU A N 1
ATOM 2725 C CA . LEU A 1 346 ? -20.122 -27.944 10.452 1.00 97.56 346 LEU A CA 1
ATOM 2726 C C . LEU A 1 346 ? -21.392 -27.405 11.116 1.00 97.56 346 LEU A C 1
ATOM 2728 O O . LEU A 1 346 ? -22.164 -28.175 11.686 1.00 97.56 346 LEU A O 1
ATOM 2732 N N . VAL A 1 347 ? -21.601 -26.088 11.057 1.00 98.19 347 VAL A N 1
ATOM 2733 C CA . VAL A 1 347 ? -22.797 -25.401 11.565 1.00 98.19 347 VAL A CA 1
ATOM 2734 C C . VAL A 1 347 ? -23.148 -24.271 10.610 1.00 98.19 347 VAL A C 1
ATOM 2736 O O . VAL A 1 347 ? -22.260 -23.522 10.223 1.00 98.19 347 VAL A O 1
ATOM 2739 N N . ASP A 1 348 ? -24.426 -24.144 10.266 1.00 97.50 348 ASP A N 1
ATOM 2740 C CA . ASP A 1 348 ? -25.018 -22.968 9.618 1.00 97.50 348 ASP A CA 1
ATOM 2741 C C . ASP A 1 348 ? -26.457 -22.833 10.130 1.00 97.50 348 ASP A C 1
ATOM 2743 O O . ASP A 1 348 ? -27.390 -23.451 9.608 1.00 97.50 348 ASP A O 1
ATOM 2747 N N . ALA A 1 349 ? -26.615 -22.175 11.279 1.00 96.69 349 ALA A N 1
ATOM 2748 C CA . ALA A 1 349 ? -27.890 -22.129 11.986 1.00 96.69 349 ALA A CA 1
ATOM 2749 C C . ALA A 1 349 ? -28.002 -20.950 12.956 1.00 96.69 349 ALA A C 1
ATOM 2751 O O . ALA A 1 349 ? -27.027 -20.508 13.557 1.00 96.69 349 ALA A O 1
ATOM 2752 N N . GLU A 1 350 ? -29.239 -20.521 13.198 1.00 96.56 350 GLU A N 1
ATOM 2753 C CA . GLU A 1 350 ? -29.588 -19.652 14.323 1.00 96.56 350 GLU A CA 1
ATOM 2754 C C . GLU A 1 350 ? -29.460 -20.424 15.641 1.00 96.56 350 GLU A C 1
ATOM 2756 O O . GLU A 1 350 ? -30.148 -21.426 15.871 1.00 96.56 350 GLU A O 1
ATOM 2761 N N . GLN A 1 351 ? -28.592 -19.951 16.528 1.00 96.44 351 GLN A N 1
ATOM 2762 C CA . GLN A 1 351 ? -28.327 -20.554 17.827 1.00 96.44 351 GLN A CA 1
ATOM 2763 C C . GLN A 1 351 ? -28.619 -19.562 18.950 1.00 96.44 351 GLN A C 1
ATOM 2765 O O . GLN A 1 351 ? -28.439 -18.355 18.819 1.00 96.44 351 GLN A O 1
ATOM 2770 N N . LYS A 1 352 ? -29.112 -20.071 20.083 1.00 93.19 352 LYS A N 1
ATOM 2771 C CA . LYS A 1 352 ? -29.350 -19.239 21.271 1.00 93.19 352 LYS A CA 1
ATOM 2772 C C . LYS A 1 352 ? -28.039 -18.957 22.006 1.00 93.19 352 LYS A C 1
ATOM 2774 O O . LYS A 1 352 ? -27.078 -19.703 21.843 1.00 93.19 352 LYS A O 1
ATOM 2779 N N . ALA A 1 353 ? -28.023 -17.953 22.877 1.00 89.62 353 ALA A N 1
ATOM 2780 C CA . ALA A 1 353 ? -26.922 -17.769 23.821 1.00 89.62 353 ALA A CA 1
ATOM 2781 C C . ALA A 1 353 ? -26.643 -19.072 24.600 1.00 89.62 353 ALA A C 1
ATOM 2783 O O . ALA A 1 353 ? -27.579 -19.712 25.092 1.00 89.62 353 ALA A O 1
ATOM 2784 N N . GLY A 1 354 ? -25.376 -19.469 24.707 1.00 90.56 354 GLY A N 1
ATOM 2785 C CA . GLY A 1 354 ? -24.970 -20.723 25.340 1.00 90.56 354 GLY A CA 1
ATOM 2786 C C . GLY A 1 354 ? -23.608 -21.235 24.877 1.00 90.56 354 GLY A C 1
ATOM 2787 O O . GLY A 1 354 ? -22.928 -20.605 24.071 1.00 90.56 354 GLY A O 1
ATOM 2788 N N . GLU A 1 355 ? -23.217 -22.393 25.400 1.00 93.81 355 GLU A N 1
ATOM 2789 C CA . GLU A 1 355 ? -22.020 -23.127 24.982 1.00 93.81 355 GLU A CA 1
ATOM 2790 C C . GLU A 1 355 ? -22.401 -24.274 24.045 1.00 93.81 355 GLU A C 1
ATOM 2792 O O . GLU A 1 355 ? -23.404 -24.962 24.253 1.00 93.81 355 GLU A O 1
ATOM 2797 N N . TYR A 1 356 ? -21.576 -24.489 23.026 1.00 96.94 356 TYR A N 1
ATOM 2798 C CA . TYR A 1 356 ? -21.788 -25.476 21.979 1.00 96.94 356 TYR A CA 1
ATOM 2799 C C . TYR A 1 356 ? -20.525 -26.296 21.753 1.00 96.94 356 TYR A C 1
ATOM 2801 O O . TYR A 1 356 ? -19.403 -25.811 21.913 1.00 96.94 356 TYR A O 1
ATOM 2809 N N . SER A 1 357 ? -20.719 -27.543 21.335 1.00 96.44 357 SER A N 1
ATOM 2810 C CA . SER A 1 357 ? -19.649 -28.451 20.942 1.00 96.44 357 SER A CA 1
ATOM 2811 C C . SER A 1 357 ? -20.058 -29.205 19.688 1.00 96.44 357 SER A C 1
ATOM 2813 O O . SER A 1 357 ? -21.151 -29.769 19.626 1.00 96.44 357 SER A O 1
ATOM 2815 N N . VAL A 1 358 ? -19.166 -29.232 18.705 1.00 97.62 358 VAL A N 1
ATOM 2816 C CA . VAL A 1 358 ? -19.373 -29.897 17.420 1.00 97.62 358 VAL A CA 1
ATOM 2817 C C . VAL A 1 358 ? -18.229 -30.866 17.181 1.00 97.62 358 VAL A C 1
ATOM 2819 O O . VAL A 1 358 ? -17.066 -30.546 17.426 1.00 97.62 358 VAL A O 1
ATOM 2822 N N . ILE A 1 359 ? -18.568 -32.071 16.734 1.00 97.94 359 ILE A N 1
ATOM 2823 C CA . ILE A 1 359 ? -17.589 -33.101 16.402 1.00 97.94 359 ILE A CA 1
ATOM 2824 C C . ILE A 1 359 ? -17.250 -32.973 14.923 1.00 97.94 359 ILE A C 1
ATOM 2826 O O . ILE A 1 359 ? -18.150 -32.926 14.088 1.00 97.94 359 ILE A O 1
ATOM 2830 N N . TRP A 1 360 ? -15.959 -32.972 14.607 1.00 97.75 360 TRP A N 1
ATOM 2831 C CA . TRP A 1 360 ? -15.477 -33.148 13.243 1.00 97.75 360 TRP A CA 1
ATOM 2832 C C . TRP A 1 360 ? -14.639 -34.418 13.147 1.00 97.75 360 TRP A C 1
ATOM 2834 O O . TRP A 1 360 ? -13.773 -34.662 13.988 1.00 97.75 360 TRP A O 1
ATOM 2844 N N . ASP A 1 361 ? -14.904 -35.223 12.123 1.00 96.25 361 ASP A N 1
ATOM 2845 C CA . ASP A 1 361 ? -14.303 -36.536 11.877 1.00 96.25 361 ASP A CA 1
ATOM 2846 C C . ASP A 1 361 ? -13.226 -36.514 10.774 1.00 96.25 361 ASP A C 1
ATOM 2848 O O . ASP A 1 361 ? -12.797 -37.557 10.281 1.00 96.25 361 ASP A O 1
ATOM 2852 N N . GLY A 1 362 ? -12.764 -35.321 10.381 1.00 95.81 362 GLY A N 1
ATOM 2853 C CA . GLY A 1 362 ? -11.712 -35.172 9.374 1.00 95.81 362 GLY A CA 1
ATOM 2854 C C . GLY A 1 362 ? -12.178 -35.519 7.959 1.00 95.81 362 GLY A C 1
ATOM 2855 O O . GLY A 1 362 ? -11.413 -36.122 7.196 1.00 95.81 362 GLY A O 1
ATOM 2856 N N . LYS A 1 363 ? -13.429 -35.178 7.631 1.00 96.50 363 LYS A N 1
ATOM 2857 C CA . LYS A 1 363 ? -14.036 -35.377 6.310 1.00 96.50 363 LYS A CA 1
ATOM 2858 C C . LYS A 1 363 ? -14.491 -34.074 5.663 1.00 96.50 363 LYS A C 1
ATOM 2860 O O . LYS A 1 363 ? -14.741 -33.082 6.354 1.00 96.50 363 LYS A O 1
ATOM 2865 N N . ASP A 1 364 ? -14.587 -34.097 4.337 1.00 95.88 364 ASP A N 1
ATOM 2866 C CA . ASP A 1 364 ? -15.172 -33.022 3.533 1.00 95.88 364 ASP A CA 1
ATOM 2867 C C . ASP A 1 364 ? -16.712 -33.099 3.465 1.00 95.88 364 ASP A C 1
ATOM 2869 O O . ASP A 1 364 ? -17.343 -34.009 4.009 1.00 95.88 364 ASP A O 1
ATOM 2873 N N . SER A 1 365 ? -17.329 -32.129 2.786 1.00 94.50 365 SER A N 1
ATOM 2874 C CA . SER A 1 365 ? -18.787 -32.042 2.594 1.00 94.50 365 SER A CA 1
ATOM 2875 C C . SER A 1 365 ? -19.410 -33.217 1.821 1.00 94.50 365 SER A C 1
ATOM 2877 O O . SER A 1 365 ? -20.614 -33.452 1.933 1.00 94.50 365 SER A O 1
ATOM 2879 N N . SER A 1 366 ? -18.614 -33.988 1.072 1.00 94.25 366 SER A N 1
ATOM 2880 C CA . SER A 1 366 ? -19.045 -35.201 0.364 1.00 94.25 366 SER A CA 1
ATOM 2881 C C . SER A 1 366 ? -18.894 -36.481 1.200 1.00 94.25 366 SER A C 1
ATOM 2883 O O . SER A 1 366 ? -19.278 -37.564 0.756 1.00 94.25 366 SER A O 1
ATOM 2885 N N . GLY A 1 367 ? -18.359 -36.367 2.422 1.00 91.94 367 GLY A N 1
ATOM 2886 C CA . GLY A 1 367 ? -18.005 -37.498 3.280 1.00 91.94 367 GLY A CA 1
ATOM 2887 C C . GLY A 1 367 ? -16.678 -38.159 2.897 1.00 91.94 367 GLY A C 1
ATOM 2888 O O . GLY A 1 367 ? -16.392 -39.262 3.372 1.00 91.94 367 GLY A O 1
ATOM 2889 N N . GLY A 1 368 ? -15.889 -37.505 2.041 1.00 93.88 368 GLY A N 1
ATOM 2890 C CA . GLY A 1 368 ? -14.561 -37.923 1.626 1.00 93.88 368 GLY A CA 1
ATOM 2891 C C . GLY A 1 368 ? -13.537 -37.732 2.737 1.00 93.88 368 GLY A C 1
ATOM 2892 O O . GLY A 1 368 ? -13.595 -36.790 3.527 1.00 93.88 368 GLY A O 1
ATOM 2893 N N . ASP A 1 369 ? -12.593 -38.660 2.806 1.00 94.38 369 ASP A N 1
ATOM 2894 C CA . ASP A 1 369 ? -11.529 -38.657 3.794 1.00 94.38 369 ASP A CA 1
ATOM 2895 C C . ASP A 1 369 ? -10.433 -37.644 3.437 1.00 94.38 369 ASP A C 1
ATOM 2897 O O . ASP A 1 369 ? -9.892 -37.663 2.331 1.00 94.38 369 ASP A O 1
ATOM 2901 N N . LEU A 1 370 ? -10.070 -36.784 4.390 1.00 95.06 370 LEU A N 1
ATOM 2902 C CA . LEU A 1 370 ? -9.017 -35.787 4.203 1.00 95.06 370 LEU A CA 1
ATOM 2903 C C . LEU A 1 370 ? -7.629 -36.326 4.566 1.00 95.06 370 LEU A C 1
ATOM 2905 O O . LEU A 1 370 ? -7.481 -37.164 5.456 1.00 95.06 370 LEU A O 1
ATOM 2909 N N . ASN A 1 371 ? -6.598 -35.802 3.901 1.00 94.38 371 ASN A N 1
ATOM 2910 C CA . ASN A 1 371 ? -5.202 -36.149 4.168 1.00 94.38 371 ASN A CA 1
ATOM 2911 C C . ASN A 1 371 ? -4.710 -35.598 5.518 1.00 94.38 371 ASN A C 1
ATOM 2913 O O . ASN A 1 371 ? -5.216 -34.602 6.032 1.00 94.38 371 ASN A O 1
ATOM 2917 N N . SER A 1 372 ? -3.660 -36.213 6.068 1.00 96.06 372 SER A N 1
ATOM 2918 C CA . SER A 1 372 ? -2.931 -35.654 7.211 1.00 96.06 372 SER A CA 1
ATOM 2919 C C . SER A 1 372 ? -2.392 -34.262 6.876 1.00 96.06 372 SER A C 1
ATOM 2921 O O . SER A 1 372 ? -1.771 -34.071 5.829 1.00 96.06 372 SER A O 1
ATOM 2923 N N . GLY A 1 373 ? -2.594 -33.290 7.763 1.00 95.12 373 GLY A N 1
ATOM 2924 C CA . GLY A 1 373 ? -2.196 -31.913 7.494 1.00 95.12 373 GLY A CA 1
ATOM 2925 C C . GLY A 1 373 ? -2.843 -30.876 8.403 1.00 95.12 373 GLY A C 1
ATOM 2926 O O . GLY A 1 373 ? -3.628 -31.192 9.301 1.00 95.12 373 GLY A O 1
ATOM 2927 N N . PHE A 1 374 ? -2.474 -29.618 8.161 1.00 95.81 374 PHE A N 1
ATOM 2928 C CA . PHE A 1 374 ? -3.085 -28.467 8.814 1.00 95.81 374 PHE A CA 1
ATOM 2929 C C . PHE A 1 374 ? -4.360 -28.048 8.091 1.00 95.81 374 PHE A C 1
ATOM 2931 O O . PHE A 1 374 ? -4.388 -27.952 6.867 1.00 95.81 374 PHE A O 1
ATOM 2938 N N . TYR A 1 375 ? -5.368 -27.715 8.883 1.00 97.25 375 TYR A N 1
ATOM 2939 C CA . TYR A 1 375 ? -6.596 -27.071 8.442 1.00 97.25 375 TYR A CA 1
ATOM 2940 C C . TYR A 1 375 ? -6.884 -25.878 9.358 1.00 97.25 375 TYR A C 1
ATOM 2942 O O . TYR A 1 375 ? -6.239 -25.695 10.402 1.00 97.25 375 TYR A O 1
ATOM 2950 N N . ILE A 1 376 ? -7.847 -25.056 8.964 1.00 97.62 376 ILE A N 1
ATOM 2951 C CA . ILE A 1 376 ? -8.333 -23.920 9.747 1.00 97.62 376 ILE A CA 1
ATOM 2952 C C . ILE A 1 376 ? -9.827 -24.115 9.959 1.00 97.62 376 ILE A C 1
ATOM 2954 O O . ILE A 1 376 ? -10.525 -24.510 9.032 1.00 97.62 376 ILE A O 1
ATOM 2958 N N . TYR A 1 377 ? -10.318 -23.847 11.163 1.00 97.50 377 TYR A N 1
ATOM 2959 C 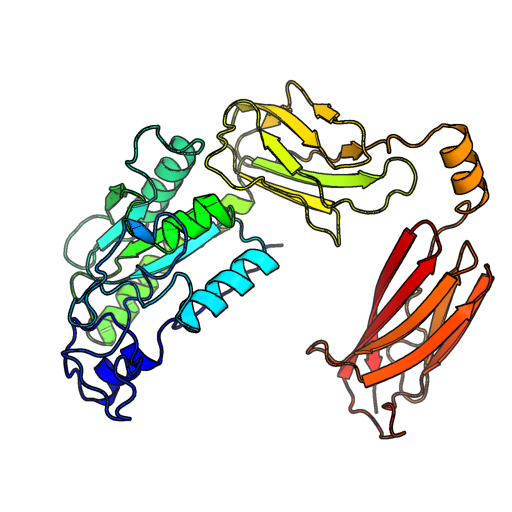CA . TYR A 1 377 ? -11.750 -23.719 11.401 1.00 97.50 377 TYR A CA 1
ATOM 2960 C C . TYR A 1 377 ? -12.082 -22.285 11.800 1.00 97.50 377 TYR A C 1
ATOM 2962 O O . TYR A 1 377 ? -11.395 -21.726 12.660 1.00 97.50 377 TYR A O 1
ATOM 2970 N N . SER A 1 378 ? -13.103 -21.712 11.157 1.00 97.31 378 SER A N 1
ATOM 2971 C CA . SER A 1 378 ? -13.594 -20.350 11.405 1.00 97.31 378 SER A CA 1
ATOM 2972 C C . SER A 1 378 ? -15.024 -20.397 11.922 1.00 97.31 378 SER A C 1
ATOM 2974 O O . SER A 1 378 ? -15.864 -21.095 11.350 1.00 97.31 378 SER A O 1
ATOM 2976 N N . LEU A 1 379 ? -15.274 -19.678 13.012 1.00 97.75 379 LEU A N 1
ATOM 2977 C CA . LEU A 1 379 ? -16.585 -19.415 13.583 1.00 97.75 379 LEU A CA 1
ATOM 2978 C C . LEU A 1 379 ? -16.960 -17.971 13.266 1.00 97.75 379 LEU A C 1
ATOM 2980 O O . LEU A 1 379 ? -16.317 -17.054 13.770 1.00 97.75 379 LEU A O 1
ATOM 2984 N N . GLU A 1 380 ? -18.035 -17.793 12.518 1.00 96.88 380 GLU A N 1
ATOM 2985 C CA . GLU A 1 380 ? -18.720 -16.521 12.336 1.00 96.88 380 GLU A CA 1
ATOM 2986 C C . GLU A 1 380 ? -20.026 -16.557 13.133 1.00 96.88 380 GLU A C 1
ATOM 2988 O O . GLU A 1 380 ? -20.796 -17.516 13.043 1.00 96.88 380 GLU A O 1
ATOM 2993 N N . ALA A 1 381 ? -20.266 -15.535 13.946 1.00 93.19 381 ALA A N 1
ATOM 2994 C CA . ALA A 1 381 ? -21.489 -15.370 14.712 1.00 93.19 381 ALA A CA 1
ATOM 2995 C C . ALA A 1 381 ? -22.046 -13.960 14.496 1.00 93.19 381 ALA A C 1
ATOM 2997 O O . ALA A 1 381 ? -21.513 -12.976 15.012 1.00 93.19 381 ALA A O 1
ATOM 2998 N N . GLU A 1 382 ? -23.140 -13.875 13.748 1.00 89.44 382 GLU A N 1
ATOM 2999 C CA . GLU A 1 382 ? -23.837 -12.637 13.415 1.00 89.44 382 GLU A CA 1
ATOM 3000 C C . GLU A 1 382 ? -25.065 -12.461 14.309 1.00 89.44 382 GLU A C 1
ATOM 3002 O O . GLU A 1 382 ? -25.856 -13.376 14.523 1.00 89.44 382 GLU A O 1
ATOM 3007 N N . ASN A 1 383 ? -25.250 -11.260 14.838 1.00 83.00 383 ASN A N 1
ATOM 3008 C CA . ASN A 1 383 ? -26.482 -10.851 15.495 1.00 83.00 383 ASN A CA 1
ATOM 3009 C C . ASN A 1 383 ? -26.883 -9.456 14.995 1.00 83.00 383 ASN A C 1
ATOM 3011 O O . ASN A 1 383 ? -26.132 -8.797 14.284 1.00 83.00 383 ASN A O 1
ATOM 3015 N N . ASN A 1 384 ? -28.048 -8.965 15.420 1.00 72.94 384 ASN A N 1
ATOM 3016 C CA . ASN A 1 384 ? -28.576 -7.665 14.981 1.00 72.94 384 ASN A CA 1
ATOM 3017 C C . ASN A 1 384 ? -27.695 -6.442 15.333 1.00 72.94 384 ASN A C 1
ATOM 3019 O O . ASN A 1 384 ? -28.041 -5.329 14.944 1.00 72.94 384 ASN A O 1
ATOM 3023 N N . PHE A 1 385 ? -26.623 -6.615 16.110 1.00 69.19 385 PHE A N 1
ATOM 3024 C CA . PHE A 1 385 ? -25.762 -5.544 16.618 1.00 69.19 385 PHE A CA 1
ATOM 3025 C C . PHE A 1 385 ? -24.287 -5.704 16.237 1.00 69.19 385 PHE A C 1
ATOM 3027 O O . PHE A 1 385 ? -23.570 -4.709 16.198 1.00 69.19 385 PHE A O 1
ATOM 3034 N N . SER A 1 386 ? -23.813 -6.927 15.995 1.00 70.88 386 SER A N 1
ATOM 3035 C CA . SER A 1 386 ? -22.413 -7.191 15.662 1.00 70.88 386 SER A CA 1
ATOM 3036 C C . SER A 1 386 ? -22.238 -8.508 14.916 1.00 70.88 386 SER A C 1
ATOM 3038 O O . SER A 1 386 ? -23.050 -9.427 15.041 1.00 70.88 386 SER A O 1
ATOM 3040 N N . VAL A 1 387 ? -21.129 -8.607 14.1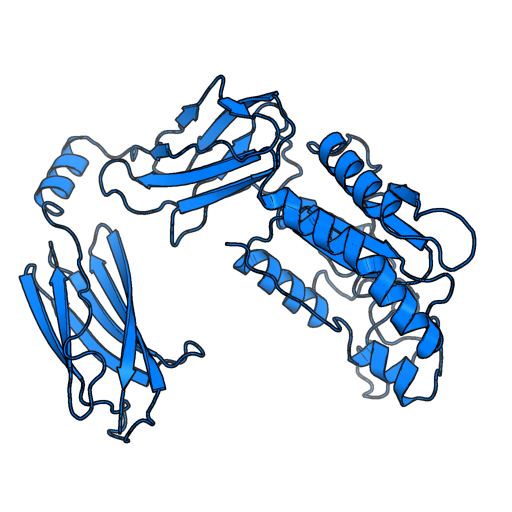92 1.00 79.62 387 VAL A N 1
ATOM 3041 C CA . VAL A 1 387 ? -20.598 -9.861 13.656 1.00 79.62 387 VAL A CA 1
ATOM 3042 C C . VAL A 1 387 ? -19.289 -10.135 14.387 1.00 79.62 387 VAL A C 1
ATOM 3044 O O . VAL A 1 387 ? -18.462 -9.235 14.511 1.00 79.62 387 VAL A O 1
ATOM 3047 N N . SER A 1 388 ? -19.117 -11.346 14.912 1.00 85.00 388 SER A N 1
ATOM 3048 C CA . SER A 1 388 ? -17.857 -11.806 15.501 1.00 85.00 388 SER A CA 1
ATOM 3049 C C . SER A 1 388 ? -17.303 -12.941 14.656 1.00 85.00 388 SER A C 1
ATOM 3051 O O . SER A 1 388 ? -18.012 -13.915 14.413 1.00 85.00 388 SER A O 1
ATOM 3053 N N . GLU A 1 389 ? -16.044 -12.833 14.237 1.00 92.31 389 GLU A N 1
ATOM 3054 C CA . GLU A 1 389 ? -15.348 -13.891 13.510 1.00 92.31 389 GLU A CA 1
ATOM 3055 C C . GLU A 1 389 ? -14.089 -14.323 14.270 1.00 92.31 389 GLU A C 1
ATOM 3057 O O . GLU A 1 389 ? -13.278 -13.502 14.701 1.00 92.31 389 GLU A O 1
ATOM 3062 N N . GLN A 1 390 ? -13.920 -15.630 14.474 1.00 92.06 390 GLN A N 1
ATOM 3063 C CA . GLN A 1 390 ? -12.756 -16.200 15.148 1.00 92.06 390 GLN A CA 1
ATOM 3064 C C . GLN A 1 390 ? -12.278 -17.451 14.423 1.00 92.06 390 GLN A C 1
ATOM 3066 O O . GLN A 1 390 ? -13.069 -18.320 14.081 1.00 92.06 390 GLN A O 1
ATOM 3071 N N . SER A 1 391 ? -10.962 -17.588 14.263 1.00 94.94 391 SER A N 1
ATOM 3072 C CA . SER A 1 391 ? -10.344 -18.722 13.571 1.00 94.94 391 SER A CA 1
ATOM 3073 C C . SER A 1 391 ? -9.256 -19.397 14.402 1.00 94.94 391 SER A C 1
ATOM 3075 O O . SER A 1 391 ? -8.550 -18.761 15.193 1.00 94.94 391 SER A O 1
ATOM 3077 N N . LYS A 1 392 ? -9.086 -20.709 14.214 1.00 94.94 392 LYS A N 1
ATOM 3078 C CA . LYS A 1 392 ? -8.064 -21.526 14.889 1.00 94.94 392 LYS A CA 1
ATOM 3079 C C . LYS A 1 392 ? -7.504 -22.595 13.950 1.00 94.94 392 LYS A C 1
ATOM 3081 O O . LYS A 1 392 ? -8.184 -23.085 13.053 1.00 94.94 392 LYS A O 1
ATOM 3086 N N . LYS A 1 393 ? -6.245 -22.981 14.181 1.00 94.19 393 LYS A N 1
ATOM 3087 C CA . LYS A 1 393 ? -5.574 -24.061 13.441 1.00 94.19 393 LYS A CA 1
ATOM 3088 C C . LYS A 1 393 ? -5.852 -25.415 14.081 1.00 94.19 393 LYS A C 1
ATOM 3090 O O . LYS A 1 393 ? -5.860 -25.530 15.305 1.00 94.19 393 LYS A O 1
ATOM 3095 N N . ILE A 1 394 ? -5.978 -26.442 13.253 1.00 95.88 394 ILE A N 1
ATOM 3096 C CA . ILE A 1 394 ? -6.214 -27.833 13.648 1.00 95.88 394 ILE A CA 1
ATOM 3097 C C . ILE A 1 394 ? -5.289 -28.758 12.840 1.00 95.88 394 ILE A C 1
ATOM 3099 O O . ILE A 1 394 ? -5.008 -28.476 11.675 1.00 95.88 394 ILE A O 1
ATOM 3103 N N . PHE A 1 395 ? -4.783 -29.835 13.449 1.00 96.75 395 PHE A N 1
ATOM 3104 C CA . PHE A 1 395 ? -3.902 -30.803 12.787 1.00 96.75 395 PHE A CA 1
ATOM 3105 C C . PHE A 1 395 ? -4.509 -32.212 12.804 1.00 96.75 395 PHE A C 1
ATOM 3107 O O . PHE A 1 395 ? -4.751 -32.782 13.873 1.00 96.75 395 PHE A O 1
ATOM 3114 N N . LEU A 1 396 ? -4.750 -32.765 11.614 1.00 96.81 396 LEU A N 1
ATOM 3115 C CA . LEU A 1 396 ? -5.272 -34.118 11.396 1.00 96.81 396 LEU A CA 1
ATOM 3116 C C . LEU A 1 396 ? -4.116 -35.095 11.131 1.00 96.81 396 LEU A C 1
ATOM 3118 O O . LEU A 1 396 ? -3.225 -34.800 10.333 1.00 96.81 396 LEU A O 1
ATOM 3122 N N . ILE A 1 397 ? -4.159 -36.266 11.771 1.00 93.62 397 ILE A N 1
ATOM 3123 C CA . ILE A 1 397 ? -3.224 -37.382 11.584 1.00 93.62 397 ILE A CA 1
ATOM 3124 C C . ILE A 1 397 ? -4.009 -38.629 11.171 1.00 93.62 397 ILE A C 1
ATOM 3126 O O . ILE A 1 397 ? -4.697 -39.219 11.995 1.00 93.62 397 ILE A O 1
ATOM 3130 N N . ARG A 1 398 ? -3.866 -39.059 9.922 1.00 84.69 398 ARG A N 1
ATOM 3131 C CA . ARG A 1 398 ? -4.371 -40.340 9.422 1.00 84.69 398 ARG A CA 1
ATOM 3132 C C . ARG A 1 398 ? -3.291 -41.397 9.290 1.00 84.69 398 ARG A C 1
ATOM 3134 O O . ARG A 1 398 ? -2.154 -41.029 8.907 1.00 84.69 398 ARG A O 1
#

Secondary structure (DSSP, 8-state):
-------S-S-HHHHHHHHTTTSS-TT--S----SS-SSS--TTT----GGG-SSTTGGGSSBS-TTSTTB--SSTT-SHHHHHHHHHHHHHT-SEEEEEESSEEEEEEE---SSPPTTHHHHHHHHHHHHTTSB-SSSSSBPEEEEE-S-S--HHHHIIIII--EEEEEEEESSSS--HHHHHHHHHHHHHHHHHHHHGGGSSEEEEEEEETTT--B---EEEEGGG--TTSPPPB--TTT-EEEEE--SEEEEEEEE-TTB--EEEEEEEE-TTSEEE--EEE-BS--HHHHHHHHHH--S--EEPPPBSSSBSS-EEEEEEESS-EEEEEEEE-TT--EEEEEEEEEE-SEEEEEEE-SB-TTSPBPPSEEEEEEEEEE-SS-EEEEEEEEEE--

Radius of gyration: 25.73 Å; Cα contacts (8 Å, |Δi|>4): 853; chains: 1; bounding box: 64×62×64 Å

pLDDT: mean 92.59, std 7.92, range [50.0, 98.62]

Solvent-accessible surface area (backbone atoms only — not comparable to full-atom values): 21386 Å² total; per-residue (Å²): 137,86,89,88,87,84,79,94,68,74,54,61,57,30,47,42,54,23,59,77,54,72,49,69,44,68,83,72,66,30,37,68,46,64,7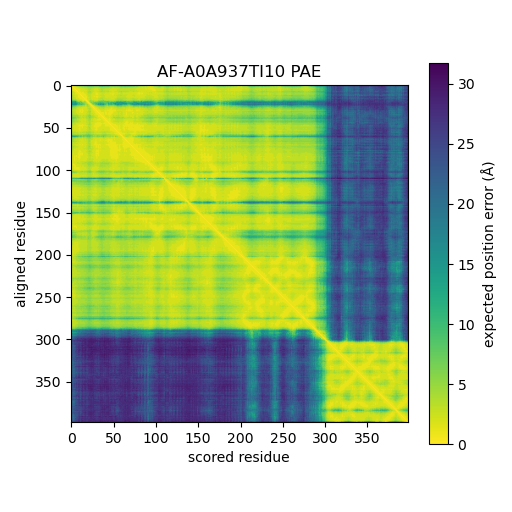2,82,73,79,88,64,88,42,86,71,40,30,21,28,17,58,67,12,16,28,66,50,44,23,94,78,11,55,33,89,47,50,61,40,81,44,6,15,53,96,40,60,48,66,46,69,55,47,39,52,55,48,53,50,37,64,73,67,51,45,66,65,48,78,46,81,45,57,60,30,57,31,25,36,36,66,47,64,44,86,76,65,47,71,57,39,67,59,48,48,58,52,33,43,55,28,11,66,47,18,61,40,88,94,50,93,60,45,23,46,57,38,76,36,65,64,51,35,1,33,54,50,44,30,31,36,34,61,48,57,13,53,32,34,39,34,23,64,28,86,45,63,74,59,58,72,74,56,44,53,53,45,54,59,41,43,46,55,21,54,54,55,56,62,52,52,83,49,24,24,15,41,31,35,34,29,22,34,60,85,81,63,46,46,31,61,28,38,54,43,51,62,90,51,64,56,87,83,38,51,82,44,51,28,36,66,89,60,3,40,35,78,43,84,42,69,64,46,74,42,37,39,40,36,41,40,93,69,38,52,70,46,73,49,70,74,44,64,24,45,80,72,33,58,30,80,56,70,44,67,36,48,59,68,66,50,74,66,54,53,46,58,46,48,69,48,54,75,47,65,76,42,79,51,83,47,49,53,67,66,26,65,60,54,27,36,42,37,36,35,35,42,38,58,25,43,32,38,31,34,34,23,43,86,85,68,48,80,46,30,74,82,41,81,45,81,41,66,51,44,78,48,75,45,78,46,63,62,52,37,74,86,70,44,83,58,77,61,43,66,33,35,41,38,40,37,37,37,42,102,87,49,74,47,77,48,74,48,80,46,40,43,48,114